Protein AF-A0A661CX59-F1 (afdb_monomer)

pLDDT: mean 71.29, std 23.82, range [22.52, 98.69]

Solvent-accessible surface area (backbone atoms only — not comparable to full-atom values): 24810 Å² total; per-residue (Å²): 81,72,47,82,54,54,70,46,84,50,63,50,59,62,73,88,59,62,92,42,47,60,34,27,34,42,33,49,22,41,28,49,29,26,51,50,64,64,84,50,63,50,23,49,48,27,25,35,40,35,50,25,48,21,43,31,34,48,44,61,63,81,60,81,50,24,82,48,40,33,42,77,41,70,58,74,41,100,56,32,54,58,17,40,40,81,90,54,82,86,45,64,79,73,52,63,57,32,52,96,86,58,63,53,67,62,53,59,70,68,38,52,52,60,63,43,63,70,80,55,49,80,91,75,52,58,88,67,67,54,52,55,39,25,37,49,20,78,76,53,54,56,34,70,56,76,68,69,65,45,38,42,70,36,81,57,78,76,47,65,43,87,35,78,44,74,24,9,36,40,33,79,45,60,30,32,33,43,20,75,57,51,78,85,75,51,53,61,67,22,31,22,42,36,29,36,38,22,37,65,62,92,46,97,86,26,31,14,49,35,26,40,22,50,51,86,45,61,45,19,31,34,43,28,33,44,83,48,29,63,28,57,39,42,39,79,49,73,46,40,79,74,59,96,77,75,84,52,56,61,64,74,40,79,38,33,33,30,41,31,31,31,67,84,41,93,85,62,38,66,47,38,23,54,67,47,38,78,60,83,74,56,87,40,54,81,74,77,55,76,84,65,89,84,60,70,68,60,46,80,44,82,40,30,39,28,35,24,36,19,67,84,68,30,34,19,46,28,36,43,19,56,34,36,35,27,58,33,61,69,50,70,50,40,44,34,48,63,55,67,54,48,80,73,82,69,90,50,73,67,55,42,58,45,59,52,46,65,52,69,65,82,76,77,73,82,74,77,86,86,69,86,88,77,88,80,82,89,83,81,84,95,72,86,84,76,88,72,87,76,83,78,87,82,87,82,88,85,87,87,83,80,86,75,92,74,90,77,83,95,82,86,88,77,88,84,79,70,56,78,48,103,81,72,55,77,96

Secondary structure (DSSP, 8-state):
-EEE-TTS--EEEPPP-TT-TT--EEE--SSEEEEPPPP-TT-TT--EEE--SSEEEEEPPP-TT-TT--EEE----TT-EEEB-TTS---HHHHTTS-TT--HHHHHHTSPBTTS-----TTS--TTTTEEEEE--SSS----SSS----EEESS--EEEE-SSSEEEEEESS-EEEE---GGG---SEEEEEEEEEE-S--TT-EEEEEES-TT-SS-EEEEEETTEEEEEESSS-EEE----S--PPTTSEEEEEEEEETT-SS-SEEEEETTEEEP--EEETT-----TTS-SS----SPEEESEEGGGEE-EEEEEEEEEESSPPPHHHHHHHHH--SSS---HHHHHHHHHHTT-S-----------------S----------PPP--S---PPPPPP--------------B-TT--B-

Mean predicted aligned error: 17.8 Å

Radius of gyration: 27.42 Å; Cα contacts (8 Å, |Δi|>4): 878; chains: 1; bounding box: 77×70×65 Å

Structure (mmCIF, N/CA/C/O backbone):
data_AF-A0A661CX59-F1
#
_entry.id   AF-A0A661CX59-F1
#
loop_
_atom_site.group_PDB
_atom_site.id
_atom_site.type_symbol
_atom_site.label_atom_id
_atom_site.label_alt_id
_atom_site.label_comp_id
_atom_site.label_asym_id
_atom_site.label_entity_id
_atom_site.label_seq_id
_atom_site.pdbx_PDB_ins_code
_atom_site.Cartn_x
_atom_site.Cartn_y
_atom_site.Cartn_z
_atom_site.occupancy
_atom_site.B_iso_or_equiv
_atom_site.auth_seq_id
_atom_site.auth_comp_id
_atom_site.auth_asym_id
_atom_site.auth_atom_id
_atom_site.pdbx_PDB_model_num
ATOM 1 N N . MET A 1 1 ? 12.322 3.944 -41.987 1.00 85.12 1 MET A N 1
ATOM 2 C CA . MET A 1 1 ? 13.192 5.005 -41.438 1.00 85.12 1 MET A CA 1
ATOM 3 C C . MET A 1 1 ? 14.021 4.355 -40.361 1.00 85.12 1 MET A C 1
ATOM 5 O O . MET A 1 1 ? 13.448 3.576 -39.617 1.00 85.12 1 MET A O 1
ATOM 9 N N . ASP A 1 2 ? 15.318 4.624 -40.307 1.00 92.62 2 ASP A N 1
ATOM 10 C CA . ASP A 1 2 ? 16.228 3.933 -39.394 1.00 92.62 2 ASP A CA 1
ATOM 11 C C . ASP A 1 2 ? 16.961 4.961 -38.530 1.00 92.62 2 ASP A C 1
ATOM 13 O O . ASP A 1 2 ? 17.348 6.016 -39.035 1.00 92.62 2 ASP A O 1
ATOM 17 N N . ILE A 1 3 ? 17.111 4.665 -37.239 1.00 91.88 3 ILE A N 1
ATOM 18 C CA . ILE A 1 3 ? 17.871 5.460 -36.273 1.00 91.88 3 ILE A CA 1
ATOM 19 C C . ILE A 1 3 ? 18.999 4.583 -35.736 1.00 91.88 3 ILE A C 1
ATOM 21 O O . ILE A 1 3 ? 18.748 3.513 -35.183 1.00 91.88 3 ILE A O 1
ATOM 25 N N . HIS A 1 4 ? 20.226 5.070 -35.900 1.00 93.25 4 HIS A N 1
ATOM 26 C CA . HIS A 1 4 ? 21.463 4.406 -35.505 1.00 93.25 4 HIS A CA 1
ATOM 27 C C . HIS A 1 4 ? 22.238 5.338 -34.578 1.00 93.25 4 HIS A C 1
ATOM 29 O O . HIS A 1 4 ? 22.763 6.360 -35.022 1.00 93.25 4 HIS A O 1
ATOM 35 N N . LEU A 1 5 ? 22.221 5.030 -33.285 1.00 90.19 5 LEU A N 1
ATOM 36 C CA . LEU A 1 5 ? 22.870 5.789 -32.214 1.00 90.19 5 LEU A CA 1
ATOM 37 C C . LEU A 1 5 ? 23.884 4.929 -31.451 1.00 90.19 5 LEU A C 1
ATOM 39 O O . LEU A 1 5 ? 24.363 5.328 -30.388 1.00 90.19 5 LEU A O 1
ATOM 43 N N . GLU A 1 6 ? 24.213 3.752 -31.971 1.00 92.25 6 GLU A N 1
ATOM 44 C CA . GLU A 1 6 ? 25.095 2.806 -31.314 1.00 92.25 6 GLU A CA 1
ATOM 45 C C . GLU A 1 6 ? 26.531 3.320 -31.128 1.00 92.25 6 GLU A C 1
ATOM 47 O O . GLU A 1 6 ? 27.065 4.038 -31.975 1.00 92.25 6 GLU A O 1
ATOM 52 N N . GLY A 1 7 ? 27.175 2.933 -30.023 1.00 89.06 7 GLY A N 1
ATOM 53 C CA . GLY A 1 7 ? 28.596 3.209 -29.781 1.00 89.06 7 GLY A CA 1
ATOM 54 C C . GLY A 1 7 ? 28.921 4.663 -29.426 1.00 89.06 7 GLY A C 1
ATOM 55 O O . GLY A 1 7 ? 30.007 5.142 -29.760 1.00 89.06 7 GLY A O 1
ATOM 56 N N . ASN A 1 8 ? 27.996 5.368 -28.772 1.00 91.44 8 ASN A N 1
ATOM 57 C CA . ASN A 1 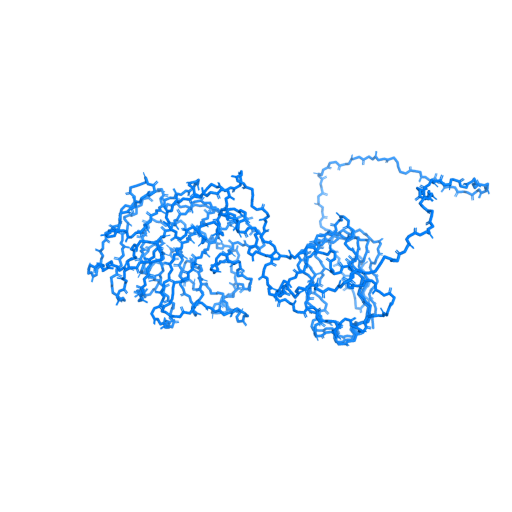8 ? 28.183 6.747 -28.315 1.00 91.44 8 ASN A CA 1
ATOM 58 C C . ASN A 1 8 ? 28.299 6.819 -26.776 1.00 91.44 8 ASN A C 1
ATOM 60 O O . ASN A 1 8 ? 28.452 5.819 -26.079 1.00 91.44 8 ASN A O 1
ATOM 64 N N . GLN A 1 9 ? 28.289 8.037 -26.232 1.00 92.25 9 GLN A N 1
ATOM 65 C CA . GLN A 1 9 ? 28.324 8.309 -24.787 1.00 92.25 9 GLN A CA 1
ATOM 66 C C . GLN A 1 9 ? 26.989 8.891 -24.300 1.00 92.25 9 GLN A C 1
ATOM 68 O O . GLN A 1 9 ? 26.967 9.727 -23.402 1.00 92.25 9 GLN A O 1
ATOM 73 N N . LEU A 1 10 ? 25.879 8.511 -24.940 1.00 83.81 10 LEU A N 1
ATOM 74 C CA . LEU A 1 10 ? 24.559 9.049 -24.611 1.00 83.81 10 LEU A CA 1
ATOM 75 C C . LEU A 1 10 ? 24.128 8.577 -23.220 1.00 83.81 10 LEU A C 1
ATOM 77 O O . LEU A 1 10 ? 24.266 7.396 -22.907 1.00 83.81 10 LEU A O 1
ATOM 81 N N . THR A 1 11 ? 23.597 9.494 -22.413 1.00 83.44 11 THR A N 1
ATOM 82 C CA . THR A 1 11 ? 23.102 9.261 -21.048 1.00 83.44 11 THR A CA 1
ATOM 83 C C . THR A 1 11 ? 21.619 9.622 -20.937 1.00 83.44 11 THR A C 1
ATOM 85 O O . THR A 1 11 ? 21.045 10.221 -21.849 1.00 83.44 11 THR A O 1
ATOM 88 N N . GLY A 1 12 ? 20.995 9.272 -19.809 1.00 75.50 12 GLY A N 1
ATOM 89 C CA . GLY A 1 12 ? 19.572 9.524 -19.567 1.00 75.50 12 GLY A CA 1
ATOM 90 C C . GLY A 1 12 ? 18.655 8.462 -20.189 1.00 75.50 12 GLY A C 1
ATOM 91 O O . GLY A 1 12 ? 19.145 7.456 -20.711 1.00 75.50 12 GLY A O 1
ATOM 92 N N . PRO A 1 13 ? 17.325 8.647 -20.106 1.00 81.56 13 PRO A N 1
ATOM 93 C CA . PRO A 1 13 ? 16.361 7.660 -20.574 1.00 81.56 13 PRO A CA 1
ATOM 94 C C . PRO A 1 13 ? 16.303 7.549 -22.095 1.00 81.56 13 PRO A C 1
ATOM 96 O O . PRO A 1 13 ? 16.538 8.518 -22.820 1.00 81.56 13 PRO A O 1
ATOM 99 N N . ILE A 1 14 ? 15.909 6.370 -22.587 1.00 86.31 14 ILE A N 1
ATOM 100 C CA . ILE A 1 14 ? 15.506 6.218 -23.988 1.00 86.31 14 ILE A CA 1
ATOM 101 C C . ILE A 1 14 ? 14.258 7.097 -24.211 1.00 86.31 14 ILE A C 1
ATOM 103 O O . ILE A 1 14 ? 13.260 6.914 -23.509 1.00 86.31 14 ILE A O 1
ATOM 107 N N . PRO A 1 15 ? 14.279 8.041 -25.170 1.00 82.81 15 PRO A N 1
ATOM 108 C CA . PRO A 1 15 ? 13.162 8.950 -25.394 1.00 82.81 15 PRO A CA 1
ATOM 109 C C . PRO A 1 15 ? 11.945 8.232 -25.995 1.00 82.81 15 PRO A C 1
ATOM 111 O O . PRO A 1 15 ? 12.058 7.162 -26.596 1.00 82.81 15 PRO A O 1
ATOM 114 N N . ASP A 1 16 ? 10.770 8.853 -25.876 1.00 79.81 16 ASP A N 1
ATOM 115 C CA . ASP A 1 16 ? 9.572 8.383 -26.570 1.00 79.81 16 ASP A CA 1
ATOM 116 C C . ASP A 1 16 ? 9.688 8.633 -28.084 1.00 79.81 16 ASP A C 1
ATOM 118 O O . ASP A 1 16 ? 9.964 9.744 -28.543 1.00 79.81 16 ASP A O 1
ATOM 122 N N . PHE A 1 17 ? 9.438 7.588 -28.869 1.00 84.62 17 PHE A N 1
ATOM 123 C CA . PHE A 1 17 ? 9.470 7.619 -30.328 1.00 84.62 17 PHE A CA 1
ATOM 124 C C . PHE A 1 17 ? 8.072 7.591 -30.958 1.00 84.62 17 PHE A C 1
ATOM 126 O O . PHE A 1 17 ? 7.956 7.413 -32.169 1.00 84.62 17 PHE A O 1
ATOM 133 N N . SER A 1 18 ? 7.001 7.786 -30.185 1.00 81.94 18 SER A N 1
ATOM 134 C CA . SER A 1 18 ? 5.610 7.738 -30.659 1.00 81.94 18 SER A CA 1
ATOM 135 C C . SER A 1 18 ? 5.309 8.642 -31.866 1.00 81.94 18 SER A C 1
ATOM 137 O O . SER A 1 18 ? 4.462 8.310 -32.697 1.00 81.94 18 SER A O 1
ATOM 139 N N . ALA A 1 19 ? 6.057 9.737 -32.035 1.00 87.00 19 ALA A N 1
ATOM 140 C CA . ALA A 1 19 ? 5.967 10.639 -33.185 1.00 87.00 19 ALA A CA 1
ATOM 141 C C . ALA A 1 19 ? 6.590 10.089 -34.490 1.00 87.00 19 ALA A C 1
ATOM 143 O O . ALA A 1 19 ? 6.505 10.738 -35.535 1.00 87.00 19 ALA A O 1
ATOM 144 N N . LEU A 1 20 ? 7.212 8.904 -34.463 1.00 88.81 20 LEU A N 1
ATOM 145 C CA . LEU A 1 20 ? 7.967 8.310 -35.571 1.00 88.81 20 LEU A CA 1
ATOM 146 C C . LEU A 1 20 ? 7.354 6.981 -36.074 1.00 88.81 20 LEU A C 1
ATOM 148 O O . LEU A 1 20 ? 8.047 5.966 -36.137 1.00 88.81 20 LEU A O 1
ATOM 152 N N . PRO A 1 21 ? 6.091 6.945 -36.539 1.00 89.00 21 PRO A N 1
ATOM 153 C CA . PRO A 1 21 ? 5.385 5.697 -36.883 1.00 89.00 21 PRO A CA 1
ATOM 154 C C . PRO A 1 21 ? 6.004 4.906 -38.054 1.00 89.00 21 PRO A C 1
ATOM 156 O O . PRO A 1 21 ? 5.682 3.736 -38.274 1.00 89.00 21 PRO A O 1
ATOM 159 N N . ASN A 1 22 ? 6.893 5.536 -38.828 1.00 92.56 22 ASN A N 1
ATOM 160 C CA . ASN A 1 22 ? 7.616 4.925 -39.949 1.00 92.56 22 ASN A CA 1
ATOM 161 C C . ASN A 1 22 ? 9.010 4.397 -39.560 1.00 92.56 22 ASN A C 1
ATOM 163 O O . ASN A 1 22 ? 9.794 4.038 -40.449 1.00 92.56 22 ASN A O 1
ATOM 167 N N . LEU A 1 23 ? 9.353 4.406 -38.267 1.00 93.31 23 LEU A N 1
ATOM 168 C CA . LEU A 1 23 ? 10.594 3.832 -37.758 1.00 93.31 23 LEU A CA 1
ATOM 169 C C . LEU A 1 23 ? 10.590 2.313 -37.985 1.00 93.31 23 LEU A C 1
ATOM 171 O O . LEU A 1 23 ? 9.601 1.636 -37.716 1.00 93.31 23 LEU A O 1
ATOM 175 N N . VAL A 1 24 ? 11.686 1.803 -38.540 1.00 94.00 24 VAL A N 1
ATOM 176 C CA . VAL A 1 24 ? 11.874 0.408 -38.957 1.00 94.00 24 VAL A CA 1
ATOM 177 C C . VAL A 1 24 ? 13.017 -0.215 -38.170 1.00 94.00 24 VAL A C 1
ATOM 179 O O . VAL A 1 24 ? 12.856 -1.325 -37.669 1.00 94.00 24 VAL A O 1
ATOM 182 N N . ASN A 1 25 ? 14.142 0.484 -38.012 1.00 93.31 25 ASN A N 1
ATOM 183 C CA . ASN A 1 25 ? 15.239 0.036 -37.158 1.00 93.31 25 ASN A CA 1
ATOM 184 C C . ASN A 1 25 ? 15.613 1.108 -36.134 1.00 93.31 25 ASN A C 1
ATOM 186 O O . ASN A 1 25 ? 15.709 2.286 -36.477 1.00 93.31 25 ASN A O 1
ATOM 190 N N . LEU A 1 26 ? 15.831 0.675 -34.896 1.00 93.75 26 LEU A N 1
ATOM 191 C CA . LEU A 1 26 ? 16.346 1.489 -33.804 1.00 93.75 26 LEU A CA 1
ATOM 192 C C . LEU A 1 26 ? 17.538 0.767 -33.166 1.00 93.75 26 LEU A C 1
ATOM 194 O O . LEU A 1 26 ? 17.383 -0.329 -32.630 1.00 93.75 26 LEU A O 1
ATOM 198 N N . SER A 1 27 ? 18.708 1.388 -33.218 1.00 93.12 27 SER A N 1
ATOM 199 C CA . SER A 1 27 ? 19.928 0.910 -32.566 1.00 93.12 27 SER A CA 1
ATOM 200 C C . SER A 1 27 ? 20.406 1.960 -31.573 1.00 93.12 27 SER A C 1
ATOM 202 O O . SER A 1 27 ? 20.649 3.105 -31.950 1.00 93.12 27 SER A O 1
ATOM 204 N N . VAL A 1 28 ? 20.488 1.583 -30.299 1.00 92.44 28 VAL A N 1
ATOM 205 C CA . VAL A 1 28 ? 20.975 2.432 -29.196 1.00 92.44 28 VAL A CA 1
ATOM 206 C C . VAL A 1 28 ? 22.004 1.705 -28.325 1.00 92.44 28 VAL A C 1
ATOM 208 O O . VAL A 1 28 ? 22.348 2.171 -27.240 1.00 92.44 28 VAL A O 1
ATOM 211 N N . GLU A 1 29 ? 22.493 0.548 -28.770 1.00 90.19 29 GLU A N 1
ATOM 212 C CA . GLU A 1 29 ? 23.466 -0.260 -28.037 1.00 90.19 29 GLU A CA 1
ATOM 213 C C . GLU A 1 29 ? 24.800 0.459 -27.789 1.00 90.19 29 GLU A C 1
ATOM 215 O O . GLU A 1 29 ? 25.157 1.399 -28.497 1.00 90.19 29 GLU A O 1
ATOM 220 N N . ALA A 1 30 ? 25.565 -0.010 -26.802 1.00 90.50 30 ALA A N 1
ATOM 221 C CA . ALA A 1 30 ? 26.877 0.536 -26.449 1.00 90.50 30 ALA A CA 1
ATOM 222 C C . ALA A 1 30 ? 26.830 2.050 -26.155 1.00 90.50 30 ALA A C 1
ATOM 224 O O . ALA A 1 30 ? 27.525 2.844 -26.789 1.00 90.50 30 ALA A O 1
ATOM 225 N N . ASN A 1 31 ? 25.986 2.431 -25.194 1.00 88.38 31 ASN A N 1
ATOM 226 C CA . ASN A 1 31 ? 25.836 3.787 -24.660 1.00 88.38 31 ASN A CA 1
ATOM 227 C C . ASN A 1 31 ? 25.795 3.749 -23.112 1.00 88.38 31 ASN A C 1
ATOM 229 O O . ASN A 1 31 ? 26.133 2.747 -22.484 1.00 88.38 31 ASN A O 1
ATOM 233 N N . GLN A 1 32 ? 25.425 4.859 -22.471 1.00 87.31 32 GLN A N 1
ATOM 234 C CA . GLN A 1 32 ? 25.268 5.002 -21.017 1.00 87.31 32 GLN A CA 1
ATOM 235 C C . GLN A 1 32 ? 23.811 5.339 -20.645 1.00 87.31 32 GLN A C 1
ATOM 237 O O . GLN A 1 32 ? 23.560 6.052 -19.672 1.00 87.31 32 GLN A O 1
ATOM 242 N N . LEU A 1 33 ? 22.846 4.871 -21.442 1.00 85.12 33 LEU A N 1
ATOM 243 C CA . LEU A 1 33 ? 21.427 5.167 -21.242 1.00 85.12 33 LEU A CA 1
ATOM 244 C C . LEU A 1 33 ? 20.911 4.478 -19.971 1.00 85.12 33 LEU A C 1
ATOM 246 O O . LEU A 1 33 ? 21.259 3.326 -19.710 1.00 85.12 33 LEU A O 1
ATOM 250 N N . THR A 1 34 ? 20.083 5.181 -19.201 1.00 81.31 34 THR A N 1
ATOM 251 C CA . THR A 1 34 ? 19.523 4.757 -17.905 1.00 81.31 34 THR A CA 1
ATOM 252 C C . THR A 1 34 ? 17.993 4.666 -17.967 1.00 81.31 34 THR A C 1
ATOM 254 O O . THR A 1 34 ? 17.389 4.984 -18.986 1.00 81.31 34 THR A O 1
ATOM 257 N N . GLY A 1 35 ? 17.330 4.222 -16.897 1.00 77.62 35 GLY A N 1
ATOM 258 C CA . GLY A 1 35 ? 15.864 4.131 -16.855 1.00 77.62 35 GLY A CA 1
ATOM 259 C C . GLY A 1 35 ? 15.300 2.929 -17.621 1.00 77.62 35 GLY A C 1
ATOM 260 O O . GLY A 1 35 ? 16.014 1.967 -17.900 1.00 77.62 35 GLY A O 1
ATOM 261 N N . THR A 1 36 ? 14.001 2.958 -17.921 1.00 84.00 36 THR A N 1
ATOM 262 C CA . THR A 1 36 ? 13.270 1.810 -18.482 1.00 84.00 36 THR A CA 1
ATOM 263 C C . THR A 1 36 ? 13.204 1.824 -20.008 1.00 84.00 36 THR A C 1
ATOM 265 O O . THR A 1 36 ? 13.437 2.841 -20.665 1.00 84.00 36 THR A O 1
ATOM 268 N N . ILE A 1 37 ? 12.868 0.673 -20.599 1.00 87.38 37 ILE A N 1
ATOM 269 C CA . ILE A 1 37 ? 12.578 0.586 -22.034 1.00 87.38 37 ILE A CA 1
ATOM 270 C C . ILE A 1 37 ? 11.169 1.161 -22.283 1.00 87.38 37 ILE A C 1
ATOM 272 O O . ILE A 1 37 ? 10.202 0.658 -21.703 1.00 87.38 37 ILE A O 1
ATOM 276 N N . PRO A 1 38 ? 11.013 2.173 -23.155 1.00 82.56 38 PRO A N 1
ATOM 277 C CA . PRO A 1 38 ? 9.719 2.786 -23.423 1.00 82.56 38 PRO A CA 1
ATOM 278 C C . PRO A 1 38 ? 8.779 1.846 -24.187 1.00 82.56 38 PRO A C 1
ATOM 280 O O . PRO A 1 38 ? 9.176 0.852 -24.796 1.00 82.56 38 PRO A O 1
ATOM 283 N N . ASN A 1 39 ? 7.491 2.183 -24.173 1.00 78.62 39 ASN A N 1
ATOM 284 C CA . ASN A 1 39 ? 6.467 1.444 -24.902 1.00 78.62 39 ASN A CA 1
ATOM 285 C C . ASN A 1 39 ? 6.518 1.782 -26.405 1.00 78.62 39 ASN A C 1
ATOM 287 O O . ASN A 1 39 ? 6.485 2.948 -26.787 1.00 78.62 39 ASN A O 1
ATOM 291 N N . PHE A 1 40 ? 6.519 0.762 -27.265 1.00 83.00 40 PHE A N 1
ATOM 292 C CA . PHE A 1 40 ? 6.603 0.922 -28.723 1.00 83.00 40 PHE A CA 1
ATOM 293 C C . PHE A 1 40 ? 5.286 0.676 -29.471 1.00 83.00 40 PHE A C 1
ATOM 295 O O . PHE A 1 40 ? 5.286 0.454 -30.679 1.00 83.00 40 PHE A O 1
ATOM 302 N N . SER A 1 41 ? 4.144 0.731 -28.788 1.00 80.75 41 SER A N 1
ATOM 303 C CA . SER A 1 41 ? 2.818 0.508 -29.386 1.00 80.75 41 SER A CA 1
ATOM 304 C C . SER A 1 41 ? 2.470 1.458 -30.539 1.00 80.75 41 SER A C 1
ATOM 306 O O . SER A 1 41 ? 1.675 1.103 -31.407 1.00 80.75 41 SER A O 1
ATOM 308 N N . ALA A 1 42 ? 3.102 2.631 -30.594 1.00 84.81 42 ALA A N 1
ATOM 309 C CA . ALA A 1 42 ? 2.968 3.597 -31.683 1.00 84.81 42 ALA A CA 1
ATOM 310 C C . ALA A 1 42 ? 3.915 3.338 -32.879 1.00 84.81 42 ALA A C 1
ATOM 312 O O . ALA A 1 42 ? 3.902 4.099 -33.847 1.00 84.81 42 ALA A O 1
ATOM 313 N N . LEU A 1 43 ? 4.721 2.268 -32.847 1.00 89.25 43 LEU A N 1
ATOM 314 C CA . LEU A 1 43 ? 5.712 1.926 -33.874 1.00 89.25 43 LEU A CA 1
ATOM 315 C C . LEU A 1 43 ? 5.356 0.625 -34.621 1.00 89.25 43 LEU A C 1
ATOM 317 O O . LEU A 1 43 ? 6.079 -0.371 -34.538 1.00 89.25 43 LEU A O 1
ATOM 321 N N . PRO A 1 44 ? 4.269 0.599 -35.411 1.00 88.81 44 PRO A N 1
ATOM 322 C CA . PRO A 1 44 ? 3.790 -0.627 -36.052 1.00 88.81 44 PRO A CA 1
ATOM 323 C C . PRO A 1 44 ? 4.770 -1.200 -37.089 1.00 88.81 44 PRO A C 1
ATOM 325 O O . PRO A 1 44 ? 4.691 -2.382 -37.426 1.00 88.81 44 PRO A O 1
ATOM 328 N N . ASN A 1 45 ? 5.683 -0.376 -37.614 1.00 91.38 45 ASN A N 1
ATOM 329 C CA . ASN A 1 45 ? 6.667 -0.757 -38.628 1.00 91.38 45 ASN A CA 1
ATOM 330 C C . ASN A 1 45 ? 8.024 -1.180 -38.048 1.00 91.38 45 ASN A C 1
ATOM 332 O O . ASN A 1 45 ? 8.894 -1.595 -38.818 1.00 91.38 45 ASN A O 1
ATOM 336 N N . LEU A 1 46 ? 8.207 -1.089 -36.725 1.00 91.19 46 LEU A N 1
ATOM 337 C CA . LEU A 1 46 ? 9.469 -1.442 -36.088 1.00 91.19 46 LEU A CA 1
ATOM 338 C C . LEU A 1 46 ? 9.774 -2.919 -36.342 1.00 91.19 46 LEU A C 1
ATOM 340 O O . LEU A 1 46 ? 8.971 -3.800 -36.040 1.00 91.19 46 LEU A O 1
ATOM 344 N N . SER A 1 47 ? 10.940 -3.166 -36.925 1.00 89.31 47 SER A N 1
ATOM 345 C CA . SER A 1 47 ? 11.406 -4.474 -37.369 1.00 89.31 47 SER A CA 1
ATOM 346 C C . SER A 1 47 ? 12.704 -4.890 -36.682 1.00 89.31 47 SER A C 1
ATOM 348 O O . SER A 1 47 ? 12.885 -6.077 -36.404 1.00 89.31 47 SER A O 1
ATOM 350 N N . GLY A 1 48 ? 13.581 -3.936 -36.362 1.00 88.19 48 GLY A N 1
ATOM 351 C CA . GLY A 1 48 ? 14.808 -4.166 -35.604 1.00 88.19 48 GLY A CA 1
ATOM 352 C C . GLY A 1 48 ? 14.930 -3.242 -34.397 1.00 88.19 48 GLY A C 1
ATOM 353 O O . GLY A 1 48 ? 14.777 -2.032 -34.546 1.00 88.19 48 GLY A O 1
ATOM 354 N N . PHE A 1 49 ? 15.243 -3.803 -33.229 1.00 89.19 49 PHE A N 1
ATOM 355 C CA . PHE A 1 49 ? 15.584 -3.037 -32.033 1.00 89.19 49 PHE A CA 1
ATOM 356 C C . PHE A 1 49 ? 16.790 -3.639 -31.300 1.00 89.19 49 PHE A C 1
ATOM 358 O O . PHE A 1 49 ? 16.823 -4.843 -31.036 1.00 89.19 49 PHE A O 1
ATOM 365 N N . SER A 1 50 ? 17.781 -2.809 -30.984 1.00 88.19 50 SER A N 1
ATOM 366 C CA . SER A 1 50 ? 19.006 -3.197 -30.283 1.00 88.19 50 SER A CA 1
ATOM 367 C C . SER A 1 50 ? 19.353 -2.173 -29.202 1.00 88.19 50 SER A C 1
ATOM 369 O O . SER A 1 50 ? 19.331 -0.971 -29.460 1.00 88.19 50 SER A O 1
ATOM 371 N N . LEU A 1 51 ? 19.628 -2.651 -27.983 1.00 88.12 51 LEU A N 1
ATOM 372 C CA . LEU A 1 51 ? 19.854 -1.798 -26.802 1.00 88.12 51 LEU A CA 1
ATOM 373 C C . LEU A 1 51 ? 20.856 -2.369 -25.780 1.00 88.12 51 LEU A C 1
ATOM 375 O O . LEU A 1 51 ? 20.934 -1.884 -24.648 1.00 88.12 51 LEU A O 1
ATOM 379 N N . TYR A 1 52 ? 21.587 -3.427 -26.132 1.00 84.81 52 TYR A N 1
ATOM 380 C CA . TYR A 1 52 ? 22.562 -4.043 -25.227 1.00 84.81 52 TYR A CA 1
ATOM 381 C C . TYR A 1 52 ? 23.719 -3.081 -24.892 1.00 84.81 52 TYR A C 1
ATOM 383 O O . TYR A 1 52 ? 23.898 -2.070 -25.563 1.00 84.81 52 TYR A O 1
ATOM 391 N N . ASP A 1 53 ? 24.501 -3.380 -23.852 1.00 86.44 53 ASP A N 1
ATOM 392 C CA . ASP A 1 53 ? 25.585 -2.503 -23.369 1.00 86.44 53 ASP A CA 1
ATOM 393 C C . ASP A 1 53 ? 25.108 -1.069 -23.046 1.00 86.44 53 ASP A C 1
ATOM 395 O O . ASP A 1 53 ? 25.607 -0.089 -23.592 1.00 86.44 53 ASP A O 1
ATOM 399 N N . ASN A 1 54 ? 24.119 -0.966 -22.156 1.00 86.50 54 ASN A N 1
ATOM 400 C CA . ASN A 1 54 ? 23.638 0.273 -21.530 1.00 86.50 54 ASN A CA 1
ATOM 401 C C . ASN A 1 54 ? 23.489 0.065 -20.005 1.00 86.50 54 ASN A C 1
ATOM 403 O O . ASN A 1 54 ? 23.942 -0.958 -19.494 1.00 86.50 54 ASN A O 1
ATOM 407 N N . GLN A 1 55 ? 22.864 1.010 -19.290 1.00 84.88 55 GLN A N 1
ATOM 408 C CA . GLN A 1 55 ? 22.544 0.967 -17.850 1.00 84.88 55 GLN A 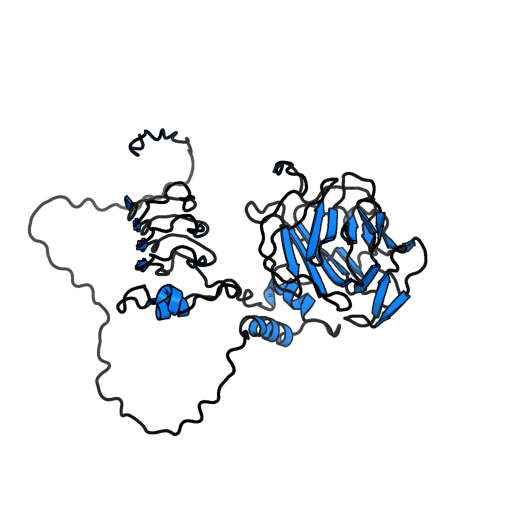CA 1
ATOM 409 C C . GLN A 1 55 ? 21.018 0.951 -17.601 1.00 84.88 55 GLN A C 1
ATOM 411 O O . GLN A 1 55 ? 20.512 1.554 -16.652 1.00 84.88 55 GLN A O 1
ATOM 416 N N . LEU A 1 56 ? 20.262 0.306 -18.490 1.00 83.50 56 LEU A N 1
ATOM 417 C CA . LEU A 1 56 ? 18.799 0.270 -18.453 1.00 83.50 56 LEU A CA 1
ATOM 418 C C . LEU A 1 56 ? 18.306 -0.688 -17.367 1.00 83.50 56 LEU A C 1
ATOM 420 O O . LEU A 1 56 ? 18.891 -1.752 -17.159 1.00 83.50 56 LEU A O 1
ATOM 424 N N . THR A 1 57 ? 17.206 -0.339 -16.709 1.00 79.62 57 THR A N 1
ATOM 425 C CA . THR A 1 57 ? 16.611 -1.098 -15.603 1.00 79.62 57 THR A CA 1
ATOM 426 C C . THR A 1 57 ? 15.140 -1.420 -15.875 1.00 79.62 57 THR A C 1
ATOM 428 O O . THR A 1 57 ? 14.496 -0.820 -16.736 1.00 79.62 57 THR A O 1
ATOM 431 N N . GLY A 1 58 ? 14.585 -2.382 -15.134 1.00 76.44 58 GLY A N 1
ATOM 432 C CA . GLY A 1 58 ? 13.145 -2.652 -15.130 1.00 76.44 58 GLY A CA 1
ATOM 433 C C . GLY A 1 58 ? 12.657 -3.632 -16.210 1.00 76.44 58 GLY A C 1
ATOM 434 O O . GLY A 1 58 ? 13.453 -4.357 -16.820 1.00 76.44 58 GLY A O 1
ATOM 435 N N . PRO A 1 59 ? 11.327 -3.726 -16.401 1.00 81.50 59 PRO A N 1
ATOM 436 C CA . PRO A 1 59 ? 10.718 -4.780 -17.200 1.00 81.50 59 PRO A CA 1
ATOM 437 C C . PRO A 1 59 ? 10.940 -4.638 -18.697 1.00 81.50 59 PRO A C 1
ATOM 439 O O . PRO A 1 59 ? 10.900 -3.545 -19.261 1.00 81.50 59 PRO A O 1
ATOM 442 N N . ILE A 1 60 ? 11.076 -5.787 -19.363 1.00 83.75 60 ILE A N 1
ATOM 443 C CA . ILE A 1 60 ? 10.923 -5.863 -20.814 1.00 83.75 60 ILE A CA 1
ATOM 444 C C . ILE A 1 60 ? 9.462 -5.537 -21.164 1.00 83.75 60 ILE A C 1
ATOM 446 O O . ILE A 1 60 ? 8.562 -6.240 -20.698 1.00 83.75 60 ILE A O 1
ATOM 450 N N . PRO A 1 61 ? 9.195 -4.531 -22.011 1.00 81.69 61 PRO A N 1
ATOM 451 C CA . PRO A 1 61 ? 7.836 -4.141 -22.355 1.00 81.69 61 PRO A CA 1
ATOM 452 C C . PRO A 1 61 ? 7.143 -5.191 -23.230 1.00 81.69 61 PRO A C 1
ATOM 454 O O . PRO A 1 61 ? 7.777 -6.017 -23.891 1.00 81.69 61 PRO A O 1
ATOM 457 N N . ASP A 1 62 ? 5.814 -5.121 -23.276 1.00 79.12 62 ASP A N 1
ATOM 458 C CA . ASP A 1 62 ? 5.026 -5.921 -24.207 1.00 79.12 62 ASP A CA 1
ATOM 459 C C . ASP A 1 62 ? 5.177 -5.384 -25.641 1.00 79.12 62 ASP A C 1
ATOM 461 O O . ASP A 1 62 ? 4.822 -4.247 -25.956 1.00 79.12 62 ASP A O 1
ATOM 465 N N . PHE A 1 63 ? 5.671 -6.239 -26.534 1.00 79.06 63 PHE A N 1
ATOM 466 C CA . PHE A 1 63 ? 5.817 -5.964 -27.964 1.00 79.06 63 PHE A CA 1
ATOM 467 C C . PHE A 1 63 ? 4.592 -6.402 -28.795 1.00 79.06 63 PHE A C 1
ATOM 469 O O . PHE A 1 63 ? 4.672 -6.534 -30.014 1.00 79.06 63 PHE A O 1
ATOM 476 N N . GLY A 1 64 ? 3.440 -6.671 -28.173 1.00 76.19 64 GLY A N 1
ATOM 477 C CA . GLY A 1 64 ? 2.251 -7.189 -28.861 1.00 76.19 64 GLY A CA 1
ATOM 478 C C . GLY A 1 64 ? 1.712 -6.229 -29.924 1.00 76.19 64 GLY A C 1
ATOM 479 O O . GLY A 1 64 ? 1.139 -6.650 -30.930 1.00 76.19 64 GLY A O 1
ATOM 480 N N . ALA A 1 65 ? 1.964 -4.932 -29.739 1.00 78.81 65 ALA A N 1
ATOM 481 C CA . ALA A 1 65 ? 1.591 -3.863 -30.658 1.00 78.81 65 ALA A CA 1
ATOM 482 C C . ALA A 1 65 ? 2.661 -3.539 -31.729 1.00 78.81 65 ALA A C 1
ATOM 484 O O . ALA A 1 65 ? 2.437 -2.650 -32.550 1.00 78.81 65 ALA A O 1
ATOM 485 N N . THR A 1 66 ? 3.784 -4.270 -31.786 1.00 83.00 66 THR A N 1
ATOM 486 C CA . THR A 1 66 ? 4.817 -4.146 -32.837 1.00 83.00 66 THR A CA 1
ATOM 487 C C . THR A 1 66 ? 4.844 -5.397 -33.735 1.00 83.00 66 THR A C 1
ATOM 489 O O . THR A 1 66 ? 5.772 -6.206 -33.706 1.00 83.00 66 THR A O 1
ATOM 492 N N . PRO A 1 67 ? 3.827 -5.598 -34.598 1.00 81.75 67 PRO A N 1
ATOM 493 C CA . PRO A 1 67 ? 3.603 -6.867 -35.300 1.00 81.75 67 PRO A CA 1
ATOM 494 C C . PRO A 1 67 ? 4.686 -7.240 -36.326 1.00 81.75 67 PRO A C 1
ATOM 496 O O . PRO A 1 67 ? 4.709 -8.390 -36.784 1.00 81.75 67 PRO A O 1
ATOM 499 N N . ASN A 1 68 ? 5.535 -6.284 -36.711 1.00 85.50 68 ASN A N 1
ATOM 500 C CA . ASN A 1 68 ? 6.608 -6.442 -37.693 1.00 85.50 68 ASN A CA 1
ATOM 501 C C . ASN A 1 68 ? 7.993 -6.643 -37.062 1.00 85.50 68 ASN A C 1
ATOM 503 O O . ASN A 1 68 ? 8.971 -6.765 -37.805 1.00 85.50 68 ASN A O 1
ATOM 507 N N . LEU A 1 69 ? 8.080 -6.705 -35.729 1.00 83.75 69 LEU A N 1
ATOM 508 C CA . LEU A 1 69 ? 9.341 -6.903 -35.029 1.00 83.75 69 LEU A CA 1
ATOM 509 C C . LEU A 1 69 ? 9.915 -8.286 -35.372 1.00 83.75 69 LEU A C 1
ATOM 511 O O . LEU A 1 69 ? 9.270 -9.316 -35.183 1.00 83.75 69 LEU A O 1
ATOM 515 N N . GLN A 1 70 ? 11.123 -8.290 -35.934 1.00 81.81 70 GLN A N 1
ATOM 516 C CA . GLN A 1 70 ? 11.825 -9.480 -36.435 1.00 81.81 70 GLN A CA 1
ATOM 517 C C . GLN A 1 70 ? 13.230 -9.627 -35.849 1.00 81.81 70 GLN A C 1
ATOM 519 O O . GLN A 1 70 ? 13.837 -10.693 -35.948 1.00 81.81 70 GLN A O 1
ATOM 524 N N . ARG A 1 71 ? 13.786 -8.569 -35.256 1.00 80.31 71 ARG A N 1
ATOM 525 C CA . ARG A 1 71 ? 15.100 -8.595 -34.615 1.00 80.31 71 ARG A CA 1
ATOM 526 C C . ARG A 1 71 ? 15.039 -7.801 -33.319 1.00 80.31 71 ARG A C 1
ATOM 528 O O . ARG A 1 71 ? 14.682 -6.627 -33.339 1.00 80.31 71 ARG A O 1
ATOM 535 N N . LEU A 1 72 ? 15.376 -8.453 -32.213 1.00 80.62 72 LEU A N 1
ATOM 536 C CA . LEU A 1 72 ? 15.406 -7.854 -30.886 1.00 80.62 72 LEU A CA 1
ATOM 537 C C . LEU A 1 72 ? 16.680 -8.311 -30.174 1.00 80.62 72 LEU A C 1
ATOM 539 O O . LEU A 1 72 ? 16.857 -9.505 -29.934 1.00 80.62 72 LEU A O 1
ATOM 543 N N . TRP A 1 73 ? 17.566 -7.369 -29.862 1.00 78.81 73 TRP A N 1
ATOM 544 C CA . TRP A 1 73 ? 18.826 -7.628 -29.166 1.00 78.81 73 TRP A CA 1
ATOM 545 C C . TRP A 1 73 ? 18.833 -6.930 -27.809 1.00 78.81 73 TRP A C 1
ATOM 547 O O . TRP A 1 73 ? 19.174 -5.754 -27.688 1.00 78.81 73 TRP A O 1
ATOM 557 N N . LEU A 1 74 ? 18.446 -7.696 -26.788 1.00 73.38 74 LEU A N 1
ATOM 558 C CA . LEU A 1 74 ? 18.328 -7.259 -25.393 1.00 73.38 74 LEU A CA 1
ATOM 559 C C . LEU A 1 74 ? 19.541 -7.615 -24.529 1.00 73.38 74 LEU A C 1
ATOM 561 O O . LEU A 1 74 ? 19.485 -7.355 -23.334 1.00 73.38 74 LEU A O 1
ATOM 565 N N . TYR A 1 75 ? 20.568 -8.273 -25.096 1.00 67.38 75 TYR A N 1
ATOM 566 C CA . TYR A 1 75 ? 21.624 -8.974 -24.351 1.00 67.38 75 TYR A CA 1
ATOM 567 C C . TYR A 1 75 ? 21.986 -8.262 -23.042 1.00 67.38 75 TYR A C 1
ATOM 569 O O . TYR A 1 75 ? 22.494 -7.137 -23.039 1.00 67.38 75 TYR A O 1
ATOM 577 N N . ASN A 1 76 ? 21.671 -8.931 -21.932 1.00 57.84 76 ASN A N 1
ATOM 578 C CA . ASN A 1 76 ? 21.925 -8.422 -20.598 1.00 57.84 76 ASN A CA 1
ATOM 579 C C . ASN A 1 76 ? 23.407 -8.630 -20.284 1.00 57.84 76 ASN A C 1
ATOM 581 O O . ASN A 1 76 ? 23.799 -9.591 -19.620 1.00 57.84 76 ASN A O 1
ATOM 585 N N . SER A 1 77 ? 24.255 -7.757 -20.823 1.00 54.81 77 SER A N 1
ATOM 586 C CA . SER A 1 77 ? 25.590 -7.552 -20.262 1.00 54.81 77 SER A CA 1
ATOM 587 C C . SER A 1 77 ? 25.453 -7.200 -18.779 1.00 54.81 77 SER A C 1
ATOM 589 O O . SER A 1 77 ? 24.404 -6.719 -18.362 1.00 54.81 77 SER A O 1
ATOM 591 N N . GLN A 1 78 ? 26.514 -7.358 -17.980 1.00 55.69 78 GLN A N 1
ATOM 592 C CA . GLN A 1 78 ? 26.506 -7.031 -16.538 1.00 55.69 78 GLN A CA 1
ATOM 593 C C . GLN A 1 78 ? 26.174 -5.556 -16.195 1.00 55.69 78 GLN A C 1
ATOM 595 O O . GLN A 1 78 ? 26.258 -5.173 -15.034 1.00 55.69 78 GLN A O 1
ATOM 600 N N . ILE A 1 79 ? 25.847 -4.729 -17.190 1.00 60.81 79 ILE A N 1
ATOM 601 C CA . ILE A 1 79 ? 25.600 -3.291 -17.078 1.00 60.81 79 ILE A CA 1
ATOM 602 C C . ILE A 1 79 ? 24.092 -2.973 -17.156 1.00 60.81 79 ILE A C 1
ATOM 604 O O . ILE A 1 79 ? 23.616 -2.139 -16.392 1.00 60.81 79 ILE A O 1
ATOM 608 N N . ASN A 1 80 ? 23.322 -3.679 -17.997 1.00 75.06 80 ASN A N 1
ATOM 609 C CA . ASN A 1 80 ? 21.859 -3.594 -17.972 1.00 75.06 80 ASN A CA 1
ATOM 610 C C . ASN A 1 80 ? 21.315 -4.442 -16.800 1.00 75.06 80 ASN A C 1
ATOM 612 O O . ASN A 1 80 ? 21.909 -5.444 -16.399 1.00 75.06 80 ASN A O 1
ATOM 616 N N . GLN A 1 81 ? 20.165 -4.047 -16.254 1.00 78.25 81 GLN A N 1
ATOM 617 C CA . GLN A 1 81 ? 19.437 -4.745 -15.186 1.00 78.25 81 GLN A CA 1
ATOM 618 C C . GLN A 1 81 ? 17.979 -4.973 -15.603 1.00 78.25 81 GLN A C 1
ATOM 620 O O . GLN A 1 81 ? 17.034 -4.607 -14.902 1.00 78.25 81 GLN A O 1
ATOM 625 N N . LEU A 1 82 ? 17.800 -5.543 -16.795 1.00 80.88 82 LEU A N 1
ATOM 626 C CA . LEU A 1 82 ? 16.479 -5.856 -17.333 1.00 80.88 82 LEU A CA 1
ATOM 627 C C . LEU A 1 82 ? 15.914 -7.126 -16.699 1.00 80.88 82 LEU A C 1
ATOM 629 O O . LEU A 1 82 ? 16.651 -8.035 -16.308 1.00 80.88 82 LEU A O 1
ATOM 633 N N . CYS A 1 83 ? 14.592 -7.210 -16.643 1.00 77.56 83 CYS A N 1
ATOM 634 C CA . CYS A 1 83 ? 13.898 -8.340 -16.046 1.00 77.56 83 CYS A CA 1
ATOM 635 C C . CYS A 1 83 ? 12.588 -8.669 -16.791 1.00 77.56 83 CYS A C 1
ATOM 637 O O . CYS A 1 83 ? 12.085 -7.879 -17.593 1.00 77.56 83 CYS A O 1
ATOM 639 N N . LYS A 1 84 ? 12.039 -9.867 -16.568 1.00 78.00 84 LYS A N 1
ATOM 640 C CA . LYS A 1 84 ? 10.744 -10.310 -17.112 1.00 78.00 84 LYS A CA 1
ATOM 641 C C . LYS A 1 84 ? 9.595 -9.855 -16.219 1.00 78.00 84 LYS A C 1
ATOM 643 O O . LYS A 1 84 ? 9.568 -10.212 -15.044 1.00 78.00 84 LYS A O 1
ATOM 648 N N . ASP A 1 85 ? 8.615 -9.153 -16.768 1.00 72.62 85 ASP A N 1
ATOM 649 C CA . ASP A 1 85 ? 7.358 -8.909 -16.059 1.00 72.62 85 ASP A CA 1
ATOM 650 C C . ASP A 1 85 ? 6.502 -10.184 -16.080 1.00 72.62 85 ASP A C 1
ATOM 652 O O . ASP A 1 85 ? 6.145 -10.675 -17.151 1.00 72.62 85 ASP A O 1
ATOM 656 N N . THR A 1 86 ? 6.171 -10.739 -14.911 1.00 68.00 86 THR A N 1
ATOM 657 C CA . THR A 1 86 ? 5.349 -11.963 -14.830 1.00 68.00 86 THR A CA 1
ATOM 658 C C . THR A 1 86 ? 3.897 -11.727 -15.245 1.00 68.00 86 THR A C 1
ATOM 660 O O . THR A 1 86 ? 3.207 -12.678 -15.601 1.00 68.00 86 THR A O 1
ATOM 663 N N . ASN A 1 87 ? 3.445 -10.468 -15.291 1.00 61.06 87 ASN A N 1
ATOM 664 C CA . ASN A 1 87 ? 2.119 -10.107 -15.789 1.00 61.06 87 ASN A CA 1
ATOM 665 C C . ASN A 1 87 ? 2.046 -10.082 -17.326 1.00 61.06 87 ASN A C 1
ATOM 667 O O . ASN A 1 87 ? 0.952 -10.012 -17.893 1.00 61.06 87 ASN A O 1
ATOM 671 N N . ILE A 1 88 ? 3.189 -10.133 -18.022 1.00 67.31 88 ILE A N 1
ATOM 672 C CA . ILE A 1 88 ? 3.258 -10.157 -19.485 1.00 67.31 88 ILE A CA 1
ATOM 673 C C . ILE A 1 88 ? 3.494 -11.592 -19.950 1.00 67.31 88 ILE A C 1
ATOM 675 O O . ILE A 1 88 ? 4.492 -12.237 -19.632 1.00 67.31 88 ILE A O 1
ATOM 679 N N . THR A 1 89 ? 2.590 -12.099 -20.788 1.00 69.25 89 THR A N 1
ATOM 680 C CA . THR A 1 89 ? 2.813 -13.380 -21.462 1.00 69.25 89 THR A CA 1
ATOM 681 C C . THR A 1 89 ? 3.701 -13.161 -22.681 1.00 69.25 89 THR A C 1
ATOM 683 O O . THR A 1 89 ? 3.205 -12.883 -23.773 1.00 69.25 89 THR A O 1
ATOM 686 N N . TYR A 1 90 ? 5.014 -13.332 -22.521 1.00 70.19 90 TYR A N 1
ATOM 687 C CA . TYR A 1 90 ? 5.967 -13.341 -23.636 1.00 70.19 90 TYR A CA 1
ATOM 688 C C . TYR A 1 90 ? 5.801 -14.622 -24.469 1.00 70.19 90 TYR A C 1
ATOM 690 O O . TYR A 1 90 ? 6.605 -15.551 -24.408 1.00 70.19 90 TYR A O 1
ATOM 698 N N . SER A 1 91 ? 4.689 -14.725 -25.200 1.00 60.31 91 SER A N 1
ATOM 699 C CA . SER A 1 91 ? 4.348 -15.947 -25.923 1.00 60.31 91 SER A CA 1
ATOM 700 C C . SER A 1 91 ? 5.353 -16.219 -27.039 1.00 60.31 91 SER A C 1
ATOM 702 O O . SER A 1 91 ? 5.766 -15.319 -27.775 1.00 60.31 91 SER A O 1
ATOM 704 N N . THR A 1 92 ? 5.689 -17.493 -27.233 1.00 56.25 92 THR A N 1
ATOM 705 C CA . THR A 1 92 ? 6.552 -17.926 -28.336 1.00 56.25 92 THR A CA 1
ATOM 706 C C . THR A 1 92 ? 6.027 -17.454 -29.689 1.00 56.25 92 THR A C 1
ATOM 708 O O . THR A 1 92 ? 6.825 -17.128 -30.548 1.00 56.25 92 THR A O 1
ATOM 711 N N . GLY A 1 93 ? 4.710 -17.319 -29.891 1.00 55.53 93 GLY A N 1
ATOM 712 C CA . GLY A 1 93 ? 4.125 -16.828 -31.147 1.00 55.53 93 GLY A CA 1
ATOM 713 C C . GLY A 1 93 ? 4.393 -15.347 -31.459 1.00 55.53 93 GLY A C 1
ATOM 714 O O . GLY A 1 93 ? 4.513 -14.984 -32.630 1.00 55.53 93 GLY A O 1
ATOM 715 N N . GLN A 1 94 ? 4.521 -14.501 -30.435 1.00 62.25 94 GLN A N 1
ATOM 716 C CA . GLN A 1 94 ? 4.858 -13.079 -30.574 1.00 62.25 94 GLN A CA 1
ATOM 717 C C . GLN A 1 94 ? 6.312 -12.894 -31.024 1.00 62.25 94 GLN A C 1
ATOM 719 O O . GLN A 1 94 ? 6.597 -12.058 -31.880 1.00 62.25 94 GLN A O 1
ATOM 724 N N . PHE A 1 95 ? 7.205 -13.743 -30.514 1.00 60.31 95 PHE A N 1
ATOM 725 C CA . PHE A 1 95 ? 8.645 -13.684 -30.761 1.00 60.31 95 PHE A CA 1
ATOM 726 C C . PHE A 1 95 ? 9.160 -14.739 -31.756 1.00 60.31 95 PHE A C 1
ATOM 728 O O . PHE A 1 95 ? 10.300 -14.656 -32.187 1.00 60.31 95 PHE A O 1
ATOM 735 N N . ALA A 1 96 ? 8.328 -15.671 -32.232 1.00 54.69 96 ALA A N 1
ATOM 736 C CA . ALA A 1 96 ? 8.674 -16.652 -33.275 1.00 54.69 96 ALA A CA 1
ATOM 737 C C . ALA A 1 96 ? 8.952 -16.006 -34.641 1.00 54.69 96 ALA A C 1
ATOM 739 O O . ALA A 1 96 ? 9.478 -16.652 -35.547 1.00 54.69 96 ALA A O 1
ATOM 740 N N . LYS A 1 97 ? 8.577 -14.732 -34.805 1.00 58.19 97 LYS A N 1
ATOM 741 C CA . LYS A 1 97 ? 8.957 -13.899 -35.952 1.00 58.19 97 LYS A CA 1
ATOM 742 C C . LYS A 1 97 ? 10.413 -13.431 -35.875 1.00 58.19 97 LYS A C 1
ATOM 744 O O . LYS A 1 97 ? 10.960 -13.024 -36.900 1.00 58.19 97 LYS A O 1
ATOM 749 N N . LEU A 1 98 ? 11.029 -13.497 -34.692 1.00 59.09 98 LEU A N 1
ATOM 750 C CA . LEU A 1 98 ? 12.458 -13.307 -34.511 1.00 59.09 98 LEU A CA 1
ATOM 751 C C . LEU A 1 98 ? 13.182 -14.568 -35.018 1.00 59.09 98 LEU A C 1
ATOM 753 O O . LEU A 1 98 ? 12.836 -15.682 -34.641 1.00 59.09 98 LEU A O 1
ATOM 757 N N . SER A 1 99 ? 14.121 -14.399 -35.950 1.00 48.41 99 SER A N 1
ATOM 758 C CA . SER A 1 99 ? 14.844 -15.465 -36.679 1.00 48.41 99 SER A CA 1
ATOM 759 C C . SER A 1 99 ? 15.198 -16.735 -35.858 1.00 48.41 99 SER A C 1
ATOM 761 O O . SER A 1 99 ? 15.618 -16.616 -34.708 1.00 48.41 99 SER A O 1
ATOM 763 N N . PRO A 1 100 ? 15.234 -17.947 -36.464 1.00 45.34 100 PRO A N 1
ATOM 764 C CA . PRO A 1 100 ? 15.698 -19.188 -35.812 1.00 45.34 100 PRO A CA 1
ATOM 765 C C . PRO A 1 100 ? 17.144 -19.159 -35.285 1.00 45.34 100 PRO A C 1
ATOM 767 O O . PRO A 1 100 ? 17.574 -20.088 -34.609 1.00 45.34 100 PRO A O 1
ATOM 770 N N . THR A 1 101 ? 17.926 -18.135 -35.633 1.00 47.44 101 THR A N 1
ATOM 771 C CA . THR A 1 101 ? 19.304 -17.945 -35.157 1.00 47.44 101 THR A CA 1
ATOM 772 C C . THR A 1 101 ? 19.390 -17.155 -33.850 1.00 47.44 101 THR A C 1
ATOM 774 O O . THR A 1 101 ? 20.483 -17.026 -33.304 1.00 47.44 101 THR A O 1
ATOM 777 N N . SER A 1 102 ? 18.284 -16.583 -33.361 1.00 51.22 102 SER A N 1
ATOM 778 C CA . SER A 1 102 ? 18.262 -15.895 -32.071 1.00 51.22 102 SER A CA 1
ATOM 779 C C . SER A 1 102 ? 17.937 -16.870 -30.946 1.00 51.22 102 SER A C 1
ATOM 781 O O . SER A 1 102 ? 16.823 -17.373 -30.848 1.00 51.22 102 SER A O 1
ATOM 783 N N . ILE A 1 103 ? 18.916 -17.054 -30.064 1.00 55.16 103 ILE A N 1
ATOM 784 C CA . ILE A 1 103 ? 18.844 -17.612 -28.703 1.00 55.16 103 ILE A CA 1
ATOM 785 C C . ILE A 1 103 ? 17.907 -16.800 -27.778 1.00 55.16 103 ILE A C 1
ATOM 787 O O . ILE A 1 103 ? 18.163 -16.678 -26.588 1.00 55.16 103 ILE A O 1
ATOM 791 N N . TRP A 1 104 ? 16.835 -16.193 -28.303 1.00 59.19 104 TRP A N 1
ATOM 792 C CA . TRP A 1 104 ? 15.987 -15.264 -27.553 1.00 59.19 104 TRP A CA 1
ATOM 793 C C . TRP A 1 104 ? 15.284 -15.967 -26.389 1.00 59.19 104 TRP A C 1
ATOM 795 O O . TRP A 1 104 ? 15.190 -15.383 -25.318 1.00 59.19 104 TRP A O 1
ATOM 805 N N . GLU A 1 105 ? 14.857 -17.225 -26.565 1.00 57.88 105 GLU A N 1
ATOM 806 C CA . GLU A 1 105 ? 14.297 -18.024 -25.470 1.00 57.88 105 GLU A CA 1
ATOM 807 C C . GLU A 1 105 ? 15.341 -18.223 -24.372 1.00 57.88 105 GLU A C 1
ATOM 809 O O . GLU A 1 105 ? 15.037 -18.025 -23.206 1.00 57.88 105 GLU A O 1
ATOM 814 N N . GLU A 1 106 ? 16.591 -18.537 -24.718 1.00 60.09 106 GLU A N 1
ATOM 815 C CA . GLU A 1 106 ? 17.676 -18.676 -23.737 1.00 60.09 106 GLU A CA 1
ATOM 816 C C . GLU A 1 106 ? 18.016 -17.340 -23.058 1.00 60.09 106 GLU A C 1
ATOM 818 O O . GLU A 1 106 ? 18.266 -17.310 -21.856 1.00 60.09 106 GLU A O 1
ATOM 823 N N . GLN A 1 107 ? 17.977 -16.229 -23.796 1.00 65.12 107 GLN A N 1
ATOM 824 C CA . GLN A 1 107 ? 18.220 -14.887 -23.265 1.00 65.12 107 GLN A CA 1
ATOM 825 C C . GLN A 1 107 ? 17.098 -14.438 -22.329 1.00 65.12 107 GLN A C 1
ATOM 827 O O . GLN A 1 107 ? 17.380 -13.997 -21.223 1.00 65.12 107 GLN A O 1
ATOM 832 N N . LEU A 1 108 ? 15.836 -14.595 -22.733 1.00 67.62 108 LEU A N 1
ATOM 833 C CA . LEU A 1 108 ? 14.672 -14.248 -21.923 1.00 67.62 108 LEU A CA 1
ATOM 834 C C . LEU A 1 108 ? 14.561 -15.172 -20.703 1.00 67.62 108 LEU A C 1
ATOM 836 O O . LEU A 1 108 ? 14.305 -14.702 -19.599 1.00 67.62 108 LEU A O 1
ATOM 840 N N . ASN A 1 109 ? 14.821 -16.473 -20.865 1.00 65.81 109 ASN A N 1
ATOM 841 C CA . ASN A 1 109 ? 14.874 -17.424 -19.752 1.00 65.81 109 ASN A CA 1
ATOM 842 C C . ASN A 1 109 ? 16.031 -17.134 -18.788 1.00 65.81 109 ASN A C 1
ATOM 844 O O . ASN A 1 109 ? 15.908 -17.436 -17.604 1.00 65.81 109 ASN A O 1
ATOM 848 N N . GLY A 1 110 ? 17.119 -16.534 -19.278 1.00 67.50 110 GLY A N 1
ATOM 849 C CA . GLY A 1 110 ? 18.261 -16.099 -18.477 1.00 67.50 110 GLY A CA 1
ATOM 850 C C . GLY A 1 110 ? 18.048 -14.791 -17.708 1.00 67.50 110 GLY A C 1
ATOM 851 O O . GLY A 1 110 ? 18.884 -14.455 -16.870 1.00 67.50 110 GLY A O 1
ATOM 852 N N . LEU A 1 111 ? 16.962 -14.053 -17.962 1.00 72.56 111 LEU A N 1
ATOM 853 C CA . LEU A 1 111 ? 16.644 -12.831 -17.223 1.00 72.56 111 LEU A CA 1
ATOM 854 C C . LEU A 1 111 ? 15.933 -13.138 -15.897 1.00 72.56 111 LEU A C 1
ATOM 856 O O . LEU A 1 111 ? 15.084 -14.037 -15.852 1.00 72.56 111 LEU A O 1
ATOM 860 N N . PRO A 1 112 ? 16.217 -12.369 -14.828 1.00 71.06 112 PRO A N 1
ATOM 861 C CA . PRO A 1 112 ? 15.420 -12.423 -13.606 1.00 71.06 112 PRO A CA 1
ATOM 862 C C . PRO A 1 112 ? 13.983 -11.968 -13.895 1.00 71.06 112 PRO A C 1
ATOM 864 O O . PRO A 1 112 ? 13.751 -11.224 -14.847 1.00 71.06 112 PRO A O 1
ATOM 867 N N . ASN A 1 113 ? 13.000 -12.385 -13.094 1.00 72.81 113 ASN A N 1
ATOM 868 C CA . ASN A 1 113 ? 11.667 -11.778 -13.175 1.00 72.81 113 ASN A CA 1
ATOM 869 C C . ASN A 1 113 ? 11.661 -10.473 -12.361 1.00 72.81 113 ASN A C 1
ATOM 871 O O . ASN A 1 113 ? 12.182 -10.455 -11.249 1.00 72.81 113 ASN A O 1
ATOM 875 N N . CYS A 1 114 ? 11.058 -9.407 -12.887 1.00 62.88 114 CYS A N 1
ATOM 876 C CA . CYS A 1 114 ? 10.917 -8.116 -12.201 1.00 62.88 114 CYS A CA 1
ATOM 877 C C . CYS A 1 114 ? 10.064 -8.214 -10.947 1.00 62.88 114 CYS A C 1
ATOM 879 O O . CYS A 1 114 ? 10.216 -7.412 -10.038 1.00 62.88 114 CYS A O 1
ATOM 881 N N . ASN A 1 115 ? 9.186 -9.216 -10.923 1.00 54.62 115 ASN A N 1
ATOM 882 C CA . ASN A 1 115 ? 8.268 -9.480 -9.828 1.00 54.62 115 ASN A CA 1
ATOM 883 C C . ASN A 1 115 ? 8.767 -10.631 -8.940 1.00 54.62 115 ASN A C 1
ATOM 885 O O . ASN A 1 115 ? 7.976 -11.204 -8.194 1.00 54.62 115 ASN A O 1
ATOM 889 N N . GLN A 1 116 ? 10.054 -11.013 -9.005 1.00 49.84 116 GLN A N 1
ATOM 890 C CA . GLN A 1 116 ? 10.616 -11.729 -7.860 1.00 49.84 116 GLN A CA 1
ATOM 891 C C . GLN A 1 116 ? 10.581 -10.748 -6.682 1.00 49.84 116 GLN A C 1
ATOM 893 O O . GLN A 1 116 ? 11.166 -9.671 -6.820 1.00 49.84 116 GLN A O 1
ATOM 898 N N . PRO A 1 117 ? 9.940 -11.085 -5.543 1.00 47.44 117 PRO A N 1
ATOM 899 C CA . PRO A 1 117 ? 10.270 -10.406 -4.301 1.00 47.44 117 PRO A CA 1
ATOM 900 C C . PRO A 1 117 ? 11.800 -10.311 -4.195 1.00 47.44 117 PRO A C 1
ATOM 902 O O . PRO A 1 117 ? 12.479 -11.279 -4.571 1.00 47.44 117 PRO A O 1
ATOM 905 N N . PRO A 1 118 ? 12.365 -9.202 -3.688 1.00 49.59 118 PRO A N 1
ATOM 906 C CA . PRO A 1 118 ? 13.729 -9.256 -3.186 1.00 49.59 118 PRO A CA 1
ATOM 907 C C . PRO A 1 118 ? 13.835 -10.501 -2.298 1.00 49.59 118 PRO A C 1
ATOM 909 O O . PRO A 1 118 ? 12.921 -10.748 -1.517 1.00 49.59 118 PRO A O 1
ATOM 912 N N . LYS A 1 119 ? 14.886 -11.317 -2.456 1.00 53.16 119 LYS A N 1
ATOM 913 C CA . LYS A 1 119 ? 15.113 -12.436 -1.531 1.00 53.16 119 LYS A CA 1
ATOM 914 C C . LYS A 1 119 ? 15.204 -11.846 -0.138 1.00 53.16 119 LYS A C 1
ATOM 916 O O . LYS A 1 119 ? 16.167 -11.134 0.141 1.00 53.16 119 LYS A O 1
ATOM 921 N N . CYS A 1 120 ? 14.206 -12.103 0.686 1.00 62.19 120 CYS A N 1
ATOM 922 C CA . CYS A 1 120 ? 14.099 -11.462 1.973 1.00 62.19 120 CYS A CA 1
ATOM 923 C C . CYS A 1 120 ? 15.138 -12.081 2.895 1.00 62.19 120 CYS A C 1
ATOM 925 O O . CYS A 1 120 ? 15.109 -13.279 3.172 1.00 62.19 120 CYS A O 1
ATOM 927 N N . THR A 1 121 ? 16.093 -11.291 3.377 1.00 63.84 121 THR A N 1
ATOM 928 C CA . THR A 1 121 ? 16.990 -11.772 4.426 1.00 63.84 121 THR A CA 1
ATOM 929 C C . THR A 1 121 ? 16.439 -11.380 5.791 1.00 63.84 121 THR A C 1
ATOM 931 O O . THR A 1 121 ? 15.874 -10.306 5.973 1.00 63.84 121 THR A O 1
ATOM 934 N N . GLN A 1 122 ? 16.639 -12.232 6.800 1.00 65.50 122 GLN A N 1
ATOM 935 C CA . GLN A 1 122 ? 16.226 -11.944 8.181 1.00 65.50 122 GLN A CA 1
ATOM 936 C C . GLN A 1 122 ? 16.828 -10.641 8.734 1.00 65.50 122 GLN A C 1
ATOM 938 O O . GLN A 1 122 ? 16.288 -10.071 9.676 1.00 65.50 122 GLN A O 1
ATOM 943 N N . ALA A 1 123 ? 17.943 -10.178 8.162 1.00 64.88 123 ALA A N 1
ATOM 944 C CA . ALA A 1 123 ? 18.592 -8.927 8.536 1.00 64.88 123 ALA A CA 1
ATOM 945 C C . ALA A 1 123 ? 17.868 -7.673 8.005 1.00 64.88 123 ALA A C 1
ATOM 947 O O . ALA A 1 123 ? 18.147 -6.584 8.491 1.00 64.88 123 ALA A O 1
ATOM 948 N N . GLU A 1 124 ? 16.974 -7.819 7.023 1.00 64.44 124 GLU A N 1
ATOM 949 C CA . GLU A 1 124 ? 16.248 -6.719 6.367 1.00 64.44 124 GLU A CA 1
ATOM 950 C C . GLU A 1 124 ? 14.808 -6.558 6.882 1.00 64.44 124 GLU A C 1
ATOM 952 O O . GLU A 1 124 ? 14.112 -5.640 6.460 1.00 64.44 124 GLU A O 1
ATOM 957 N N . ILE A 1 125 ? 14.348 -7.442 7.775 1.00 74.62 125 ILE A N 1
ATOM 958 C CA . ILE A 1 125 ? 12.975 -7.443 8.288 1.00 74.62 125 ILE A CA 1
ATOM 959 C C . ILE A 1 125 ? 12.981 -7.001 9.750 1.00 74.62 125 ILE A C 1
ATOM 961 O O . ILE A 1 125 ? 13.369 -7.772 10.631 1.00 74.62 125 ILE A O 1
ATOM 965 N N . ASP A 1 126 ? 12.492 -5.790 10.007 1.00 82.50 126 ASP A N 1
ATOM 966 C CA . ASP A 1 126 ? 12.192 -5.309 11.354 1.00 82.50 126 ASP A CA 1
ATOM 967 C C . ASP A 1 126 ? 10.875 -4.531 11.352 1.00 82.50 126 ASP A C 1
ATOM 969 O O . ASP A 1 126 ? 10.835 -3.306 11.338 1.00 82.50 126 ASP A O 1
ATOM 973 N N . THR A 1 127 ? 9.754 -5.246 11.405 1.00 83.88 127 THR A N 1
ATOM 974 C CA . THR A 1 127 ? 8.423 -4.622 11.388 1.00 83.88 127 THR A CA 1
ATOM 975 C C . THR A 1 127 ? 8.062 -3.902 12.693 1.00 83.88 127 THR A C 1
ATOM 977 O O . THR A 1 127 ? 6.922 -3.450 12.822 1.00 83.88 127 THR A O 1
ATOM 980 N N . ALA A 1 128 ? 8.958 -3.861 13.685 1.00 87.44 128 ALA A N 1
ATOM 981 C CA . ALA A 1 128 ? 8.799 -3.055 14.892 1.00 87.44 128 ALA A CA 1
ATOM 982 C C . ALA A 1 128 ? 9.511 -1.702 14.754 1.00 87.44 128 ALA A C 1
ATOM 984 O O . ALA A 1 128 ? 9.058 -0.716 15.338 1.00 87.44 128 ALA A O 1
ATOM 985 N N . ASP A 1 129 ? 10.589 -1.635 13.967 1.00 90.75 129 ASP A N 1
ATOM 986 C CA . ASP A 1 129 ? 11.278 -0.381 13.686 1.00 90.75 129 ASP A CA 1
ATOM 987 C C . ASP A 1 129 ? 10.347 0.625 13.001 1.00 90.75 129 ASP A C 1
ATOM 989 O O . ASP A 1 129 ? 9.636 0.304 12.045 1.00 90.75 129 ASP A O 1
ATOM 993 N N . GLY A 1 130 ? 10.358 1.858 13.499 1.00 92.88 130 GLY A N 1
ATOM 994 C CA . GLY A 1 130 ? 9.513 2.945 13.013 1.00 92.88 130 GLY A CA 1
ATOM 995 C C . GLY A 1 130 ? 8.005 2.757 13.220 1.00 92.88 130 GLY A C 1
ATOM 996 O O . GLY A 1 130 ? 7.231 3.518 12.643 1.00 92.88 130 GLY A O 1
ATOM 997 N N . LEU A 1 131 ? 7.554 1.766 14.002 1.00 95.62 131 LEU A N 1
ATOM 998 C CA . LEU A 1 131 ? 6.132 1.574 14.301 1.00 95.62 131 LEU A CA 1
ATOM 999 C C . LEU A 1 131 ? 5.621 2.702 15.212 1.00 95.62 131 LEU A C 1
ATOM 1001 O O . LEU A 1 131 ? 6.081 2.871 16.341 1.00 95.62 131 LEU A O 1
ATOM 1005 N N . VAL A 1 132 ? 4.644 3.458 14.717 1.00 96.75 132 VAL A N 1
ATOM 1006 C CA . VAL A 1 132 ? 4.050 4.613 15.404 1.00 96.75 132 VAL A CA 1
ATOM 1007 C C . VAL A 1 132 ? 2.749 4.232 16.097 1.00 96.75 132 VAL A C 1
ATOM 1009 O O . VAL A 1 132 ? 2.541 4.609 17.242 1.00 96.75 132 VAL A O 1
ATOM 1012 N N . ALA A 1 133 ? 1.875 3.477 15.434 1.00 97.38 133 ALA A N 1
ATOM 1013 C CA . ALA A 1 133 ? 0.624 3.014 16.031 1.00 97.38 133 ALA A CA 1
ATOM 1014 C C . ALA A 1 133 ? 0.236 1.638 15.488 1.00 97.38 133 ALA A C 1
ATOM 1016 O O . ALA A 1 133 ? 0.474 1.340 14.315 1.00 97.38 133 ALA A O 1
ATOM 1017 N N . TYR A 1 134 ? -0.376 0.811 16.334 1.00 97.50 134 TYR A N 1
ATOM 1018 C CA . TYR A 1 134 ? -0.805 -0.540 15.991 1.00 97.50 134 TYR A CA 1
ATOM 1019 C C . TYR A 1 134 ? -2.129 -0.887 16.674 1.00 97.50 134 TYR A C 1
ATOM 1021 O O . TYR A 1 134 ? -2.195 -0.962 17.895 1.00 97.50 134 TYR A O 1
ATOM 1029 N N . TYR A 1 135 ? -3.170 -1.145 15.886 1.00 98.25 135 TYR A N 1
ATOM 1030 C CA . TYR A 1 135 ? -4.504 -1.498 16.366 1.00 98.25 135 TYR A CA 1
ATOM 1031 C C . TYR A 1 135 ? -4.853 -2.911 15.886 1.00 98.25 135 TYR A C 1
ATOM 1033 O O . TYR A 1 135 ? -5.273 -3.074 14.738 1.00 98.25 135 TYR A O 1
ATOM 1041 N N . PRO A 1 136 ? -4.678 -3.934 16.742 1.00 96.19 136 PRO A N 1
ATOM 1042 C CA . PRO A 1 136 ? -5.035 -5.307 16.400 1.00 96.19 136 PRO A CA 1
ATOM 1043 C C . PRO A 1 136 ? -6.550 -5.553 16.443 1.00 96.19 136 PRO A C 1
ATOM 1045 O O . PRO A 1 136 ? -7.009 -6.537 15.900 1.00 96.19 136 PRO A O 1
ATOM 1048 N N . PHE A 1 137 ? -7.330 -4.674 17.086 1.00 97.88 137 PHE A N 1
ATOM 1049 C CA . PHE A 1 137 ? -8.785 -4.807 17.252 1.00 97.88 137 PHE A CA 1
ATOM 1050 C C . PHE A 1 137 ? -9.251 -6.073 17.992 1.00 97.88 137 PHE A C 1
ATOM 1052 O O . PHE A 1 137 ? -10.338 -6.603 17.751 1.00 97.88 137 PHE A O 1
ATOM 1059 N N . GLU A 1 138 ? -8.492 -6.479 19.013 1.00 96.94 138 GLU A N 1
ATOM 1060 C CA . GLU A 1 138 ? -8.794 -7.621 19.889 1.00 96.94 138 GLU A CA 1
ATOM 1061 C C . GLU A 1 138 ? -9.864 -7.326 20.957 1.00 96.94 138 GLU A C 1
ATOM 1063 O O . GLU A 1 138 ? -9.721 -7.652 22.138 1.00 96.94 138 GLU A O 1
ATOM 1068 N N . GLY A 1 139 ? -10.979 -6.728 20.534 1.00 97.38 139 GLY A N 1
ATOM 1069 C CA . GLY A 1 139 ? -12.096 -6.353 21.403 1.00 97.38 139 GLY A CA 1
ATOM 1070 C C . GLY A 1 139 ? -12.051 -4.915 21.925 1.00 97.38 139 GLY A C 1
ATOM 1071 O O . GLY A 1 139 ? -12.913 -4.546 22.725 1.00 97.38 139 GLY A O 1
ATOM 1072 N N . ASP A 1 140 ? -11.069 -4.118 21.500 1.00 97.62 140 ASP A N 1
ATOM 1073 C CA . ASP A 1 140 ? -10.929 -2.709 21.857 1.00 97.62 140 ASP A CA 1
ATOM 1074 C C . ASP A 1 140 ? -10.226 -1.883 20.757 1.00 97.62 140 ASP A C 1
ATOM 1076 O O . ASP A 1 140 ? -9.815 -2.398 19.714 1.00 97.62 140 ASP A O 1
ATOM 1080 N N . THR A 1 141 ? -10.114 -0.574 20.995 1.00 98.00 141 THR A N 1
ATOM 1081 C CA . THR A 1 141 ? -9.435 0.410 20.139 1.00 98.00 141 THR A CA 1
ATOM 1082 C C . THR A 1 141 ? -8.085 0.851 20.717 1.00 98.00 141 THR A C 1
ATOM 1084 O O . THR A 1 141 ? -7.644 1.985 20.495 1.00 98.00 141 THR A O 1
ATOM 1087 N N . GLN A 1 142 ? -7.428 -0.004 21.505 1.00 97.69 142 GLN A N 1
ATOM 1088 C CA . GLN A 1 142 ? -6.182 0.343 22.179 1.00 97.69 142 GLN A CA 1
ATOM 1089 C C . GLN A 1 142 ? -4.980 0.155 21.250 1.00 97.69 142 GLN A C 1
ATOM 1091 O O . GLN A 1 142 ? -4.758 -0.917 20.696 1.00 97.69 142 GLN A O 1
ATOM 1096 N N . ASP A 1 143 ? -4.156 1.197 21.138 1.00 97.75 143 ASP A N 1
ATOM 1097 C CA . ASP A 1 143 ? -2.839 1.092 20.511 1.00 97.75 143 ASP A CA 1
ATOM 1098 C C . ASP A 1 143 ? -1.907 0.124 21.269 1.00 97.75 143 ASP A C 1
ATOM 1100 O O . ASP A 1 143 ? -1.606 0.313 22.451 1.00 97.75 143 ASP A O 1
ATOM 1104 N N . ALA A 1 144 ? -1.441 -0.900 20.557 1.00 96.12 144 ALA A N 1
ATOM 1105 C CA . ALA A 1 144 ? -0.544 -1.956 21.007 1.00 96.12 144 ALA A CA 1
ATOM 1106 C C . ALA A 1 144 ? 0.916 -1.750 20.551 1.00 96.12 144 ALA A C 1
ATOM 1108 O O . ALA A 1 144 ? 1.757 -2.613 20.802 1.00 96.12 144 ALA A O 1
ATOM 1109 N N . SER A 1 145 ? 1.243 -0.623 19.905 1.00 94.44 145 SER A N 1
ATOM 1110 C CA . SER A 1 145 ? 2.622 -0.293 19.501 1.00 94.44 145 SER A CA 1
ATOM 1111 C C . SER A 1 145 ? 3.542 0.016 20.688 1.00 94.44 145 SER A C 1
ATOM 1113 O O . SER A 1 145 ? 4.759 -0.125 20.590 1.00 94.44 145 SER A O 1
ATOM 1115 N N . GLY A 1 146 ? 2.956 0.423 21.819 1.00 93.50 146 GLY A N 1
ATOM 1116 C CA . GLY A 1 146 ? 3.669 0.941 22.987 1.00 93.50 146 GLY A CA 1
ATOM 1117 C C . GLY A 1 146 ? 3.746 2.471 23.053 1.00 93.50 146 GLY A C 1
ATOM 1118 O O . GLY A 1 146 ? 4.298 2.980 24.025 1.00 93.50 146 GLY A O 1
ATOM 1119 N N . ASN A 1 147 ? 3.169 3.192 22.082 1.00 95.00 147 ASN A N 1
ATOM 1120 C CA . ASN A 1 147 ? 3.166 4.662 22.033 1.00 95.00 147 ASN A CA 1
ATOM 1121 C C . ASN A 1 147 ? 1.906 5.314 22.642 1.00 95.00 147 ASN A C 1
ATOM 1123 O O . ASN A 1 147 ? 1.775 6.536 22.636 1.00 95.00 147 ASN A O 1
ATOM 1127 N N . GLU A 1 148 ? 1.000 4.516 23.219 1.00 95.75 148 GLU A N 1
ATOM 1128 C CA . GLU A 1 148 ? -0.195 4.969 23.954 1.00 95.75 148 GLU A CA 1
ATOM 1129 C C . GLU A 1 148 ? -1.180 5.813 23.116 1.00 95.75 148 GLU A C 1
ATOM 1131 O O . GLU A 1 148 ? -1.976 6.584 23.658 1.00 95.75 148 GLU A O 1
ATOM 1136 N N . HIS A 1 149 ? -1.193 5.644 21.791 1.00 97.06 149 HIS A N 1
ATOM 1137 C CA . HIS A 1 149 ? -2.122 6.328 20.885 1.00 97.06 149 HIS A CA 1
ATOM 1138 C C . HIS A 1 149 ? -3.516 5.685 20.901 1.00 97.06 149 HIS A C 1
ATOM 1140 O O . HIS A 1 149 ? -4.062 5.287 19.882 1.00 97.06 149 HIS A O 1
ATOM 1146 N N . HIS A 1 150 ? -4.108 5.530 22.082 1.00 97.94 150 HIS A N 1
ATOM 1147 C CA . HIS A 1 150 ? -5.385 4.841 22.237 1.00 97.94 150 HIS A CA 1
ATOM 1148 C C . HIS A 1 150 ? -6.537 5.604 21.577 1.00 97.94 150 HIS A C 1
ATOM 1150 O O . HIS A 1 150 ? -6.673 6.822 21.726 1.00 97.94 150 HIS A O 1
ATOM 1156 N N . GLY A 1 151 ? -7.389 4.865 20.869 1.00 97.62 151 GLY A N 1
ATOM 1157 C CA . GLY A 1 151 ? -8.546 5.421 20.193 1.00 97.62 151 GLY A CA 1
ATOM 1158 C C . GLY A 1 151 ? -9.809 5.418 21.036 1.00 97.62 151 GLY A C 1
ATOM 1159 O O . GLY A 1 151 ? -9.982 4.604 21.940 1.00 97.62 151 GLY A O 1
ATOM 1160 N N . VAL A 1 152 ? -10.709 6.338 20.705 1.00 98.06 152 VAL A N 1
ATOM 1161 C CA . VAL A 1 152 ? -12.036 6.481 21.300 1.00 98.06 152 VAL A CA 1
ATOM 1162 C C . VAL A 1 152 ? -13.082 6.283 20.212 1.00 98.06 152 VAL A C 1
ATOM 1164 O O . VAL A 1 152 ? -13.053 6.959 19.185 1.00 98.06 152 VAL A O 1
ATOM 1167 N N . GLU A 1 153 ? -14.018 5.368 20.442 1.00 97.75 153 GLU A N 1
ATOM 1168 C CA . GLU A 1 153 ? -15.143 5.122 19.539 1.00 97.75 153 GLU A CA 1
ATOM 1169 C C . GLU A 1 153 ? -16.075 6.345 19.475 1.00 97.75 153 GLU A C 1
ATOM 1171 O O . GLU A 1 153 ? -16.443 6.937 20.493 1.00 97.75 153 GLU A O 1
ATOM 1176 N N . GLN A 1 154 ? -16.465 6.719 18.261 1.00 97.00 154 GLN A N 1
ATOM 1177 C CA . GLN A 1 154 ? -17.333 7.849 17.950 1.00 97.00 154 GLN A CA 1
ATOM 1178 C C . GLN A 1 154 ? -18.502 7.387 17.081 1.00 97.00 154 GLN A C 1
ATOM 1180 O O . GLN A 1 154 ? -18.375 6.460 16.286 1.00 97.00 154 GLN A O 1
ATOM 1185 N N . GLY A 1 155 ? -19.658 8.044 17.209 1.00 92.94 155 GLY A N 1
ATOM 1186 C CA . GLY A 1 155 ? -20.854 7.713 16.417 1.00 92.94 155 GLY A CA 1
ATOM 1187 C C . GLY A 1 155 ? -21.608 6.454 16.872 1.00 92.94 155 GLY A C 1
ATOM 1188 O O . GLY A 1 155 ? -22.685 6.174 16.352 1.00 92.94 155 GLY A O 1
ATOM 1189 N N . GLY A 1 156 ? -21.104 5.740 17.879 1.00 94.44 156 GLY A N 1
ATOM 1190 C CA . GLY A 1 156 ? -21.675 4.493 18.375 1.00 94.44 156 GLY A CA 1
ATOM 1191 C C . GLY A 1 156 ? -20.633 3.674 19.128 1.00 94.44 156 GLY A C 1
ATOM 1192 O O . GLY A 1 156 ? -19.668 4.236 19.640 1.00 94.44 156 GLY A O 1
ATOM 1193 N N . SER A 1 157 ? -20.843 2.360 19.178 1.00 95.94 157 SER A N 1
ATOM 1194 C CA . SER A 1 157 ? -19.835 1.407 19.643 1.00 95.94 157 SER A CA 1
ATOM 1195 C C . SER A 1 157 ? -19.521 0.407 18.547 1.00 95.94 157 SER A C 1
ATOM 1197 O O . SER A 1 157 ? -20.434 -0.038 17.843 1.00 95.94 157 SER A O 1
ATOM 1199 N N . LEU A 1 158 ? -18.248 0.039 18.423 1.00 97.25 158 LEU A N 1
ATOM 1200 C CA . LEU A 1 158 ? -17.829 -0.968 17.457 1.00 97.25 158 LEU A CA 1
ATOM 1201 C C . LEU A 1 158 ? -18.274 -2.359 17.907 1.00 97.25 158 LEU A C 1
ATOM 1203 O O . LEU A 1 158 ? -18.338 -2.677 19.096 1.00 97.25 158 LEU A O 1
ATOM 1207 N N . ASN A 1 159 ? -18.581 -3.206 16.927 1.00 97.06 159 ASN A N 1
ATOM 1208 C CA . ASN A 1 159 ? -18.722 -4.636 17.163 1.00 97.06 159 ASN A CA 1
ATOM 1209 C C . ASN A 1 159 ? -17.407 -5.315 16.797 1.00 97.06 159 ASN A C 1
ATOM 1211 O O . ASN A 1 159 ? -16.817 -4.988 15.773 1.00 97.06 159 ASN A O 1
ATOM 1215 N N . TYR A 1 160 ? -16.999 -6.301 17.585 1.00 98.12 160 TYR A N 1
ATOM 1216 C CA . TYR A 1 160 ? -15.813 -7.099 17.299 1.00 98.12 160 TYR A CA 1
ATOM 1217 C C . TYR A 1 160 ? -16.251 -8.483 16.823 1.00 98.12 160 TYR A C 1
ATOM 1219 O O . TYR A 1 160 ? -17.096 -9.135 17.446 1.00 98.12 160 TYR A O 1
ATOM 1227 N N . VAL A 1 161 ? -15.748 -8.888 15.660 1.00 98.25 161 VAL A N 1
ATOM 1228 C CA . VAL A 1 161 ? -16.119 -10.127 14.959 1.00 98.25 161 VAL A CA 1
ATOM 1229 C C . VAL A 1 161 ? -14.873 -10.957 14.675 1.00 98.25 161 VAL A C 1
ATOM 1231 O O . VAL A 1 161 ? -13.765 -10.495 14.907 1.00 98.25 161 VAL A O 1
ATOM 1234 N N . ALA A 1 162 ? -15.032 -12.193 14.194 1.00 97.31 162 ALA A N 1
ATOM 1235 C CA . ALA A 1 162 ? -13.881 -12.996 13.779 1.00 97.31 162 ALA A CA 1
ATOM 1236 C C . ALA A 1 162 ? -13.121 -12.278 12.652 1.00 97.31 162 ALA A C 1
ATOM 1238 O O . ALA A 1 162 ? -13.708 -12.001 11.604 1.00 97.31 162 ALA A O 1
ATOM 1239 N N . GLY A 1 163 ? -11.850 -11.971 12.902 1.00 95.88 163 GLY A N 1
ATOM 1240 C CA . GLY A 1 163 ? -10.977 -11.249 11.989 1.00 95.88 163 GLY A CA 1
ATOM 1241 C C . GLY A 1 163 ? -10.167 -12.164 11.082 1.00 95.88 163 GLY A C 1
ATOM 1242 O O . GLY A 1 163 ? -10.375 -13.381 11.026 1.00 95.88 163 GLY A O 1
ATOM 1243 N N . LYS A 1 164 ? -9.223 -11.554 10.368 1.00 94.06 164 LYS A N 1
ATOM 1244 C CA . LYS A 1 164 ? -8.152 -12.266 9.677 1.00 94.06 164 LYS A CA 1
ATOM 1245 C C . LYS A 1 164 ? -7.154 -12.837 10.684 1.00 94.06 164 LYS A C 1
ATOM 1247 O O . LYS A 1 164 ? -6.739 -13.982 10.517 1.00 94.06 164 LYS A O 1
ATOM 1252 N N . ILE A 1 165 ? -6.815 -12.056 11.706 1.00 92.25 165 ILE A N 1
ATOM 1253 C CA . ILE A 1 165 ? -5.998 -12.418 12.859 1.00 92.25 165 ILE A CA 1
ATOM 1254 C C . ILE A 1 165 ? -6.883 -12.186 14.083 1.00 92.25 165 ILE A C 1
ATOM 1256 O O . ILE A 1 165 ? -7.302 -11.071 14.337 1.00 92.25 165 ILE A O 1
ATOM 1260 N N . GLY A 1 166 ? -7.230 -13.247 14.814 1.00 94.38 166 GLY A N 1
ATOM 1261 C CA . GLY A 1 166 ? -8.069 -13.120 16.011 1.00 94.38 166 GLY A CA 1
ATOM 1262 C C . GLY A 1 166 ? -9.411 -12.417 15.754 1.00 94.38 166 GLY A C 1
ATOM 1263 O O . GLY A 1 166 ? -10.305 -13.012 15.135 1.00 94.38 166 GLY A O 1
ATOM 1264 N N . GLN A 1 167 ? -9.588 -11.204 16.281 1.00 97.31 167 GLN A N 1
ATOM 1265 C CA . GLN A 1 167 ? -10.798 -10.393 16.102 1.00 97.31 167 GLN A CA 1
ATOM 1266 C C . GLN A 1 167 ? -10.550 -9.137 15.263 1.00 97.31 167 GLN A C 1
ATOM 1268 O O . GLN A 1 167 ? -9.513 -8.509 15.352 1.00 97.31 167 GLN A O 1
ATOM 1273 N N . ALA A 1 168 ? -11.573 -8.723 14.517 1.00 98.38 168 ALA A N 1
ATOM 1274 C CA . ALA A 1 168 ? -11.585 -7.489 13.742 1.00 98.38 168 ALA A CA 1
ATOM 1275 C C . ALA A 1 168 ? -12.660 -6.525 14.250 1.00 98.38 168 ALA A C 1
ATOM 1277 O O . ALA A 1 168 ? -13.730 -6.946 14.708 1.00 98.38 168 ALA A O 1
ATOM 1278 N N . ALA A 1 169 ? -12.426 -5.226 14.074 1.00 98.69 169 ALA A N 1
ATOM 1279 C CA . ALA A 1 169 ? -13.438 -4.202 14.290 1.00 98.69 169 ALA A CA 1
ATOM 1280 C C . ALA A 1 169 ? -14.388 -4.128 13.087 1.00 98.69 169 ALA A C 1
ATOM 1282 O O . ALA A 1 169 ? -13.969 -3.907 11.950 1.00 98.69 169 ALA A O 1
ATOM 1283 N N . ARG A 1 170 ? -15.691 -4.276 13.339 1.00 98.31 170 ARG A N 1
ATOM 1284 C CA . ARG A 1 170 ? -16.769 -4.131 12.355 1.00 98.31 170 ARG A CA 1
ATOM 1285 C C . ARG A 1 170 ? -17.310 -2.704 12.376 1.00 98.31 170 ARG A C 1
ATOM 1287 O O . ARG A 1 170 ? -17.948 -2.288 13.344 1.00 98.31 170 ARG A O 1
ATOM 1294 N N . PHE A 1 171 ? -17.131 -2.009 11.261 1.00 97.94 171 PHE A N 1
ATOM 1295 C CA . PHE A 1 171 ? -17.642 -0.670 10.999 1.00 97.94 171 PHE A CA 1
ATOM 1296 C C . PHE A 1 171 ? -18.985 -0.752 10.261 1.00 97.94 171 PHE A C 1
ATOM 1298 O O . PHE A 1 171 ? -19.157 -1.517 9.308 1.00 97.94 171 PHE A O 1
ATOM 1305 N N . ASP A 1 172 ? -19.959 0.029 10.722 1.00 95.31 172 ASP A N 1
ATOM 1306 C CA . ASP A 1 172 ? -21.360 -0.020 10.287 1.00 95.31 172 ASP A CA 1
ATOM 1307 C C . ASP A 1 172 ? -21.747 1.101 9.307 1.00 95.31 172 ASP A C 1
ATOM 1309 O O . ASP A 1 172 ? -22.925 1.263 8.981 1.00 95.31 172 ASP A O 1
ATOM 1313 N N . GLY A 1 173 ? -20.772 1.885 8.841 1.00 93.31 173 GLY A N 1
ATOM 1314 C CA . GLY A 1 173 ? -21.000 3.069 8.018 1.00 93.31 173 GLY A CA 1
ATOM 1315 C C . GLY A 1 173 ? -21.401 4.325 8.799 1.00 93.31 173 GLY A C 1
ATOM 1316 O O . GLY A 1 173 ? -21.804 5.296 8.167 1.00 93.31 173 GLY A O 1
ATOM 1317 N N . ASN A 1 174 ? -21.305 4.329 10.136 1.00 92.81 174 ASN A N 1
ATOM 1318 C CA . ASN A 1 174 ? -21.503 5.526 10.973 1.00 92.81 174 ASN A CA 1
ATOM 1319 C C . ASN A 1 174 ? -20.478 5.655 12.110 1.00 92.81 174 ASN A C 1
ATOM 1321 O O . ASN A 1 174 ? -20.184 6.763 12.558 1.00 92.81 174 ASN A O 1
ATOM 1325 N N . THR A 1 175 ? -19.981 4.528 12.613 1.00 95.75 175 THR A N 1
ATOM 1326 C CA . THR A 1 175 ? -19.020 4.475 13.717 1.00 95.75 175 THR A CA 1
ATOM 1327 C C . THR A 1 175 ? -17.604 4.666 13.185 1.00 95.75 175 THR A C 1
ATOM 1329 O O . THR A 1 175 ? -17.274 4.164 12.113 1.00 95.75 175 THR A O 1
ATOM 1332 N N . TYR A 1 176 ? -16.761 5.372 13.931 1.00 96.69 176 TYR A N 1
ATOM 1333 C CA . TYR A 1 176 ? -15.336 5.519 13.633 1.00 96.69 176 TYR A CA 1
ATOM 1334 C C . TYR A 1 176 ? -14.531 5.598 14.931 1.00 96.69 176 TYR A C 1
ATOM 1336 O O . TYR A 1 176 ? -15.100 5.772 16.008 1.00 96.69 176 TYR A O 1
ATOM 1344 N N . VAL A 1 177 ? -13.211 5.460 14.843 1.00 97.94 177 VAL A N 1
ATOM 1345 C CA . VAL A 1 177 ? -12.313 5.620 15.994 1.00 97.94 177 VAL A CA 1
ATOM 1346 C C . VAL A 1 177 ? -11.565 6.931 15.848 1.00 97.94 177 VAL A C 1
ATOM 1348 O O . VAL A 1 177 ? -10.995 7.196 14.793 1.00 97.94 177 VAL A O 1
ATOM 1351 N N . GLU A 1 178 ? -11.548 7.741 16.899 1.00 96.69 178 GLU A N 1
ATOM 1352 C CA . GLU A 1 178 ? -10.778 8.977 16.957 1.00 96.69 178 GLU A CA 1
ATOM 1353 C C . GLU A 1 178 ? -9.641 8.858 17.965 1.00 96.69 178 GLU A C 1
ATOM 1355 O O . GLU A 1 178 ? -9.842 8.495 19.122 1.00 96.69 178 GLU A O 1
ATOM 1360 N N . ILE A 1 179 ? -8.444 9.208 17.519 1.00 97.00 179 ILE A N 1
ATOM 1361 C CA . ILE A 1 179 ? -7.231 9.282 18.315 1.00 97.00 179 ILE A CA 1
ATOM 1362 C C . ILE A 1 179 ? -6.843 10.753 18.394 1.00 97.00 179 ILE A C 1
ATOM 1364 O O . ILE A 1 179 ? -6.750 11.451 17.378 1.00 97.00 179 ILE A O 1
ATOM 1368 N N . SER A 1 180 ? -6.659 11.237 19.622 1.00 94.81 180 SER A N 1
ATOM 1369 C CA . SER A 1 180 ? -6.324 12.641 19.857 1.00 94.81 180 SER A CA 1
ATOM 1370 C C . SER A 1 180 ? -5.028 13.012 19.144 1.00 94.81 180 SER A C 1
ATOM 1372 O O . SER A 1 180 ? -4.113 12.200 19.032 1.00 94.81 180 SER A O 1
ATOM 1374 N N . SER A 1 181 ? -4.955 14.252 18.663 1.00 91.69 181 SER A N 1
ATOM 1375 C CA . SER A 1 181 ? -3.734 14.754 18.040 1.00 91.69 181 SER A CA 1
ATOM 1376 C C . SER A 1 181 ? -2.558 14.683 19.014 1.00 91.69 181 SER A C 1
ATOM 1378 O O . SER A 1 181 ? -2.680 15.094 20.170 1.00 91.69 181 SER A O 1
ATOM 1380 N N . ASP A 1 182 ? -1.427 14.188 18.521 1.00 91.94 182 ASP A N 1
ATOM 1381 C CA . ASP A 1 182 ? -0.173 14.064 19.253 1.00 91.94 182 ASP A CA 1
ATOM 1382 C C . ASP A 1 182 ? 0.992 14.479 18.333 1.00 91.94 182 ASP A C 1
ATOM 1384 O O . ASP A 1 182 ? 0.969 14.134 17.146 1.00 91.94 182 ASP A O 1
ATOM 1388 N N . PRO 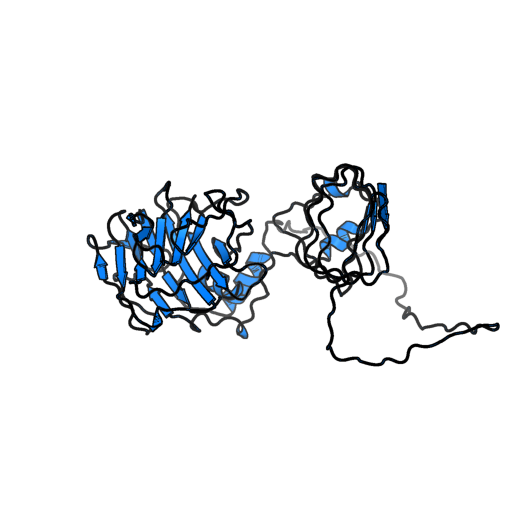A 1 183 ? 2.016 15.205 18.826 1.00 90.31 183 PRO A N 1
ATOM 1389 C CA . PRO A 1 183 ? 3.193 15.554 18.031 1.00 90.31 183 PRO A CA 1
ATOM 1390 C C . PRO A 1 183 ? 3.938 14.357 17.425 1.00 90.31 183 PRO A C 1
ATOM 1392 O O . PRO A 1 183 ? 4.552 14.505 16.379 1.00 90.31 183 PRO A O 1
ATOM 1395 N N . SER A 1 184 ? 3.894 13.179 18.046 1.00 90.06 184 SER A N 1
ATOM 1396 C CA . SER A 1 184 ? 4.509 11.956 17.502 1.00 90.06 184 SER A CA 1
ATOM 1397 C C . SER A 1 184 ? 3.726 11.338 16.334 1.00 90.06 184 SER A C 1
ATOM 1399 O O . SER A 1 184 ? 4.283 10.555 15.570 1.00 90.06 184 SER A O 1
ATOM 1401 N N . LEU A 1 185 ? 2.472 11.758 16.129 1.00 91.00 185 LEU A N 1
ATOM 1402 C CA . LEU A 1 185 ? 1.666 11.441 14.944 1.00 91.00 185 LEU A CA 1
ATOM 1403 C C . LEU A 1 185 ? 1.882 12.447 13.797 1.00 91.00 185 LEU A C 1
ATOM 1405 O O . LEU A 1 185 ? 1.225 12.366 12.757 1.00 91.00 185 LEU A O 1
ATOM 1409 N N . VAL A 1 186 ? 2.764 13.428 13.986 1.00 88.00 186 VAL A N 1
ATOM 1410 C CA . VAL A 1 186 ? 3.177 14.386 12.959 1.00 88.00 186 VAL A CA 1
ATOM 1411 C C . VAL A 1 186 ? 4.425 13.817 12.275 1.00 88.00 186 VAL A C 1
ATOM 1413 O O . VAL A 1 186 ? 5.547 14.035 12.717 1.00 88.00 186 VAL A O 1
ATOM 1416 N N . ILE A 1 187 ? 4.193 12.995 11.251 1.00 87.94 187 ILE A N 1
ATOM 1417 C CA . ILE A 1 187 ? 5.214 12.252 10.494 1.00 87.94 187 ILE A CA 1
ATOM 1418 C C . ILE A 1 187 ? 5.666 13.083 9.285 1.00 87.94 187 ILE A C 1
ATOM 1420 O O . ILE A 1 187 ? 4.833 13.734 8.657 1.00 87.94 187 ILE A O 1
ATOM 1424 N N . ASP A 1 188 ? 6.955 13.045 8.941 1.00 84.81 188 ASP A N 1
ATOM 1425 C CA . ASP A 1 188 ? 7.549 13.688 7.763 1.00 84.81 188 ASP A CA 1
ATOM 1426 C C . ASP A 1 188 ? 8.459 12.725 6.975 1.00 84.81 188 ASP A C 1
ATOM 1428 O O . ASP A 1 188 ? 8.886 11.683 7.477 1.00 84.81 188 ASP A O 1
ATOM 1432 N N . GLY A 1 189 ? 8.734 13.044 5.705 1.00 85.06 189 GLY A N 1
ATOM 1433 C CA . GLY A 1 189 ? 9.679 12.322 4.853 1.00 85.06 189 GLY A CA 1
ATOM 1434 C C . GLY A 1 189 ? 9.173 10.980 4.319 1.00 85.06 189 GLY A C 1
ATOM 1435 O O . GLY A 1 189 ? 9.135 10.775 3.103 1.00 85.06 189 GLY A O 1
ATOM 1436 N N . GLN A 1 190 ? 8.819 10.041 5.201 1.00 90.94 190 GLN A N 1
ATOM 1437 C CA . GLN A 1 190 ? 8.346 8.708 4.825 1.00 90.94 190 GLN A CA 1
ATOM 1438 C C . GLN A 1 190 ? 7.259 8.175 5.764 1.00 90.94 190 GLN A C 1
ATOM 1440 O O . GLN A 1 190 ? 7.325 8.336 6.979 1.00 90.94 190 GLN A O 1
ATOM 1445 N N . ILE A 1 191 ? 6.283 7.465 5.201 1.00 93.00 191 ILE A N 1
ATOM 1446 C CA . ILE A 1 191 ? 5.194 6.832 5.955 1.00 93.00 191 ILE A CA 1
ATOM 1447 C C . ILE A 1 191 ? 4.808 5.502 5.311 1.00 93.00 191 ILE A C 1
ATOM 1449 O O . ILE A 1 191 ? 4.778 5.378 4.086 1.00 93.00 191 ILE A O 1
ATOM 1453 N N . THR A 1 192 ? 4.462 4.519 6.140 1.00 96.06 192 THR A N 1
ATOM 1454 C CA . THR A 1 192 ? 3.759 3.313 5.688 1.00 96.06 192 THR A CA 1
ATOM 1455 C C . THR A 1 192 ? 2.488 3.127 6.495 1.00 96.06 192 THR A C 1
ATOM 1457 O O . THR A 1 192 ? 2.509 3.223 7.720 1.00 96.06 192 THR A O 1
ATOM 1460 N N . ILE A 1 193 ? 1.380 2.840 5.817 1.00 97.00 193 ILE A N 1
ATOM 1461 C CA . ILE A 1 193 ? 0.114 2.467 6.453 1.00 97.00 193 ILE A CA 1
ATOM 1462 C C . ILE A 1 193 ? -0.309 1.122 5.881 1.00 97.00 193 ILE A C 1
ATOM 1464 O O . ILE A 1 193 ? -0.388 0.982 4.660 1.00 97.00 193 ILE A O 1
ATOM 1468 N N . SER A 1 194 ? -0.601 0.153 6.744 1.00 97.06 194 SER A N 1
ATOM 1469 C CA . SER A 1 194 ? -1.050 -1.185 6.344 1.00 97.06 194 SER A CA 1
ATOM 1470 C C . SER A 1 194 ? -2.217 -1.666 7.196 1.00 97.06 194 SER A C 1
ATOM 1472 O O . SER A 1 194 ? -2.212 -1.424 8.400 1.00 97.06 194 SER A O 1
ATOM 1474 N N . ALA A 1 195 ? -3.174 -2.382 6.615 1.00 98.00 195 ALA A N 1
ATOM 1475 C CA . ALA A 1 195 ? -4.271 -3.006 7.353 1.00 98.00 195 ALA A CA 1
ATOM 1476 C C . ALA A 1 195 ? -4.868 -4.190 6.585 1.00 98.00 195 ALA A C 1
ATOM 1478 O O . ALA A 1 195 ? -4.904 -4.190 5.353 1.00 98.00 195 ALA A O 1
ATOM 1479 N N . TRP A 1 196 ? -5.423 -5.161 7.307 1.00 97.94 196 TRP A N 1
ATOM 1480 C CA . TRP A 1 196 ? -6.377 -6.106 6.737 1.00 97.94 196 TRP A CA 1
ATOM 1481 C C . TRP A 1 196 ? -7.751 -5.446 6.665 1.00 97.94 196 TRP A C 1
ATOM 1483 O O . TRP A 1 196 ? -8.278 -4.955 7.659 1.00 97.94 196 TRP A O 1
ATOM 1493 N N . VAL A 1 197 ? -8.339 -5.417 5.472 1.00 97.88 197 VAL A N 1
ATOM 1494 C CA . VAL A 1 197 ? -9.602 -4.727 5.205 1.00 97.88 197 VAL A CA 1
ATOM 1495 C C . VAL A 1 197 ? -10.552 -5.669 4.485 1.00 97.88 197 VAL A C 1
ATOM 1497 O O . VAL A 1 197 ? -10.197 -6.285 3.481 1.00 97.88 197 VAL A O 1
ATOM 1500 N N . LYS A 1 198 ? -11.790 -5.743 4.967 1.00 97.50 198 LYS A N 1
ATOM 1501 C CA . LYS A 1 198 ? -12.889 -6.425 4.288 1.00 97.50 198 LYS A CA 1
ATOM 1502 C C . LYS A 1 198 ? -14.011 -5.443 4.015 1.00 97.50 198 LYS A C 1
ATOM 1504 O O . LYS A 1 198 ? -14.668 -4.952 4.926 1.00 97.50 198 LYS A O 1
ATOM 1509 N N . LEU A 1 199 ? -14.232 -5.160 2.738 1.00 95.62 199 LEU A N 1
ATOM 1510 C CA . LEU A 1 199 ? -15.248 -4.214 2.287 1.00 95.62 199 LEU A CA 1
ATOM 1511 C C . LEU A 1 199 ? -16.573 -4.945 2.056 1.00 95.62 199 LEU A C 1
ATOM 1513 O O . LEU A 1 199 ? -16.603 -5.945 1.339 1.00 95.62 199 LEU A O 1
ATOM 1517 N N . ASP A 1 200 ? -17.680 -4.440 2.604 1.00 95.12 200 ASP A N 1
ATOM 1518 C CA . ASP A 1 200 ? -19.001 -5.058 2.390 1.00 95.12 200 ASP A CA 1
ATOM 1519 C C . ASP A 1 200 ? -19.541 -4.831 0.968 1.00 95.12 200 ASP A C 1
ATOM 1521 O O . ASP A 1 200 ? -20.375 -5.595 0.477 1.00 95.12 200 ASP A O 1
ATOM 1525 N N . GLY A 1 201 ? -19.097 -3.766 0.299 1.00 89.81 201 GLY A N 1
ATOM 1526 C CA . GLY A 1 201 ? -19.595 -3.403 -1.020 1.00 89.81 201 GLY A CA 1
ATOM 1527 C C . GLY A 1 201 ? -18.928 -2.169 -1.612 1.00 89.81 201 GLY A C 1
ATOM 1528 O O . GLY A 1 201 ? -17.915 -1.677 -1.125 1.00 89.81 201 GLY A O 1
ATOM 1529 N N . TYR A 1 202 ? -19.509 -1.681 -2.705 1.00 86.62 202 TYR A N 1
ATOM 1530 C CA . TYR A 1 202 ? -19.001 -0.532 -3.446 1.00 86.62 202 TYR A CA 1
ATOM 1531 C C . TYR A 1 202 ? -19.332 0.800 -2.754 1.00 86.62 202 TYR A C 1
ATOM 1533 O O . TYR A 1 202 ? -20.492 1.059 -2.431 1.00 86.62 202 TYR A O 1
ATOM 1541 N N . SER A 1 203 ? -18.335 1.684 -2.649 1.00 83.38 203 SER A N 1
ATOM 1542 C CA . SER A 1 203 ? -18.519 3.108 -2.344 1.00 83.38 203 SER A CA 1
ATOM 1543 C C . SER A 1 203 ? -18.098 3.958 -3.535 1.00 83.38 203 SER A C 1
ATOM 1545 O O . SER A 1 203 ? -16.968 3.856 -4.012 1.00 83.38 203 SER A O 1
ATOM 1547 N N . LYS A 1 204 ? -18.996 4.849 -3.970 1.00 76.62 204 LYS A N 1
ATOM 1548 C CA . LYS A 1 204 ? -18.725 5.821 -5.038 1.00 76.62 204 LYS A CA 1
ATOM 1549 C C . LYS A 1 204 ? -17.556 6.746 -4.699 1.00 76.62 204 LYS A C 1
ATOM 1551 O O . LYS A 1 204 ? -16.814 7.128 -5.591 1.00 76.62 204 LYS A O 1
ATOM 1556 N N . TYR A 1 205 ? -17.440 7.118 -3.431 1.00 75.12 205 TYR A N 1
ATOM 1557 C CA . TYR A 1 205 ? -16.456 8.083 -2.947 1.00 75.12 205 TYR A CA 1
ATOM 1558 C C . TYR A 1 205 ? -15.250 7.397 -2.304 1.00 75.12 205 TYR A C 1
ATOM 1560 O O . TYR A 1 205 ? -14.397 8.068 -1.737 1.00 75.12 205 TYR A O 1
ATOM 1568 N N . GLY A 1 206 ? -15.171 6.064 -2.373 1.00 81.12 206 GLY A N 1
ATOM 1569 C CA . GLY A 1 206 ? -14.205 5.283 -1.609 1.00 81.12 206 GLY A CA 1
ATOM 1570 C C . GLY A 1 206 ? -14.551 5.184 -0.122 1.00 81.12 206 GLY A C 1
ATOM 1571 O O . GLY A 1 206 ? -15.528 5.772 0.327 1.00 81.12 206 GLY A O 1
ATOM 1572 N N . TYR A 1 207 ? -13.787 4.409 0.638 1.00 88.56 207 TYR A N 1
ATOM 1573 C CA . TYR A 1 207 ? -13.908 4.348 2.101 1.00 88.56 207 TYR A CA 1
ATOM 1574 C C . TYR A 1 207 ? -12.617 4.832 2.750 1.00 88.56 207 TYR A C 1
ATOM 1576 O O . TYR A 1 207 ? -11.542 4.442 2.297 1.00 88.56 207 TYR A O 1
ATOM 1584 N N . GLY A 1 208 ? -12.710 5.628 3.815 1.00 88.44 208 GLY A N 1
ATOM 1585 C CA . GLY A 1 208 ? -11.552 5.929 4.656 1.00 88.44 208 GLY A CA 1
ATOM 1586 C C . GLY A 1 208 ? -11.196 4.734 5.534 1.00 88.44 208 GLY A C 1
ATOM 1587 O O . GLY A 1 208 ? -12.071 4.183 6.201 1.00 88.44 208 GLY A O 1
ATOM 1588 N N . ILE A 1 209 ? -9.925 4.328 5.521 1.00 94.38 209 ILE A N 1
ATOM 1589 C CA . ILE A 1 209 ? -9.402 3.279 6.406 1.00 94.38 209 ILE A CA 1
ATOM 1590 C C . ILE A 1 209 ? -8.682 3.942 7.578 1.00 94.38 209 ILE A C 1
ATOM 1592 O O . ILE A 1 209 ? -9.090 3.759 8.720 1.00 94.38 209 ILE A O 1
ATOM 1596 N N . LEU A 1 210 ? -7.683 4.775 7.287 1.00 94.06 210 LEU A N 1
ATOM 1597 C CA . LEU A 1 210 ? -6.962 5.607 8.249 1.00 94.06 210 LEU A CA 1
ATOM 1598 C C . LEU A 1 210 ? -6.784 7.001 7.654 1.00 94.06 210 LEU A C 1
ATOM 1600 O O . LEU A 1 210 ? -6.357 7.108 6.508 1.00 94.06 210 LEU A O 1
ATOM 1604 N N . GLN A 1 211 ? -7.016 8.047 8.436 1.00 89.88 211 GLN A N 1
ATOM 1605 C CA . GLN A 1 211 ? -6.773 9.430 8.042 1.00 89.88 211 GLN A CA 1
ATOM 1606 C C . GLN A 1 211 ? -6.160 10.220 9.200 1.00 89.88 211 GLN A C 1
ATOM 1608 O O . GLN A 1 211 ? -6.632 10.130 10.328 1.00 89.88 211 GLN A O 1
ATOM 1613 N N . LYS A 1 212 ? -5.139 11.036 8.934 1.00 88.94 212 LYS A N 1
ATOM 1614 C CA . LYS A 1 212 ? -4.627 12.056 9.855 1.00 88.94 212 LYS A CA 1
ATOM 1615 C C . LYS A 1 212 ? -5.120 13.419 9.384 1.00 88.94 212 LYS A C 1
ATOM 1617 O O . LYS A 1 212 ? -4.814 13.820 8.271 1.00 88.94 212 LYS A O 1
ATOM 1622 N N . GLY A 1 213 ? -5.889 14.120 10.212 1.00 84.38 213 GLY A N 1
ATOM 1623 C CA . GLY A 1 213 ? -6.601 15.348 9.853 1.00 84.38 213 GLY A CA 1
ATOM 1624 C C . GLY A 1 213 ? -8.070 15.275 10.270 1.00 84.38 213 GLY A C 1
ATOM 1625 O O . GLY A 1 213 ? -8.459 14.414 11.050 1.00 84.38 213 GLY A O 1
ATOM 1626 N N . THR A 1 214 ? -8.907 16.176 9.759 1.00 71.25 214 THR A N 1
ATOM 1627 C CA . THR A 1 214 ? -10.369 16.042 9.895 1.00 71.25 214 THR A CA 1
ATOM 1628 C C . THR A 1 214 ? -10.999 15.897 8.519 1.00 71.25 214 THR A C 1
ATOM 1630 O O . THR A 1 214 ? -10.478 16.456 7.557 1.00 71.25 214 THR A O 1
ATOM 1633 N N . ALA A 1 215 ? -12.155 15.233 8.437 1.00 59.72 215 ALA A N 1
ATOM 1634 C CA . ALA A 1 215 ? -12.897 15.001 7.189 1.00 59.72 215 ALA A CA 1
ATOM 1635 C C . ALA A 1 215 ? -13.302 16.275 6.406 1.00 59.72 215 ALA A C 1
ATOM 1637 O O . ALA A 1 215 ? -13.835 16.169 5.305 1.00 59.72 215 ALA A O 1
ATOM 1638 N N . TRP A 1 216 ? -13.085 17.467 6.979 1.00 60.56 216 TRP A N 1
ATOM 1639 C CA . TRP A 1 216 ? -13.383 18.780 6.389 1.00 60.56 216 TRP A CA 1
ATOM 1640 C C . TRP A 1 216 ? -12.129 19.630 6.128 1.00 60.56 216 TRP A C 1
ATOM 1642 O O . TRP A 1 216 ? -12.243 20.780 5.696 1.00 60.56 216 TRP A O 1
ATOM 1652 N N . MET A 1 217 ? -10.941 19.124 6.468 1.00 55.62 217 MET A N 1
ATOM 1653 C CA . MET A 1 217 ? -9.686 19.850 6.310 1.00 55.62 217 MET A CA 1
ATOM 1654 C C . MET A 1 217 ? -9.055 19.557 4.955 1.00 55.62 217 MET A C 1
ATOM 1656 O O . MET A 1 217 ? -8.976 18.424 4.518 1.00 55.62 217 MET A O 1
ATOM 1660 N N . ILE A 1 218 ? -8.492 20.606 4.359 1.00 55.09 218 ILE A N 1
ATOM 1661 C CA . ILE A 1 218 ? -7.678 20.551 3.135 1.00 55.09 218 ILE A CA 1
ATOM 1662 C C . ILE A 1 218 ? -6.282 19.938 3.408 1.00 55.09 218 ILE A C 1
ATOM 1664 O O . ILE A 1 218 ? -5.469 19.810 2.503 1.00 55.09 218 ILE A O 1
ATOM 1668 N N . TRP A 1 219 ? -5.986 19.586 4.662 1.00 60.03 219 TRP A N 1
ATOM 1669 C CA . TRP A 1 219 ? -4.671 19.171 5.158 1.00 60.03 219 TRP A CA 1
ATOM 1670 C C . TRP A 1 219 ? -4.811 17.846 5.901 1.00 60.03 219 TRP A C 1
ATOM 1672 O O . TRP A 1 219 ? -4.772 17.800 7.136 1.00 60.03 219 TRP A O 1
ATOM 1682 N N . ASP A 1 220 ? -5.054 16.791 5.137 1.00 71.81 220 ASP A N 1
ATOM 1683 C CA . ASP A 1 220 ? -5.085 15.424 5.623 1.00 71.81 220 ASP A CA 1
ATOM 1684 C C . ASP A 1 220 ? -4.146 14.529 4.814 1.00 71.81 220 ASP A C 1
ATOM 1686 O O . ASP A 1 220 ? -3.652 14.915 3.756 1.00 71.81 220 ASP A O 1
ATOM 1690 N N . TYR A 1 221 ? -3.867 13.346 5.348 1.00 81.88 221 TYR A N 1
ATOM 1691 C CA . TYR A 1 221 ? -3.320 12.241 4.577 1.00 81.88 221 TYR A CA 1
ATOM 1692 C C . TYR A 1 221 ? -3.818 10.912 5.134 1.00 81.88 221 TYR A C 1
ATOM 1694 O O . TYR A 1 221 ? -4.226 10.835 6.296 1.00 81.88 221 TYR A O 1
ATOM 1702 N N . GLY A 1 222 ? -3.774 9.842 4.342 1.00 86.50 222 GLY A N 1
ATOM 1703 C CA . GLY A 1 222 ? -4.250 8.558 4.833 1.00 86.50 222 GLY A CA 1
ATOM 1704 C C . GLY A 1 222 ? -4.322 7.417 3.831 1.00 86.50 222 GLY A C 1
ATOM 1705 O O . GLY A 1 222 ? -4.103 7.581 2.631 1.00 86.50 222 GLY A O 1
ATOM 1706 N N . LEU A 1 223 ? -4.678 6.248 4.362 1.00 90.50 223 LEU A N 1
ATOM 1707 C CA . LEU A 1 223 ? -5.037 5.060 3.599 1.00 90.50 223 LEU A CA 1
ATOM 1708 C C . LEU A 1 223 ? -6.555 5.032 3.402 1.00 90.50 223 LEU A C 1
ATOM 1710 O O . LEU A 1 223 ? -7.334 5.111 4.354 1.00 90.50 223 LEU A O 1
ATOM 1714 N N . ALA A 1 224 ? -6.974 4.857 2.159 1.00 88.62 224 ALA A N 1
ATOM 1715 C CA . ALA A 1 224 ? -8.365 4.710 1.765 1.00 88.62 224 ALA A CA 1
ATOM 1716 C C . ALA A 1 224 ? -8.543 3.481 0.866 1.00 88.62 224 ALA A C 1
ATOM 1718 O O . ALA A 1 224 ? -7.579 2.840 0.447 1.00 88.62 224 ALA A O 1
ATOM 1719 N N . SER A 1 225 ? -9.794 3.176 0.532 1.00 87.25 225 SER A N 1
ATOM 1720 C CA . SER A 1 225 ? -10.124 2.343 -0.620 1.00 87.25 225 SER A CA 1
ATOM 1721 C C . SER A 1 225 ? -10.800 3.169 -1.704 1.00 87.25 225 SER A C 1
ATOM 1723 O O . SER A 1 225 ? -11.614 4.040 -1.398 1.00 87.25 225 SER A O 1
ATOM 1725 N N . HIS A 1 226 ? -10.508 2.887 -2.970 1.00 80.50 226 HIS A N 1
ATOM 1726 C CA . HIS A 1 226 ? -11.225 3.457 -4.108 1.00 80.50 226 HIS A CA 1
ATOM 1727 C C . HIS A 1 226 ? -11.388 2.407 -5.207 1.00 80.50 226 HIS A C 1
ATOM 1729 O O . HIS A 1 226 ? -10.417 1.762 -5.589 1.00 80.50 226 HIS A O 1
ATOM 1735 N N . ASN A 1 227 ? -12.614 2.191 -5.701 1.00 76.94 227 ASN A N 1
ATOM 1736 C CA . ASN A 1 227 ? -12.929 1.107 -6.649 1.00 76.94 227 ASN A CA 1
ATOM 1737 C C . ASN A 1 227 ? -12.388 -0.276 -6.211 1.00 76.94 227 ASN A C 1
ATOM 1739 O O . ASN A 1 227 ? -11.964 -1.072 -7.045 1.00 76.94 227 ASN A O 1
ATOM 1743 N N . SER A 1 228 ? -12.393 -0.543 -4.900 1.00 79.12 228 SER A N 1
ATOM 1744 C CA . SER A 1 228 ? -11.805 -1.735 -4.264 1.00 79.12 228 SER A CA 1
ATOM 1745 C C . SER A 1 228 ? -10.277 -1.858 -4.306 1.00 79.12 228 SER A C 1
ATOM 1747 O O . SER A 1 228 ? -9.750 -2.924 -4.009 1.00 79.12 228 SER A O 1
ATOM 1749 N N . TYR A 1 229 ? -9.541 -0.802 -4.631 1.00 81.38 229 TYR A N 1
ATOM 1750 C CA . TYR A 1 229 ? -8.083 -0.771 -4.496 1.00 81.38 229 TYR A CA 1
ATOM 1751 C C . TYR A 1 229 ? -7.670 -0.002 -3.246 1.00 81.38 229 TYR A C 1
ATOM 1753 O O . TYR A 1 229 ? -8.393 0.924 -2.867 1.00 81.38 229 TYR A O 1
ATOM 1761 N N . PRO A 1 230 ? -6.515 -0.318 -2.636 1.00 85.25 230 PRO A N 1
ATOM 1762 C CA . PRO A 1 230 ? -5.866 0.600 -1.711 1.00 85.25 230 PRO A CA 1
ATOM 1763 C C . PRO A 1 230 ? -5.557 1.911 -2.438 1.00 85.25 230 PRO A C 1
ATOM 1765 O O . PRO A 1 230 ? -5.086 1.917 -3.574 1.00 85.25 230 PRO A O 1
ATOM 1768 N N . ALA A 1 231 ? -5.835 3.025 -1.778 1.00 80.88 231 ALA A N 1
ATOM 1769 C CA . ALA A 1 231 ? -5.579 4.363 -2.280 1.00 80.88 231 ALA A CA 1
ATOM 1770 C C . ALA A 1 231 ? -4.858 5.175 -1.204 1.00 80.88 231 ALA A C 1
ATOM 1772 O O . ALA A 1 231 ? -5.129 5.016 -0.013 1.00 80.88 231 ALA A O 1
ATOM 1773 N N . TYR A 1 232 ? -3.958 6.055 -1.634 1.00 82.88 232 TYR A N 1
ATOM 1774 C CA . TYR A 1 232 ? -3.377 7.067 -0.761 1.00 82.88 232 TYR A CA 1
ATOM 1775 C C . TYR A 1 232 ? -4.117 8.367 -0.993 1.00 82.88 232 TYR A C 1
ATOM 1777 O O . TYR A 1 232 ? -4.314 8.741 -2.147 1.00 82.88 232 TYR A O 1
ATOM 1785 N N . ARG A 1 233 ? -4.497 9.056 0.076 1.00 75.31 233 ARG A N 1
ATOM 1786 C CA . ARG A 1 233 ? -5.025 10.416 -0.024 1.00 75.31 233 ARG A CA 1
ATOM 1787 C C . ARG A 1 233 ? -4.101 11.378 0.689 1.00 75.31 233 ARG A C 1
ATOM 1789 O O . ARG A 1 233 ? -3.555 11.021 1.729 1.00 75.31 233 ARG A O 1
ATOM 1796 N N . SER A 1 234 ? -3.963 12.571 0.124 1.00 73.31 234 SER A N 1
ATOM 1797 C CA . SER A 1 234 ? -3.304 13.715 0.743 1.00 73.31 234 SER A CA 1
ATOM 1798 C C . SER A 1 234 ? -3.980 14.998 0.247 1.00 73.31 234 SER A C 1
ATOM 1800 O O . SER A 1 234 ? -4.026 15.233 -0.961 1.00 73.31 234 SER A O 1
ATOM 1802 N N . SER A 1 235 ? -4.482 15.834 1.161 1.00 63.50 235 SER A N 1
ATOM 1803 C CA . SER A 1 235 ? -5.170 17.124 0.938 1.00 63.50 235 SER A CA 1
ATOM 1804 C C . SER A 1 235 ? -6.592 17.087 0.329 1.00 63.50 235 SER A C 1
ATOM 1806 O O . SER A 1 235 ? -7.151 16.028 0.076 1.00 63.50 235 SER A O 1
ATOM 1808 N N . ALA A 1 236 ? -7.178 18.270 0.042 1.00 46.47 236 ALA A N 1
ATOM 1809 C CA . ALA A 1 236 ? -8.500 18.446 -0.608 1.00 46.47 236 ALA A CA 1
ATOM 1810 C C . ALA A 1 236 ? -8.586 17.988 -2.079 1.00 46.47 236 ALA A C 1
ATOM 1812 O O . ALA A 1 236 ? -9.536 18.338 -2.780 1.00 46.47 236 ALA A O 1
ATOM 1813 N N . ASN A 1 237 ? -7.586 17.256 -2.557 1.00 47.16 237 ASN A N 1
ATOM 1814 C CA . ASN A 1 237 ? -7.568 16.666 -3.881 1.00 47.16 237 ASN A CA 1
ATOM 1815 C C . ASN A 1 237 ? -7.613 15.142 -3.705 1.00 47.16 237 ASN A C 1
ATOM 1817 O O . ASN A 1 237 ? -6.719 14.557 -3.100 1.00 47.16 237 ASN A O 1
ATOM 1821 N N . ASP A 1 238 ? -8.642 14.490 -4.250 1.00 44.31 238 ASP A N 1
ATOM 1822 C CA . ASP A 1 238 ? -8.739 13.030 -4.251 1.00 44.31 238 ASP A CA 1
ATOM 1823 C C . ASP A 1 238 ? -7.687 12.444 -5.205 1.00 44.31 238 ASP A C 1
ATOM 1825 O O . ASP A 1 238 ? -7.811 12.515 -6.431 1.00 44.31 238 ASP A O 1
ATOM 1829 N N . TRP A 1 239 ? -6.623 11.872 -4.644 1.00 49.34 239 TRP A N 1
ATOM 1830 C CA . TRP A 1 239 ? -5.589 11.190 -5.421 1.00 49.34 239 TRP A CA 1
ATOM 1831 C C . TRP A 1 239 ? -6.006 9.738 -5.619 1.00 49.34 239 TRP A C 1
ATOM 1833 O O . TRP A 1 239 ? -6.173 8.983 -4.660 1.00 49.34 239 TRP A O 1
ATOM 1843 N N . ILE A 1 240 ? -6.220 9.340 -6.871 1.00 46.84 240 ILE A N 1
ATOM 1844 C CA . ILE A 1 240 ? -6.700 8.001 -7.210 1.00 46.84 240 ILE A CA 1
ATOM 1845 C C . ILE A 1 240 ? -5.761 7.353 -8.214 1.00 46.84 240 ILE A C 1
ATOM 1847 O O . ILE A 1 240 ? -5.274 7.966 -9.159 1.00 46.84 240 ILE A O 1
ATOM 1851 N N . ILE A 1 241 ? -5.519 6.063 -8.007 1.00 44.16 241 ILE A N 1
ATOM 1852 C CA . ILE A 1 241 ? -4.923 5.211 -9.026 1.00 44.16 241 ILE A CA 1
ATOM 1853 C C . ILE A 1 241 ? -6.046 4.865 -9.999 1.00 44.16 241 ILE A C 1
ATOM 1855 O O . ILE A 1 241 ? -6.962 4.109 -9.667 1.00 44.16 241 ILE A O 1
ATOM 1859 N N . GLU A 1 242 ? -5.994 5.426 -11.199 1.00 42.06 242 GLU A N 1
ATOM 1860 C CA . GLU A 1 242 ? -6.954 5.137 -12.258 1.00 42.06 242 GLU A CA 1
ATOM 1861 C C . GLU A 1 242 ? -6.229 4.475 -13.441 1.00 42.06 242 GLU A C 1
ATOM 1863 O O . GLU A 1 242 ? -6.049 5.085 -14.486 1.00 42.06 242 GLU A O 1
ATOM 1868 N N . GLU A 1 243 ? -5.771 3.221 -13.296 1.00 42.38 243 GLU A N 1
ATOM 1869 C CA . GLU A 1 243 ? -5.565 2.360 -14.479 1.00 42.38 243 GLU A CA 1
ATOM 1870 C C . GLU A 1 243 ? -5.700 0.844 -14.195 1.00 42.38 243 GLU A C 1
ATOM 1872 O O . GLU A 1 243 ? -4.751 0.098 -13.975 1.00 42.38 243 GLU A O 1
ATOM 1877 N N . THR A 1 244 ? -6.959 0.400 -14.181 1.00 40.66 244 THR A N 1
ATOM 1878 C CA . THR A 1 244 ? -7.581 -0.737 -14.904 1.00 40.66 244 THR A CA 1
ATOM 1879 C C . THR A 1 244 ? -6.739 -1.893 -15.498 1.00 40.66 244 THR A C 1
ATOM 1881 O O . THR A 1 244 ? -7.026 -2.324 -16.620 1.00 40.66 244 THR A O 1
ATOM 1884 N N . ARG A 1 245 ? -5.753 -2.468 -14.795 1.00 37.50 245 ARG A N 1
ATOM 1885 C CA . ARG A 1 245 ? -5.166 -3.773 -15.205 1.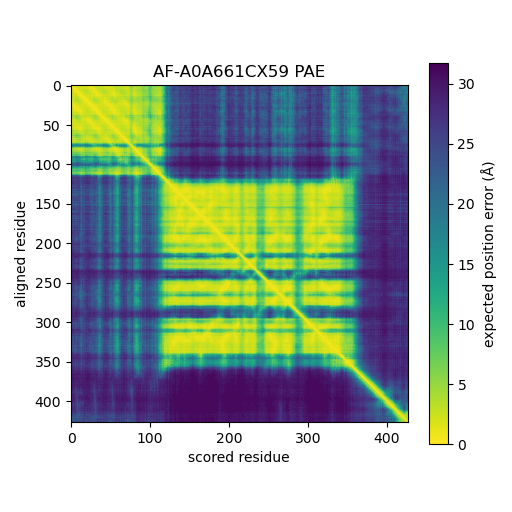00 37.50 245 ARG A CA 1
ATOM 1886 C C . ARG A 1 245 ? -5.136 -4.878 -14.156 1.00 37.50 245 ARG A C 1
ATOM 1888 O O . ARG A 1 245 ? -4.977 -6.036 -14.536 1.00 37.50 245 ARG A O 1
ATOM 1895 N N . HIS A 1 246 ? -5.343 -4.564 -12.884 1.00 46.91 246 HIS A N 1
ATOM 1896 C CA . HIS A 1 246 ? -5.456 -5.578 -11.836 1.00 46.91 246 HIS A CA 1
ATOM 1897 C C . HIS A 1 246 ? -6.931 -5.879 -11.534 1.00 46.91 246 HIS A C 1
ATOM 1899 O O . HIS A 1 246 ? -7.822 -5.183 -12.017 1.00 46.91 246 HIS A O 1
ATOM 1905 N N . GLN A 1 247 ? -7.215 -6.969 -10.821 1.00 60.09 247 GLN A N 1
ATOM 1906 C CA . GLN A 1 247 ? -8.512 -7.129 -10.164 1.00 60.09 247 GLN A CA 1
ATOM 1907 C C . GLN A 1 247 ? -8.374 -6.509 -8.775 1.00 60.09 247 GLN A C 1
ATOM 1909 O O . GLN A 1 247 ? -7.430 -6.834 -8.059 1.00 60.09 247 GLN A O 1
ATOM 1914 N N . GLY A 1 248 ? -9.263 -5.577 -8.428 1.00 69.44 248 GLY A N 1
ATOM 1915 C CA . GLY A 1 248 ? -9.303 -4.991 -7.089 1.00 69.44 248 GLY A CA 1
ATOM 1916 C C . GLY A 1 248 ? -9.745 -6.016 -6.048 1.00 69.44 248 GLY A C 1
ATOM 1917 O O . GLY A 1 248 ? -10.137 -7.135 -6.385 1.00 69.44 248 GLY A O 1
ATOM 1918 N N . ALA A 1 249 ? -9.726 -5.611 -4.783 1.00 82.56 249 ALA A N 1
ATOM 1919 C CA . ALA A 1 249 ? -10.201 -6.425 -3.677 1.00 82.56 249 ALA A CA 1
ATOM 1920 C C . ALA A 1 249 ? -11.644 -6.894 -3.910 1.00 82.56 249 ALA A C 1
ATOM 1922 O O . ALA A 1 249 ? -12.533 -6.128 -4.304 1.00 82.56 249 ALA A O 1
ATOM 1923 N N . SER A 1 250 ? -11.881 -8.172 -3.654 1.00 86.81 250 SER A N 1
ATOM 1924 C CA . SER A 1 250 ? -13.226 -8.725 -3.662 1.00 86.81 250 SER A CA 1
ATOM 1925 C C . SER A 1 250 ? -13.999 -8.267 -2.422 1.00 86.81 250 SER A C 1
ATOM 1927 O O . SER A 1 250 ? -13.438 -8.097 -1.341 1.00 86.81 250 SER A O 1
ATOM 1929 N N . TYR A 1 251 ? -15.302 -8.031 -2.578 1.00 91.31 251 TYR A N 1
ATOM 1930 C CA . TYR A 1 251 ? -16.163 -7.671 -1.451 1.00 91.31 251 TYR A CA 1
ATOM 1931 C C . TYR A 1 251 ? -16.493 -8.901 -0.605 1.00 91.31 251 TYR A C 1
ATOM 1933 O O . TYR A 1 251 ? -16.729 -9.983 -1.142 1.00 91.31 251 TYR A O 1
ATOM 1941 N N . GLY A 1 252 ? -16.583 -8.716 0.710 1.00 92.62 252 GLY A N 1
ATOM 1942 C CA . GLY A 1 252 ? -16.920 -9.774 1.663 1.00 92.62 252 GLY A CA 1
ATOM 1943 C C . GLY A 1 252 ? -15.745 -10.655 2.103 1.00 92.62 252 GLY A C 1
ATOM 1944 O O . GLY A 1 252 ? -15.932 -11.469 3.009 1.00 92.62 252 GLY A O 1
ATOM 1945 N N . GLU A 1 253 ? -14.550 -10.446 1.551 1.00 93.25 253 GLU A N 1
ATOM 1946 C CA . GLU A 1 253 ? -13.311 -11.139 1.918 1.00 93.25 253 GLU A CA 1
ATOM 1947 C C . GLU A 1 253 ? -12.270 -10.147 2.455 1.00 93.25 253 GLU A C 1
ATOM 1949 O O . GLU A 1 253 ? -12.305 -8.958 2.131 1.00 93.25 253 GLU A O 1
ATOM 1954 N N . PHE A 1 254 ? -11.356 -10.635 3.296 1.00 95.38 254 PHE A N 1
ATOM 1955 C CA . PHE A 1 254 ? -10.232 -9.841 3.794 1.00 95.38 254 PHE A CA 1
ATOM 1956 C C . PHE A 1 254 ? -9.122 -9.755 2.754 1.00 95.38 254 PHE A C 1
ATOM 1958 O O . PHE A 1 254 ? -8.649 -10.780 2.263 1.00 95.38 254 PHE A O 1
ATOM 1965 N N . HIS A 1 255 ? -8.662 -8.533 2.518 1.00 94.75 255 HIS A N 1
ATOM 1966 C CA . HIS A 1 255 ? -7.517 -8.208 1.682 1.00 94.75 255 HIS A CA 1
ATOM 1967 C C . HIS A 1 255 ? -6.542 -7.313 2.449 1.00 94.75 255 HIS A C 1
ATOM 1969 O O . HIS A 1 255 ? -6.962 -6.495 3.268 1.00 94.75 255 HIS A O 1
ATOM 1975 N N . PHE A 1 256 ? -5.243 -7.454 2.202 1.00 94.75 256 PHE A N 1
ATOM 1976 C CA . PHE A 1 256 ? -4.215 -6.680 2.898 1.00 94.75 256 PHE A CA 1
ATOM 1977 C C . PHE A 1 256 ? -3.845 -5.440 2.093 1.00 94.75 256 PHE A C 1
ATOM 1979 O O . PHE A 1 256 ? -3.282 -5.535 1.001 1.00 94.75 256 PHE A O 1
ATOM 1986 N N . PHE A 1 257 ? -4.212 -4.277 2.615 1.00 95.38 257 PHE A N 1
ATOM 1987 C CA . PHE A 1 257 ? -4.038 -2.985 1.968 1.00 95.38 257 PHE A CA 1
ATOM 1988 C C . PHE A 1 257 ? -2.820 -2.301 2.561 1.00 95.38 257 PHE A C 1
ATOM 1990 O O . PHE A 1 257 ? -2.795 -2.069 3.768 1.00 95.38 257 PHE A O 1
ATOM 1997 N N . THR A 1 258 ? -1.865 -1.909 1.717 1.00 94.94 258 THR A N 1
ATOM 1998 C CA . THR A 1 258 ? -0.695 -1.145 2.160 1.00 94.94 258 THR A CA 1
ATOM 1999 C C . THR A 1 258 ? -0.390 0.004 1.212 1.00 94.94 258 THR A C 1
ATOM 2001 O O . THR A 1 258 ? -0.472 -0.135 -0.009 1.00 94.94 258 THR A O 1
ATOM 2004 N N . VAL A 1 259 ? 0.007 1.137 1.781 1.00 92.62 259 VAL A N 1
ATOM 2005 C CA . VAL A 1 259 ? 0.606 2.264 1.066 1.00 92.62 259 VAL A CA 1
ATOM 2006 C C . VAL A 1 259 ? 1.939 2.621 1.711 1.00 92.62 259 VAL A C 1
ATOM 2008 O O . VAL A 1 259 ? 2.033 2.700 2.934 1.00 92.62 259 VAL A O 1
ATOM 2011 N N . VAL A 1 260 ? 2.948 2.858 0.879 1.00 91.94 260 VAL A N 1
ATOM 2012 C CA . VAL A 1 260 ? 4.247 3.419 1.248 1.00 91.94 260 VAL A CA 1
ATOM 2013 C C . VAL A 1 260 ? 4.403 4.758 0.542 1.00 91.94 260 VAL A C 1
ATOM 2015 O O . VAL A 1 260 ? 4.209 4.837 -0.669 1.00 91.94 260 VAL A O 1
ATOM 2018 N N . VAL A 1 261 ? 4.774 5.799 1.275 1.00 88.69 261 VAL A N 1
ATOM 2019 C CA . VAL A 1 261 ? 5.068 7.122 0.718 1.00 88.69 261 VAL A CA 1
ATOM 2020 C C . VAL A 1 261 ? 6.488 7.505 1.086 1.00 88.69 261 VAL A C 1
ATOM 2022 O O . VAL A 1 261 ? 6.902 7.342 2.235 1.00 88.69 261 VAL A O 1
ATOM 2025 N N . ASN A 1 262 ? 7.230 8.005 0.104 1.00 85.75 262 ASN A N 1
ATOM 2026 C CA . ASN A 1 262 ? 8.584 8.502 0.267 1.00 85.75 262 ASN A CA 1
ATOM 2027 C C . ASN A 1 262 ? 8.757 9.804 -0.520 1.00 85.75 262 ASN A C 1
ATOM 2029 O O . ASN A 1 262 ? 8.940 9.782 -1.735 1.00 85.75 262 ASN A O 1
ATOM 2033 N N . GLU A 1 263 ? 8.755 10.931 0.193 1.00 77.12 263 GLU A N 1
ATOM 2034 C CA . GLU A 1 263 ? 8.822 12.281 -0.386 1.00 77.12 263 GLU A CA 1
ATOM 2035 C C . GLU A 1 263 ? 10.130 12.551 -1.132 1.00 77.12 263 GLU A C 1
ATOM 2037 O O . GLU A 1 263 ? 10.178 13.397 -2.019 1.00 77.12 263 GLU A O 1
ATOM 2042 N N . SER A 1 264 ? 11.193 11.818 -0.792 1.00 73.69 264 SER A N 1
ATOM 2043 C CA . SER A 1 264 ? 12.499 11.953 -1.444 1.00 73.69 264 SER A CA 1
ATOM 2044 C C . SER A 1 264 ? 12.616 11.178 -2.762 1.00 73.69 264 SER A C 1
ATOM 2046 O O . SER A 1 264 ? 13.619 11.308 -3.462 1.00 73.69 264 SER A O 1
ATOM 2048 N N . SER A 1 265 ? 11.623 10.351 -3.103 1.00 68.81 265 SER A N 1
ATOM 2049 C CA . SER A 1 265 ? 11.632 9.547 -4.325 1.00 68.81 265 SER A CA 1
ATOM 2050 C C . SER A 1 265 ? 11.205 10.383 -5.531 1.00 68.81 265 SER A C 1
ATOM 2052 O O . SER A 1 265 ? 10.046 10.765 -5.660 1.00 68.81 265 SER A O 1
ATOM 2054 N N . GLU A 1 266 ? 12.130 10.610 -6.464 1.00 61.38 266 GLU A N 1
ATOM 2055 C CA . GLU A 1 266 ? 11.856 11.337 -7.716 1.00 61.38 266 GLU A CA 1
ATOM 2056 C C . GLU A 1 266 ? 11.038 10.521 -8.733 1.00 61.38 266 GLU A C 1
ATOM 2058 O O . GLU A 1 266 ? 10.570 11.060 -9.734 1.00 61.38 266 GLU A O 1
ATOM 2063 N N . THR A 1 267 ? 10.897 9.209 -8.514 1.00 57.44 267 THR A N 1
ATOM 2064 C CA . THR A 1 267 ? 10.325 8.276 -9.501 1.00 57.44 267 THR A CA 1
ATOM 2065 C C . THR A 1 267 ? 8.986 7.705 -9.063 1.00 57.44 267 THR A C 1
ATOM 2067 O O . THR A 1 267 ? 8.041 7.724 -9.844 1.00 57.44 267 THR A O 1
ATOM 2070 N N . ASP A 1 268 ? 8.896 7.258 -7.812 1.00 68.81 268 ASP A N 1
ATOM 2071 C CA . ASP A 1 268 ? 7.700 6.659 -7.224 1.00 68.81 268 ASP A CA 1
ATOM 2072 C C . ASP A 1 268 ? 7.530 7.196 -5.787 1.00 68.81 268 ASP A C 1
ATOM 2074 O O . ASP A 1 268 ? 7.989 6.552 -4.837 1.00 68.81 268 ASP A O 1
ATOM 2078 N N . PRO A 1 269 ? 6.943 8.393 -5.597 1.00 76.12 269 PRO A N 1
ATOM 2079 C CA . PRO A 1 269 ? 6.749 8.982 -4.269 1.00 76.12 269 PRO A CA 1
ATOM 2080 C C . PRO A 1 269 ? 5.654 8.281 -3.462 1.00 76.12 269 PRO A C 1
ATOM 2082 O O . PRO A 1 269 ? 5.651 8.361 -2.238 1.00 76.12 269 PRO A O 1
ATOM 2085 N N . VAL A 1 270 ? 4.748 7.558 -4.127 1.00 81.88 270 VAL A N 1
ATOM 2086 C CA . VAL A 1 270 ? 3.704 6.738 -3.504 1.00 81.88 270 VAL A CA 1
ATOM 2087 C C . VAL A 1 270 ? 3.688 5.367 -4.171 1.00 81.88 270 VAL A C 1
ATOM 2089 O O . VAL A 1 270 ? 3.656 5.262 -5.396 1.00 81.88 270 VAL A O 1
ATOM 2092 N N . VAL A 1 271 ? 3.689 4.311 -3.361 1.00 82.44 271 VAL A N 1
ATOM 2093 C CA . VAL A 1 271 ? 3.649 2.915 -3.799 1.00 82.44 271 VAL A CA 1
ATOM 2094 C C . VAL A 1 271 ? 2.539 2.184 -3.055 1.00 82.44 271 VAL A C 1
ATOM 2096 O O . VAL A 1 271 ? 2.439 2.267 -1.833 1.00 82.44 271 VAL A O 1
ATOM 2099 N N . TRP A 1 272 ? 1.720 1.430 -3.782 1.00 85.25 272 TRP A N 1
ATOM 2100 C CA . TRP A 1 272 ? 0.592 0.688 -3.218 1.00 85.25 272 TRP A CA 1
ATOM 2101 C C . TRP A 1 272 ? 0.817 -0.811 -3.305 1.00 85.25 272 TRP A C 1
ATOM 2103 O O . TRP A 1 272 ? 1.443 -1.296 -4.247 1.00 85.25 272 TRP A O 1
ATOM 2113 N N . TYR A 1 273 ? 0.255 -1.544 -2.350 1.00 86.75 273 TYR A N 1
ATOM 2114 C CA . TYR A 1 273 ? 0.275 -2.997 -2.330 1.00 86.75 273 TYR A CA 1
ATOM 2115 C C . TYR A 1 273 ? -1.103 -3.545 -1.972 1.00 86.75 273 TYR A C 1
ATOM 2117 O O . TYR A 1 273 ? -1.769 -3.031 -1.071 1.00 86.75 273 TYR A O 1
ATOM 2125 N N . LEU A 1 274 ? -1.496 -4.611 -2.664 1.00 87.06 274 LEU A N 1
ATOM 2126 C CA . LEU A 1 274 ? -2.680 -5.409 -2.371 1.00 87.06 274 LEU A CA 1
ATOM 2127 C C . LEU A 1 274 ? -2.246 -6.860 -2.169 1.00 87.06 274 LEU A C 1
ATOM 2129 O O . LEU A 1 274 ? -1.564 -7.428 -3.023 1.00 87.06 274 LEU A O 1
ATOM 2133 N N . ASP A 1 275 ? -2.614 -7.437 -1.028 1.00 86.25 275 ASP A N 1
ATOM 2134 C CA . ASP A 1 275 ? -2.274 -8.813 -0.641 1.00 86.25 275 ASP A CA 1
ATOM 2135 C C . ASP A 1 275 ? -0.762 -9.086 -0.716 1.00 86.25 275 ASP A C 1
ATOM 2137 O O . ASP A 1 275 ? -0.299 -10.089 -1.255 1.00 86.25 275 ASP A O 1
ATOM 2141 N N . GLY A 1 276 ? 0.030 -8.118 -0.237 1.00 82.88 276 GLY A N 1
ATOM 2142 C CA . GLY A 1 276 ? 1.495 -8.184 -0.227 1.00 82.88 276 GLY A CA 1
ATOM 2143 C C . GLY A 1 276 ? 2.170 -7.933 -1.582 1.00 82.88 276 GLY A C 1
ATOM 2144 O O . GLY A 1 276 ? 3.399 -7.930 -1.660 1.00 82.88 276 GLY A O 1
ATOM 2145 N N . ASN A 1 277 ? 1.405 -7.694 -2.651 1.00 78.56 277 ASN A N 1
ATOM 2146 C CA . ASN A 1 277 ? 1.934 -7.500 -4.000 1.00 78.56 277 ASN A CA 1
ATOM 2147 C C . ASN A 1 277 ? 1.865 -6.035 -4.421 1.00 78.56 277 ASN A C 1
ATOM 2149 O O . ASN A 1 277 ? 0.818 -5.400 -4.293 1.00 78.56 277 ASN A O 1
ATOM 2153 N N . ARG A 1 278 ? 2.973 -5.509 -4.956 1.00 77.38 278 ARG A N 1
ATOM 2154 C CA . ARG A 1 278 ? 3.055 -4.135 -5.459 1.00 77.38 278 ARG A CA 1
ATOM 2155 C C . ARG A 1 278 ? 2.077 -3.933 -6.617 1.00 77.38 278 ARG A C 1
ATOM 2157 O O . ARG A 1 278 ? 2.081 -4.697 -7.580 1.00 77.38 278 ARG A O 1
ATOM 2164 N N . ILE A 1 279 ? 1.278 -2.876 -6.544 1.00 73.94 279 ILE A N 1
ATOM 2165 C CA . ILE A 1 279 ? 0.422 -2.415 -7.634 1.00 73.94 279 ILE A CA 1
ATOM 2166 C C . ILE A 1 279 ? 1.232 -1.437 -8.483 1.00 73.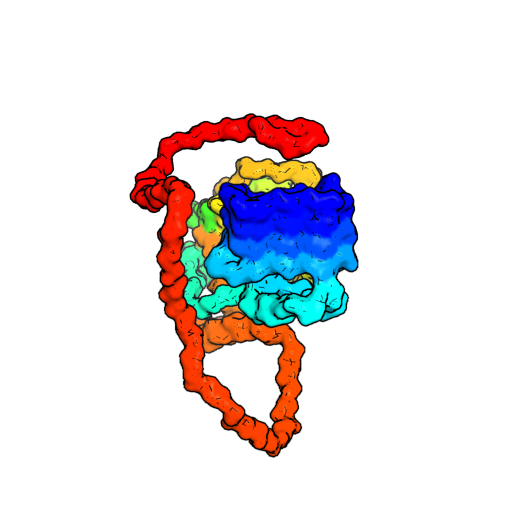94 279 ILE A C 1
ATOM 2168 O O . ILE A 1 279 ? 1.737 -0.434 -7.980 1.00 73.94 279 ILE A O 1
ATOM 2172 N N . VAL A 1 280 ? 1.334 -1.717 -9.781 1.00 62.28 280 VAL A N 1
ATOM 2173 C CA . VAL A 1 280 ? 1.974 -0.825 -10.755 1.00 62.28 280 VAL A CA 1
ATOM 2174 C C . VAL A 1 280 ? 0.887 -0.071 -11.517 1.00 62.28 280 VAL A C 1
ATOM 2176 O O . VAL A 1 280 ? -0.021 -0.685 -12.076 1.00 62.28 280 VAL A O 1
ATOM 2179 N N . GLY A 1 281 ? 0.970 1.258 -11.556 1.00 54.03 281 GLY A N 1
ATOM 2180 C CA . GLY A 1 281 ? -0.006 2.107 -12.239 1.00 54.03 281 GLY A CA 1
ATOM 2181 C C . GLY A 1 281 ? 0.505 3.531 -12.437 1.00 54.03 281 GLY A C 1
ATOM 2182 O O . GLY A 1 281 ? 1.565 3.892 -11.931 1.00 54.03 281 GLY A O 1
ATOM 2183 N N . LYS A 1 282 ? -0.243 4.341 -13.189 1.00 49.88 282 LYS A N 1
ATOM 2184 C CA . LYS A 1 282 ? 0.010 5.783 -13.303 1.00 49.88 282 LYS A CA 1
ATOM 2185 C C . LYS A 1 282 ? -0.801 6.537 -12.252 1.00 49.88 282 LYS A C 1
ATOM 2187 O O . LYS A 1 282 ? -1.996 6.285 -12.102 1.00 49.88 282 LYS A O 1
ATOM 2192 N N . LEU A 1 283 ? -0.157 7.477 -11.564 1.00 51.59 283 LEU A N 1
ATOM 2193 C CA . LEU A 1 283 ? -0.838 8.461 -10.728 1.00 51.59 283 LEU A CA 1
ATOM 2194 C C . LEU A 1 283 ? -1.628 9.405 -11.650 1.00 51.59 283 LEU A C 1
ATOM 2196 O O . LEU A 1 283 ? -1.024 10.104 -12.460 1.00 51.59 283 LEU A O 1
ATOM 2200 N N . ASN A 1 284 ? -2.959 9.416 -11.547 1.00 45.47 284 ASN A N 1
ATOM 2201 C CA . ASN A 1 284 ? -3.814 10.344 -12.285 1.00 45.47 284 ASN A CA 1
ATOM 2202 C C . ASN A 1 284 ? -4.660 11.161 -11.300 1.00 45.47 284 ASN A C 1
ATOM 2204 O O . ASN A 1 284 ? -5.239 10.637 -10.353 1.00 45.47 284 ASN A O 1
ATOM 2208 N N . SER A 1 285 ? -4.738 12.465 -11.542 1.00 45.19 285 SER A N 1
ATOM 2209 C CA . SER A 1 285 ? -5.663 13.374 -10.862 1.00 45.19 285 SER A CA 1
ATOM 2210 C C . SER A 1 285 ? -7.074 13.150 -11.415 1.00 45.19 285 SER A C 1
ATOM 2212 O O . SER A 1 285 ? -7.266 13.222 -12.631 1.00 45.19 285 SER A O 1
ATOM 2214 N N . LEU A 1 286 ? -8.061 12.889 -10.546 1.00 43.47 286 LEU A N 1
ATOM 2215 C CA . LEU A 1 286 ? -9.465 12.697 -10.952 1.00 43.47 286 LEU A CA 1
ATOM 2216 C C . LEU A 1 286 ? -10.059 13.898 -11.709 1.00 43.47 286 LEU A C 1
ATOM 2218 O O . LEU A 1 286 ? -11.035 13.742 -12.442 1.00 43.47 286 LEU A O 1
ATOM 2222 N N . ASP A 1 287 ? -9.487 15.089 -11.533 1.00 39.41 287 ASP A N 1
ATOM 2223 C CA . ASP A 1 287 ? -10.097 16.350 -11.956 1.00 39.41 287 ASP A CA 1
ATOM 2224 C C . ASP A 1 287 ? -9.366 17.047 -13.116 1.00 39.41 287 ASP A C 1
ATOM 2226 O O . ASP A 1 287 ? -9.614 18.225 -13.379 1.00 39.41 287 ASP A O 1
ATOM 2230 N N . ASN A 1 288 ? -8.466 16.365 -13.844 1.00 36.50 288 ASN A N 1
ATOM 2231 C CA . ASN A 1 288 ? -7.586 17.009 -14.843 1.00 36.50 288 ASN A CA 1
ATOM 2232 C C . ASN A 1 288 ? -6.790 18.207 -14.274 1.00 36.50 288 ASN A C 1
ATOM 2234 O O . ASN A 1 288 ? -6.311 19.058 -15.026 1.00 36.50 288 ASN A O 1
ATOM 2238 N N . LEU A 1 289 ? -6.652 18.295 -12.951 1.00 39.56 289 LEU A N 1
ATOM 2239 C CA . LEU A 1 289 ? -5.744 19.231 -12.306 1.00 39.56 289 LEU A CA 1
ATOM 2240 C C . LEU A 1 289 ? -4.328 18.710 -12.541 1.00 39.56 289 LEU A C 1
ATOM 2242 O O . LEU A 1 289 ? -4.019 17.587 -12.139 1.00 39.56 289 LEU A O 1
ATOM 2246 N N . GLU A 1 290 ? -3.514 19.504 -13.244 1.00 38.47 290 GLU A N 1
ATOM 2247 C CA . GLU A 1 290 ? -2.069 19.297 -13.370 1.00 38.47 290 GLU A CA 1
ATOM 2248 C C . GLU A 1 290 ? -1.502 18.905 -12.004 1.00 38.47 290 GLU A C 1
ATOM 2250 O O . GLU A 1 290 ? -1.783 19.563 -11.001 1.00 38.47 290 GLU A O 1
ATOM 2255 N N . ILE A 1 291 ? -0.727 17.818 -11.979 1.00 44.94 291 ILE A N 1
ATOM 2256 C CA . ILE A 1 291 ? 0.051 17.409 -10.813 1.00 44.94 291 ILE A CA 1
ATOM 2257 C C . ILE A 1 291 ? 0.993 18.569 -10.509 1.00 44.94 291 ILE A C 1
ATOM 2259 O O . ILE A 1 291 ? 2.010 18.759 -11.176 1.00 44.94 291 ILE A O 1
ATOM 2263 N N . SER A 1 292 ? 0.623 19.380 -9.526 1.00 43.12 292 SER A N 1
ATOM 2264 C CA . SER A 1 292 ? 1.530 20.328 -8.914 1.00 43.12 292 SER A CA 1
ATOM 2265 C C . SER A 1 292 ? 2.539 19.498 -8.130 1.00 43.12 292 SER A C 1
ATOM 2267 O O . SER A 1 292 ? 2.300 19.137 -6.985 1.00 43.12 292 SER A O 1
ATOM 2269 N N . VAL A 1 293 ? 3.668 19.178 -8.761 1.00 46.69 293 VAL A N 1
ATOM 2270 C CA . VAL A 1 293 ? 4.862 18.550 -8.156 1.00 46.69 293 VAL A CA 1
ATOM 2271 C C . VAL A 1 293 ? 5.455 19.347 -6.974 1.00 46.69 293 VAL A C 1
ATOM 2273 O O . VAL A 1 293 ? 6.461 18.933 -6.411 1.00 46.69 293 VAL A O 1
ATOM 2276 N N . ASP A 1 294 ? 4.817 20.454 -6.581 1.00 46.34 294 ASP A N 1
ATOM 2277 C CA . ASP A 1 294 ? 5.142 21.291 -5.423 1.00 46.34 294 ASP A CA 1
ATOM 2278 C C . ASP A 1 294 ? 4.336 20.937 -4.146 1.00 46.34 294 ASP A C 1
ATOM 2280 O O . ASP A 1 294 ? 4.434 21.657 -3.151 1.00 46.34 294 ASP A O 1
ATOM 2284 N N . ASP A 1 295 ? 3.514 19.879 -4.143 1.00 55.84 295 ASP A N 1
ATOM 2285 C CA . ASP A 1 295 ? 2.751 19.467 -2.954 1.00 55.84 295 ASP A CA 1
ATOM 2286 C C . ASP A 1 295 ? 3.530 18.470 -2.074 1.00 55.84 295 ASP A C 1
ATOM 2288 O O . ASP A 1 295 ? 3.947 17.410 -2.538 1.00 55.84 295 ASP A O 1
ATOM 2292 N N . ASP A 1 296 ? 3.678 18.796 -0.783 1.00 67.94 296 ASP A N 1
ATOM 2293 C CA . ASP A 1 296 ? 4.152 17.867 0.254 1.00 67.94 296 ASP A CA 1
ATOM 2294 C C . ASP A 1 296 ? 3.270 16.604 0.241 1.00 67.94 296 ASP A C 1
ATOM 2296 O O . ASP A 1 296 ? 2.061 16.688 0.499 1.00 67.94 296 ASP A O 1
ATOM 2300 N N . TRP A 1 297 ? 3.846 15.433 -0.057 1.00 74.00 297 TRP A N 1
ATOM 2301 C CA . TRP A 1 297 ? 3.081 14.181 -0.109 1.00 74.00 297 TRP A CA 1
ATOM 2302 C C . TRP A 1 297 ? 2.516 13.844 1.271 1.00 74.00 297 TRP A C 1
ATOM 2304 O O . TRP A 1 297 ? 1.377 13.389 1.369 1.00 74.00 297 TRP A O 1
ATOM 2314 N N . ILE A 1 298 ? 3.275 14.142 2.328 1.00 79.38 298 ILE A N 1
ATOM 2315 C CA . ILE A 1 298 ? 2.911 13.968 3.730 1.00 79.38 298 ILE A CA 1
ATOM 2316 C C . ILE A 1 298 ? 2.685 15.349 4.352 1.00 79.38 298 ILE A C 1
ATOM 2318 O O . ILE A 1 298 ? 3.577 15.991 4.915 1.00 79.38 298 ILE A O 1
ATOM 2322 N N . ARG A 1 299 ? 1.439 15.822 4.287 1.00 77.50 299 ARG A N 1
ATOM 2323 C CA . ARG A 1 299 ? 1.083 17.124 4.855 1.00 77.50 299 ARG A CA 1
ATOM 2324 C C . ARG A 1 299 ? 1.181 17.125 6.378 1.00 77.50 299 ARG A C 1
ATOM 2326 O O . ARG A 1 299 ? 0.540 16.338 7.075 1.00 77.50 299 ARG A O 1
ATOM 2333 N N . GLN A 1 300 ? 1.904 18.107 6.901 1.00 78.94 300 GLN A N 1
ATOM 2334 C CA . GLN A 1 300 ? 1.973 18.363 8.335 1.00 78.94 300 GLN A CA 1
ATOM 2335 C C . GLN A 1 300 ? 0.620 18.897 8.831 1.00 78.94 300 GLN A C 1
ATOM 2337 O O . GLN A 1 300 ? 0.146 19.939 8.376 1.00 78.94 300 GLN A O 1
ATOM 2342 N N . THR A 1 301 ? -0.015 18.185 9.763 1.00 80.38 301 THR A N 1
ATOM 2343 C CA . THR A 1 301 ? -1.335 18.547 10.302 1.00 80.38 301 THR A CA 1
ATOM 2344 C C . THR A 1 301 ? -1.425 18.239 11.792 1.00 80.38 301 THR A C 1
ATOM 2346 O O . THR A 1 301 ? -0.998 17.178 12.253 1.00 80.38 301 THR A O 1
ATOM 2349 N N . ASP A 1 302 ? -2.019 19.159 12.550 1.00 83.56 302 ASP A N 1
ATOM 2350 C CA . ASP A 1 302 ? -2.302 19.026 13.981 1.00 83.56 302 ASP A CA 1
ATOM 2351 C C . ASP A 1 302 ? -3.698 18.438 14.254 1.00 83.56 302 ASP A C 1
ATOM 2353 O O . ASP A 1 302 ? -4.112 18.355 15.410 1.00 83.56 302 ASP A O 1
ATOM 2357 N N . GLY A 1 303 ? -4.416 17.988 13.218 1.00 88.25 303 GLY A N 1
ATOM 2358 C CA . GLY A 1 303 ? -5.695 17.286 13.358 1.00 88.25 303 GLY A CA 1
ATOM 2359 C C . GLY A 1 303 ? -5.568 15.905 14.027 1.00 88.25 303 GLY A C 1
ATOM 2360 O O . GLY A 1 303 ? -4.460 15.387 14.163 1.00 88.25 303 GLY A O 1
ATOM 2361 N N . PRO A 1 304 ? -6.676 15.282 14.458 1.00 92.25 304 PRO A N 1
ATOM 2362 C CA . PRO A 1 304 ? -6.659 13.941 15.045 1.00 92.25 304 PRO A CA 1
ATOM 2363 C C . PRO A 1 304 ? -6.262 12.866 14.022 1.00 92.25 304 PRO A C 1
ATOM 2365 O O . PRO A 1 304 ? -6.260 13.112 12.817 1.00 92.25 304 PRO A O 1
ATOM 2368 N N . LEU A 1 305 ? -5.937 11.666 14.499 1.00 93.81 305 LEU A N 1
ATOM 2369 C CA . LEU A 1 305 ? -5.896 10.464 13.663 1.00 93.81 305 LEU A CA 1
ATOM 2370 C C . LEU A 1 305 ? -7.260 9.765 13.773 1.00 93.81 305 LEU A C 1
ATOM 2372 O O . LEU A 1 305 ? -7.826 9.676 14.857 1.00 93.81 305 LEU A O 1
ATOM 2376 N N . GLN A 1 306 ? -7.822 9.316 12.659 1.00 94.50 306 GLN A N 1
ATOM 2377 C CA . GLN A 1 306 ? -9.165 8.751 12.578 1.00 94.50 306 GLN A CA 1
ATOM 2378 C C . GLN A 1 306 ? -9.129 7.432 11.798 1.00 94.50 306 GLN A C 1
ATOM 2380 O O . GLN A 1 306 ? -8.494 7.346 10.749 1.00 94.50 306 GLN A O 1
ATOM 2385 N N . ILE A 1 307 ? -9.804 6.400 12.309 1.00 97.12 307 ILE A N 1
ATOM 2386 C CA . ILE A 1 307 ? -9.915 5.076 11.677 1.00 97.12 307 ILE A CA 1
ATOM 2387 C C . ILE A 1 307 ? -11.373 4.834 11.291 1.00 97.12 307 ILE A C 1
ATOM 2389 O O . ILE A 1 307 ? -12.271 5.019 12.113 1.00 97.12 307 ILE A O 1
ATOM 2393 N N . GLY A 1 308 ? -11.610 4.402 10.052 1.00 95.12 308 GLY A N 1
ATOM 2394 C CA . GLY A 1 308 ? -12.952 4.143 9.521 1.00 95.12 308 GLY A CA 1
ATOM 2395 C C . GLY A 1 308 ? -13.734 5.397 9.109 1.00 95.12 308 GLY A C 1
ATOM 2396 O O . GLY A 1 308 ? -14.931 5.306 8.839 1.00 95.12 308 GLY A O 1
ATOM 2397 N N . LEU A 1 309 ? -13.074 6.558 9.044 1.00 89.56 309 LEU A N 1
ATOM 2398 C CA . LEU A 1 309 ? -13.616 7.821 8.541 1.00 89.56 309 LEU A CA 1
ATOM 2399 C C . LEU A 1 309 ? -12.679 8.379 7.465 1.00 89.56 309 LEU A C 1
ATOM 2401 O O . LEU A 1 309 ? -11.473 8.458 7.683 1.00 89.56 309 LEU A O 1
ATOM 2405 N N . GLY A 1 310 ? -13.237 8.737 6.309 1.00 76.56 310 GLY A N 1
ATOM 2406 C CA . GLY A 1 310 ? -12.520 9.406 5.223 1.00 76.56 310 GLY A CA 1
ATOM 2407 C C . GLY A 1 310 ? -13.076 10.792 4.893 1.00 76.56 310 GLY A C 1
ATOM 2408 O O . GLY A 1 310 ? -14.066 11.242 5.482 1.00 76.56 310 GLY A O 1
ATOM 2409 N N . HIS A 1 311 ? -12.460 11.434 3.897 1.00 70.38 311 HIS A N 1
ATOM 2410 C CA . HIS A 1 311 ? -12.884 12.711 3.313 1.00 70.38 311 HIS A CA 1
ATOM 2411 C C . HIS A 1 311 ? -14.389 12.739 2.974 1.00 70.38 311 HIS A C 1
ATOM 2413 O O . HIS A 1 311 ? -14.997 11.705 2.687 1.00 70.38 311 HIS A O 1
ATOM 2419 N N . ASP A 1 312 ? -15.008 13.922 3.044 1.00 70.88 312 ASP A N 1
ATOM 2420 C CA . ASP A 1 312 ? -16.456 14.144 2.863 1.00 70.88 312 ASP A CA 1
ATOM 2421 C C . ASP A 1 312 ? -17.359 13.354 3.828 1.00 70.88 312 ASP A C 1
ATOM 2423 O O . ASP A 1 312 ? -18.552 13.164 3.582 1.00 70.88 312 ASP A O 1
ATOM 2427 N N . SER A 1 313 ? -16.809 12.926 4.968 1.00 78.19 313 SER A N 1
ATOM 2428 C CA . SER A 1 313 ? -17.508 12.112 5.970 1.00 78.19 313 SER A CA 1
ATOM 2429 C C . SER A 1 313 ? -17.973 10.756 5.432 1.00 78.19 313 SER A C 1
ATOM 2431 O O . SER A 1 313 ? -19.068 10.286 5.754 1.00 78.19 313 SER A O 1
ATOM 2433 N N . VAL A 1 314 ? -17.152 10.117 4.594 1.00 83.44 314 VAL A N 1
ATOM 2434 C CA . VAL A 1 314 ? -17.439 8.767 4.101 1.00 83.44 314 VAL A CA 1
ATOM 2435 C C . VAL A 1 314 ? -16.902 7.735 5.089 1.00 83.44 314 VAL A C 1
ATOM 2437 O O . VAL A 1 314 ? -15.702 7.463 5.155 1.00 83.44 314 VAL A O 1
ATOM 2440 N N . PHE A 1 315 ? -17.817 7.167 5.868 1.00 91.06 315 PHE A N 1
ATOM 2441 C CA . PHE A 1 315 ? -17.531 6.143 6.869 1.00 91.06 315 PHE A CA 1
ATOM 2442 C C . PHE A 1 315 ? -17.358 4.769 6.230 1.00 91.06 315 PHE A C 1
ATOM 2444 O O . PHE A 1 315 ? -18.074 4.410 5.290 1.00 91.06 315 PHE A O 1
ATOM 2451 N N . LEU A 1 316 ? -16.440 3.978 6.778 1.00 95.00 316 LEU A N 1
ATOM 2452 C CA . LEU A 1 316 ? -16.245 2.598 6.364 1.00 95.00 316 LEU A CA 1
ATOM 2453 C C . LEU A 1 316 ? -17.489 1.753 6.665 1.00 95.00 316 LEU A C 1
ATOM 2455 O O . LEU A 1 316 ? -18.027 1.769 7.771 1.00 95.00 316 LEU A O 1
ATOM 2459 N N . LEU A 1 317 ? -17.891 0.955 5.679 1.00 95.56 317 LEU A N 1
ATOM 2460 C CA . LEU A 1 317 ? -18.815 -0.159 5.854 1.00 95.56 317 LEU A CA 1
ATOM 2461 C C . LEU A 1 317 ? -18.064 -1.462 5.551 1.00 95.56 317 LEU A C 1
ATOM 2463 O O . LEU A 1 317 ? -17.795 -1.782 4.389 1.00 95.56 317 LEU A O 1
ATOM 2467 N N . GLY A 1 318 ? -17.671 -2.177 6.602 1.00 97.31 318 GLY A N 1
ATOM 2468 C CA . GLY A 1 318 ? -16.767 -3.315 6.482 1.00 97.31 318 GLY A CA 1
ATOM 2469 C C . GLY A 1 318 ? -16.054 -3.655 7.785 1.00 97.31 318 GLY A C 1
ATOM 2470 O O . GLY A 1 318 ? -16.498 -3.279 8.867 1.00 97.31 318 GLY A O 1
ATOM 2471 N N . GLU A 1 319 ? -14.947 -4.379 7.684 1.00 98.50 319 GLU A N 1
ATOM 2472 C CA . GLU A 1 319 ? -14.122 -4.803 8.817 1.00 98.50 319 GLU A CA 1
ATOM 2473 C C . GLU A 1 319 ? -12.677 -4.328 8.610 1.00 98.50 319 GLU A C 1
ATOM 2475 O O . GLU A 1 319 ? -12.167 -4.391 7.487 1.00 98.50 319 GLU A O 1
ATOM 2480 N N . ILE A 1 320 ? -12.036 -3.853 9.682 1.00 98.56 320 ILE A N 1
ATOM 2481 C CA . ILE A 1 320 ? -10.590 -3.593 9.732 1.00 98.56 320 ILE A CA 1
ATOM 2482 C C . ILE A 1 320 ? -9.983 -4.498 10.794 1.00 98.56 320 ILE A C 1
ATOM 2484 O O . ILE A 1 320 ? -10.531 -4.648 11.887 1.00 98.56 320 ILE A O 1
ATOM 2488 N N . ASP A 1 321 ? -8.833 -5.056 10.459 1.00 98.06 321 ASP A N 1
ATOM 2489 C CA . ASP A 1 321 ? -8.008 -5.869 11.328 1.00 98.06 321 ASP A CA 1
ATOM 2490 C C . ASP A 1 321 ? -6.533 -5.459 11.162 1.00 98.06 321 ASP A C 1
ATOM 2492 O O . ASP A 1 321 ? -6.118 -5.003 10.090 1.00 98.06 321 ASP A O 1
ATOM 2496 N N . ASP A 1 322 ? -5.752 -5.602 12.230 1.00 96.50 322 ASP A N 1
ATOM 2497 C CA . ASP A 1 322 ? -4.291 -5.524 12.198 1.00 96.50 322 ASP A CA 1
ATOM 2498 C C . ASP A 1 322 ? -3.703 -4.224 11.590 1.00 96.50 322 ASP A C 1
ATOM 2500 O O . ASP A 1 322 ? -2.737 -4.236 10.815 1.00 96.50 322 ASP A O 1
ATOM 2504 N N . LEU A 1 323 ? -4.306 -3.073 11.913 1.00 98.19 323 LEU A N 1
ATOM 2505 C CA . LEU A 1 323 ? -3.945 -1.775 11.336 1.00 98.19 323 LEU A CA 1
ATOM 2506 C C . LEU A 1 323 ? -2.640 -1.244 11.933 1.00 98.19 323 LEU A C 1
ATOM 2508 O O . LEU A 1 323 ? -2.517 -1.113 13.149 1.00 98.19 323 LEU A O 1
ATOM 2512 N N . ARG A 1 324 ? -1.686 -0.857 11.082 1.00 97.69 324 ARG A N 1
ATOM 2513 C CA . ARG A 1 324 ? -0.379 -0.313 11.478 1.00 97.69 324 ARG A CA 1
ATOM 2514 C C . ARG A 1 324 ? -0.039 0.976 10.745 1.00 97.69 324 ARG A C 1
ATOM 2516 O O . ARG A 1 324 ? -0.334 1.127 9.559 1.00 97.69 324 ARG A O 1
ATOM 2523 N N . LEU A 1 325 ? 0.629 1.870 11.466 1.00 97.31 325 LEU A N 1
ATOM 2524 C CA . LEU A 1 325 ? 1.179 3.134 10.987 1.00 97.31 325 LEU A CA 1
ATOM 2525 C C . LEU A 1 325 ? 2.672 3.192 11.322 1.00 97.31 325 LEU A C 1
ATOM 2527 O O . LEU A 1 325 ? 3.045 2.999 12.478 1.00 97.31 325 LEU A O 1
ATOM 2531 N N . TYR A 1 326 ? 3.501 3.510 10.332 1.00 96.88 326 TYR A N 1
ATOM 2532 C CA . TYR A 1 326 ? 4.952 3.630 10.450 1.00 96.88 326 TYR A CA 1
ATOM 2533 C C . TYR A 1 326 ? 5.437 5.007 9.999 1.00 96.88 326 TYR A C 1
ATOM 2535 O O . TYR A 1 326 ? 4.916 5.539 9.023 1.00 96.88 326 TYR A O 1
ATOM 2543 N N . ASN A 1 327 ? 6.493 5.533 10.620 1.00 94.25 327 ASN A N 1
ATOM 2544 C CA . ASN A 1 327 ? 7.180 6.769 10.207 1.00 94.25 327 ASN A CA 1
ATOM 2545 C C . ASN A 1 327 ? 8.369 6.518 9.259 1.00 94.25 327 ASN A C 1
ATOM 2547 O O . ASN A 1 327 ? 9.344 7.270 9.240 1.00 94.25 327 ASN A O 1
ATOM 2551 N N . ARG A 1 328 ? 8.313 5.419 8.502 1.00 93.38 328 ARG A N 1
ATOM 2552 C CA . ARG A 1 328 ? 9.296 5.059 7.479 1.00 93.38 328 ARG A CA 1
ATOM 2553 C C . ARG A 1 328 ? 8.639 4.285 6.345 1.00 93.38 328 ARG A C 1
ATOM 2555 O O . ARG A 1 328 ? 7.542 3.742 6.508 1.00 93.38 328 ARG A O 1
ATOM 2562 N N . GLY A 1 329 ? 9.329 4.190 5.213 1.00 91.00 329 GLY A N 1
ATOM 2563 C CA . GLY A 1 329 ? 8.955 3.284 4.139 1.00 91.00 329 GLY A CA 1
ATOM 2564 C C . GLY A 1 329 ? 9.340 1.849 4.486 1.00 91.00 329 GLY A C 1
ATOM 2565 O O . GLY A 1 329 ? 10.520 1.559 4.691 1.00 91.00 329 GLY A O 1
ATOM 2566 N N . LEU A 1 330 ? 8.357 0.952 4.562 1.00 91.81 330 LEU A N 1
ATOM 2567 C CA . LEU A 1 330 ? 8.625 -0.479 4.657 1.00 91.81 330 LEU A CA 1
ATOM 2568 C C . LEU A 1 330 ? 9.128 -1.010 3.313 1.00 91.81 330 LEU A C 1
ATOM 2570 O O . LEU A 1 330 ? 8.670 -0.597 2.245 1.00 91.81 330 LEU A O 1
ATOM 2574 N N . SER A 1 331 ? 10.045 -1.968 3.377 1.00 85.19 331 SER A N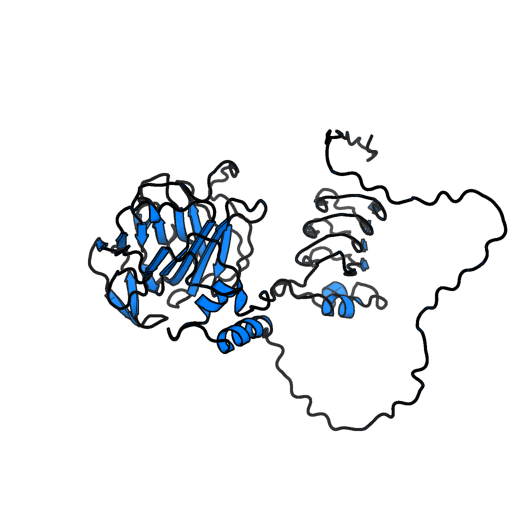 1
ATOM 2575 C CA . SER A 1 331 ? 10.471 -2.729 2.205 1.00 85.19 331 SER A CA 1
ATOM 257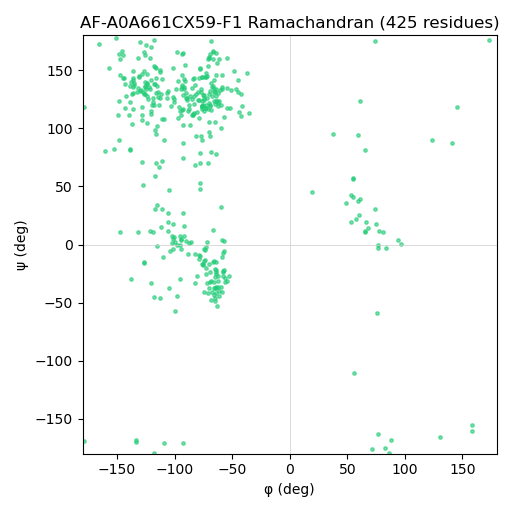6 C C . SER A 1 331 ? 9.370 -3.683 1.726 1.00 85.19 331 SER A C 1
ATOM 2578 O O . SER A 1 331 ? 8.498 -4.095 2.494 1.00 85.19 331 SER A O 1
ATOM 2580 N N . GLU A 1 332 ? 9.437 -4.122 0.464 1.00 80.06 332 GLU A N 1
ATOM 2581 C CA . GLU A 1 332 ? 8.509 -5.143 -0.052 1.00 80.06 332 GLU A CA 1
ATOM 2582 C C . GLU A 1 332 ? 8.534 -6.435 0.778 1.00 80.06 332 GLU A C 1
ATOM 2584 O O . GLU A 1 332 ? 7.513 -7.104 0.929 1.00 80.06 332 GLU A O 1
ATOM 2589 N N . CYS A 1 333 ? 9.698 -6.775 1.336 1.00 78.81 333 CYS A N 1
ATOM 2590 C CA . CYS A 1 333 ? 9.870 -7.931 2.204 1.00 78.81 333 CYS A CA 1
ATOM 2591 C C . CYS A 1 333 ? 9.077 -7.803 3.496 1.00 78.81 333 CYS A C 1
ATOM 2593 O O . CYS A 1 333 ? 8.333 -8.713 3.851 1.00 78.81 333 CYS A O 1
ATOM 2595 N N . GLU A 1 334 ? 9.182 -6.664 4.173 1.00 87.56 334 GLU A N 1
ATOM 2596 C CA . GLU A 1 334 ? 8.422 -6.399 5.395 1.00 87.56 334 GLU A CA 1
ATOM 2597 C C . GLU A 1 334 ? 6.915 -6.427 5.127 1.00 87.56 334 GLU A C 1
ATOM 2599 O O . GLU A 1 334 ? 6.161 -7.017 5.895 1.00 87.56 334 GLU A O 1
ATOM 2604 N N . ILE A 1 335 ? 6.477 -5.882 3.991 1.00 88.19 335 ILE A N 1
ATOM 2605 C CA . ILE A 1 335 ? 5.064 -5.881 3.594 1.00 88.19 335 ILE A CA 1
ATOM 2606 C C . ILE A 1 335 ? 4.559 -7.306 3.329 1.00 88.19 335 ILE A C 1
ATOM 2608 O O . ILE A 1 335 ? 3.478 -7.671 3.794 1.00 88.19 335 ILE A O 1
ATOM 2612 N N . LYS A 1 336 ? 5.337 -8.138 2.627 1.00 82.50 336 LYS A N 1
ATOM 2613 C CA . LYS A 1 336 ? 4.998 -9.554 2.398 1.00 82.50 336 LYS A CA 1
ATOM 2614 C C . LYS A 1 336 ? 4.975 -10.359 3.692 1.00 82.50 336 LYS A C 1
ATOM 2616 O O . LYS A 1 336 ? 4.112 -11.216 3.857 1.00 82.50 336 LYS A O 1
ATOM 2621 N N . GLN A 1 337 ? 5.883 -10.070 4.619 1.00 80.38 337 GLN A N 1
ATOM 2622 C CA . GLN A 1 337 ? 5.888 -10.702 5.937 1.00 80.38 337 GLN A CA 1
ATOM 2623 C C . GLN A 1 337 ? 4.642 -10.340 6.746 1.00 80.38 337 GLN A C 1
ATOM 2625 O O . GLN A 1 337 ? 3.995 -11.236 7.283 1.00 80.38 337 GLN A O 1
ATOM 2630 N N . LEU A 1 338 ? 4.263 -9.058 6.788 1.00 87.56 338 LEU A N 1
ATOM 2631 C CA . LEU A 1 338 ? 3.029 -8.620 7.447 1.00 87.56 338 LEU A CA 1
ATOM 2632 C C . LEU A 1 338 ? 1.788 -9.287 6.838 1.00 87.56 338 LEU A C 1
ATOM 2634 O O . LEU A 1 338 ? 0.911 -9.735 7.569 1.00 87.56 338 LEU A O 1
ATOM 2638 N N . HIS A 1 339 ? 1.741 -9.423 5.511 1.00 89.56 339 HIS A N 1
ATOM 2639 C CA . HIS A 1 339 ? 0.666 -10.144 4.831 1.00 89.56 339 HIS A CA 1
ATOM 2640 C C . HIS A 1 339 ? 0.633 -11.642 5.179 1.00 89.56 339 HIS A C 1
ATOM 2642 O O . HIS A 1 339 ? -0.434 -12.217 5.356 1.00 89.56 339 HIS A O 1
ATOM 2648 N N . ASN A 1 340 ? 1.778 -12.316 5.261 1.00 83.44 340 ASN A N 1
ATOM 2649 C CA . ASN A 1 340 ? 1.795 -13.769 5.447 1.00 83.44 340 ASN A CA 1
ATOM 2650 C C . ASN A 1 340 ? 1.577 -14.192 6.910 1.00 83.44 340 ASN A C 1
ATOM 2652 O O . ASN A 1 340 ? 1.040 -15.275 7.160 1.00 83.44 340 ASN A O 1
ATOM 2656 N N . ASN A 1 341 ? 1.934 -13.336 7.870 1.00 79.88 341 ASN A N 1
ATOM 2657 C CA . ASN A 1 341 ? 1.820 -13.594 9.305 1.00 79.88 341 ASN A CA 1
ATOM 2658 C C . ASN A 1 341 ? 0.371 -13.434 9.813 1.00 79.88 341 ASN A C 1
ATOM 2660 O O . ASN A 1 341 ? 0.029 -12.495 10.525 1.00 79.88 341 ASN A O 1
ATOM 2664 N N . THR A 1 342 ? -0.498 -14.364 9.414 1.00 77.31 342 THR A N 1
ATOM 2665 C CA . THR A 1 342 ? -1.950 -14.322 9.690 1.00 77.31 342 THR A CA 1
ATOM 2666 C C . THR A 1 342 ? -2.385 -15.107 10.928 1.00 77.31 342 THR A C 1
ATOM 2668 O O . THR A 1 342 ? -3.568 -15.134 11.254 1.00 77.31 342 THR A O 1
ATOM 2671 N N . ASP A 1 343 ? -1.460 -15.753 11.637 1.00 69.81 343 ASP A N 1
ATOM 2672 C CA . ASP A 1 343 ? -1.760 -16.517 12.853 1.00 69.81 343 ASP A CA 1
ATOM 2673 C C . ASP A 1 343 ? -1.381 -15.777 14.149 1.00 69.81 343 ASP A C 1
ATOM 2675 O O . ASP A 1 343 ? -1.576 -16.310 15.245 1.00 69.81 343 ASP A O 1
ATOM 2679 N N . GLY A 1 344 ? -0.856 -14.551 14.033 1.00 63.88 344 GLY A N 1
ATOM 2680 C CA . GLY A 1 344 ? -0.432 -13.722 15.162 1.00 63.88 344 GLY A CA 1
ATOM 2681 C C . GLY A 1 344 ? 0.759 -14.294 15.938 1.00 63.88 344 GLY A C 1
ATOM 2682 O O . GLY A 1 344 ? 1.061 -13.814 17.032 1.00 63.88 344 GLY A O 1
ATOM 2683 N N . SER A 1 345 ? 1.434 -15.323 15.412 1.00 65.00 345 SER A N 1
ATOM 2684 C CA . SER A 1 345 ? 2.527 -16.012 16.105 1.00 65.00 345 SER A CA 1
ATOM 2685 C C . SER A 1 345 ? 3.862 -15.255 16.055 1.00 65.00 345 SER A C 1
ATOM 2687 O O . SER A 1 345 ? 4.789 -15.590 16.798 1.00 65.00 345 SER A O 1
ATOM 2689 N N . GLY A 1 346 ? 3.936 -14.187 15.253 1.00 60.03 346 GLY A N 1
ATOM 2690 C CA . GLY A 1 346 ? 5.173 -13.448 15.001 1.00 60.03 346 GLY A CA 1
ATOM 2691 C C . GLY A 1 346 ? 5.977 -14.072 13.857 1.00 60.03 346 GLY A C 1
ATOM 2692 O O . GLY A 1 346 ? 5.553 -15.040 13.244 1.00 60.03 346 GLY A O 1
ATOM 2693 N N . PHE A 1 347 ? 7.135 -13.497 13.535 1.00 62.94 347 PHE A N 1
ATOM 2694 C CA . PHE A 1 347 ? 7.892 -13.873 12.335 1.00 62.94 347 PHE A CA 1
ATOM 2695 C C . PHE A 1 347 ? 8.919 -14.972 12.618 1.00 62.94 347 PHE A C 1
ATOM 2697 O O . PHE A 1 347 ? 9.688 -14.888 13.581 1.00 62.94 347 PHE A O 1
ATOM 2704 N N . THR A 1 348 ? 8.992 -15.971 11.739 1.00 64.00 348 THR A N 1
ATOM 2705 C CA . THR A 1 348 ? 10.032 -17.003 11.742 1.00 64.00 348 THR A CA 1
ATOM 2706 C C . THR A 1 348 ? 10.803 -17.030 10.421 1.00 64.00 348 THR A C 1
ATOM 2708 O O . THR A 1 348 ? 10.316 -16.604 9.378 1.00 64.00 348 THR A O 1
ATOM 2711 N N . GLN A 1 349 ? 12.005 -17.617 10.427 1.00 63.97 349 GLN A N 1
ATOM 2712 C CA . GLN A 1 349 ? 12.769 -17.854 9.194 1.00 63.97 349 GLN A CA 1
ATOM 2713 C C . GLN A 1 349 ? 11.990 -18.710 8.175 1.00 63.97 349 GLN A C 1
ATOM 2715 O O . GLN A 1 349 ? 12.199 -18.572 6.977 1.00 63.97 349 GLN A O 1
ATOM 2720 N N . ALA A 1 350 ? 11.070 -19.570 8.627 1.00 64.75 350 ALA A N 1
ATOM 2721 C CA . ALA A 1 350 ? 10.231 -20.352 7.723 1.00 64.75 350 ALA A CA 1
ATOM 2722 C C . ALA A 1 350 ? 9.220 -19.473 6.964 1.00 64.75 350 ALA A C 1
ATOM 2724 O O . ALA A 1 350 ? 8.928 -19.758 5.804 1.00 64.75 350 ALA A O 1
ATOM 2725 N N . ASP A 1 351 ? 8.736 -18.391 7.580 1.00 62.12 351 ASP A N 1
ATOM 2726 C CA . ASP A 1 351 ? 7.830 -17.423 6.945 1.00 62.12 351 ASP A CA 1
ATOM 2727 C C . ASP A 1 351 ? 8.568 -16.568 5.909 1.00 62.12 351 ASP A C 1
ATOM 2729 O O . ASP A 1 351 ? 8.017 -16.215 4.864 1.00 62.12 351 ASP A O 1
ATOM 2733 N N . ILE A 1 352 ? 9.851 -16.291 6.160 1.00 61.19 352 ILE A N 1
ATOM 2734 C CA . ILE A 1 352 ? 10.778 -15.679 5.197 1.00 61.19 352 ILE A CA 1
ATOM 2735 C C . ILE A 1 352 ? 10.980 -16.599 3.995 1.00 61.19 352 ILE A C 1
ATOM 2737 O O . ILE A 1 352 ? 10.734 -16.195 2.859 1.00 61.19 352 ILE A O 1
ATOM 2741 N N . ASP A 1 353 ? 11.337 -17.858 4.246 1.00 64.12 353 ASP A N 1
ATOM 2742 C CA . ASP A 1 353 ? 11.572 -18.845 3.193 1.00 64.12 353 ASP A CA 1
ATOM 2743 C C . ASP A 1 353 ? 10.297 -19.109 2.358 1.00 64.12 353 ASP A C 1
ATOM 2745 O O . ASP A 1 353 ? 10.383 -19.386 1.160 1.00 64.12 353 ASP A O 1
ATOM 2749 N N . ALA A 1 354 ? 9.107 -19.009 2.965 1.00 63.19 354 ALA A N 1
ATOM 2750 C CA . ALA A 1 354 ? 7.821 -19.138 2.281 1.00 63.19 354 ALA A CA 1
ATOM 2751 C C . ALA A 1 354 ? 7.469 -17.907 1.425 1.00 63.19 354 ALA A C 1
ATOM 2753 O O . ALA A 1 354 ? 6.984 -18.070 0.302 1.00 63.19 354 ALA A O 1
ATOM 2754 N N . ALA A 1 355 ? 7.736 -16.690 1.913 1.00 57.94 355 ALA A N 1
ATOM 2755 C CA . ALA A 1 355 ? 7.548 -15.456 1.142 1.00 57.94 355 ALA A CA 1
ATOM 2756 C C . ALA A 1 355 ? 8.452 -15.415 -0.104 1.00 57.94 355 ALA A C 1
ATOM 2758 O O . ALA A 1 355 ? 8.011 -15.001 -1.179 1.00 57.94 355 ALA A O 1
ATOM 2759 N N . ASP A 1 356 ? 9.676 -15.932 0.017 1.00 56.22 356 ASP A N 1
ATOM 2760 C CA . ASP A 1 356 ? 10.612 -16.098 -1.098 1.00 56.22 356 ASP A CA 1
ATOM 2761 C C . ASP A 1 356 ? 10.118 -17.129 -2.135 1.00 56.22 356 ASP A C 1
ATOM 2763 O O . ASP A 1 356 ? 10.373 -16.987 -3.333 1.00 56.22 356 ASP A O 1
ATOM 2767 N N . GLN A 1 357 ? 9.394 -18.168 -1.701 1.00 51.75 357 GLN A N 1
ATOM 2768 C CA . GLN A 1 357 ? 8.876 -19.228 -2.578 1.00 51.75 357 GLN A CA 1
ATOM 2769 C C . GLN A 1 357 ? 7.567 -18.861 -3.286 1.00 51.75 357 GLN A C 1
ATOM 2771 O O . GLN A 1 357 ? 7.373 -19.267 -4.430 1.00 51.75 357 GLN A O 1
ATOM 2776 N N . GLN A 1 358 ? 6.683 -18.073 -2.666 1.00 48.22 358 GLN A N 1
ATOM 2777 C CA . GLN A 1 358 ? 5.422 -17.651 -3.295 1.00 48.22 358 GLN A CA 1
ATOM 2778 C C . GLN A 1 358 ? 5.636 -16.772 -4.539 1.00 48.22 358 GLN A C 1
ATOM 2780 O O . GLN A 1 358 ? 4.790 -16.757 -5.426 1.00 48.22 358 GLN A O 1
ATOM 2785 N N . GLY A 1 359 ? 6.795 -16.116 -4.670 1.00 43.41 359 GLY A N 1
ATOM 2786 C CA . GLY A 1 359 ? 7.193 -15.424 -5.901 1.00 43.41 359 GLY A CA 1
ATOM 2787 C C . GLY A 1 359 ? 7.611 -16.345 -7.059 1.00 43.41 359 GLY A C 1
ATOM 2788 O O . GLY A 1 359 ? 7.917 -15.851 -8.144 1.00 43.41 359 GLY A O 1
ATOM 2789 N N . LEU A 1 360 ? 7.684 -17.664 -6.848 1.00 38.03 360 LEU A N 1
ATOM 2790 C CA . LEU A 1 360 ? 8.108 -18.655 -7.847 1.00 38.03 360 LEU A CA 1
ATOM 2791 C C . LEU A 1 360 ? 6.968 -19.556 -8.343 1.00 38.03 360 LEU A C 1
ATOM 2793 O O . LEU A 1 360 ? 7.165 -20.266 -9.330 1.00 38.03 360 LEU A O 1
ATOM 2797 N N . ASP A 1 361 ? 5.799 -19.528 -7.701 1.00 33.75 361 ASP A N 1
ATOM 2798 C CA . ASP A 1 361 ? 4.750 -20.538 -7.880 1.00 33.75 361 ASP A CA 1
ATOM 2799 C C . ASP A 1 361 ? 3.560 -20.049 -8.729 1.00 33.75 361 ASP A C 1
ATOM 2801 O O . ASP A 1 361 ? 2.397 -20.313 -8.433 1.00 33.75 361 ASP A O 1
ATOM 2805 N N . ASP A 1 362 ? 3.844 -19.416 -9.869 1.00 31.55 362 ASP A N 1
ATOM 2806 C CA . ASP A 1 362 ? 2.856 -19.248 -10.943 1.00 31.55 362 ASP A CA 1
ATOM 2807 C C . ASP A 1 362 ? 2.786 -20.525 -11.807 1.00 31.55 362 ASP A C 1
ATOM 2809 O O . ASP A 1 362 ? 3.182 -20.575 -12.972 1.00 31.55 362 ASP A O 1
ATOM 2813 N N . GLY A 1 363 ? 2.272 -21.607 -11.217 1.00 32.69 363 GLY A N 1
ATOM 2814 C CA . GLY A 1 363 ? 1.444 -22.577 -11.941 1.00 32.69 363 GLY A CA 1
ATOM 2815 C C . GLY A 1 363 ? 2.067 -23.431 -13.057 1.00 32.69 363 GLY A C 1
ATOM 2816 O O . GLY A 1 363 ? 1.305 -24.018 -13.833 1.00 32.69 363 GLY A O 1
ATOM 2817 N N . ILE A 1 364 ? 3.390 -23.615 -13.144 1.00 30.16 364 ILE A N 1
ATOM 2818 C CA . ILE A 1 364 ? 3.924 -24.752 -13.916 1.00 30.16 364 ILE A CA 1
ATOM 2819 C C . ILE A 1 364 ? 3.738 -26.004 -13.065 1.00 30.16 364 ILE A C 1
ATOM 2821 O O . ILE A 1 364 ? 4.598 -26.385 -12.274 1.00 30.16 364 ILE A O 1
ATOM 2825 N N . ALA A 1 365 ? 2.582 -26.646 -13.240 1.00 26.80 365 ALA A N 1
ATOM 2826 C CA . ALA A 1 365 ? 2.323 -27.982 -12.735 1.00 26.80 365 ALA A CA 1
ATOM 2827 C C . ALA A 1 365 ? 3.566 -28.851 -12.965 1.00 26.80 365 ALA A C 1
ATOM 2829 O O . ALA A 1 365 ? 3.997 -29.058 -14.102 1.00 26.80 365 ALA A O 1
ATOM 2830 N N . THR A 1 366 ? 4.136 -29.358 -11.874 1.00 29.39 366 THR A N 1
ATOM 2831 C CA . THR A 1 366 ? 5.180 -30.376 -11.884 1.00 29.39 366 THR A CA 1
ATOM 2832 C C . THR A 1 366 ? 4.590 -31.657 -12.472 1.00 29.39 366 THR A C 1
ATOM 2834 O O . THR A 1 366 ? 4.219 -32.600 -11.774 1.00 29.39 366 THR A O 1
ATOM 2837 N N . SER A 1 367 ? 4.467 -31.704 -13.800 1.00 29.30 367 SER A N 1
ATOM 2838 C CA . SER A 1 367 ? 4.190 -32.941 -14.506 1.00 29.30 367 SER A CA 1
ATOM 2839 C C . SER A 1 367 ? 5.395 -33.840 -14.283 1.00 29.30 367 SER A C 1
ATOM 2841 O O . SER A 1 367 ? 6.482 -33.611 -14.814 1.00 29.30 367 SER A O 1
ATOM 2843 N N . GLN A 1 368 ? 5.187 -34.832 -13.428 1.00 27.23 368 GLN A N 1
ATOM 2844 C CA . GLN A 1 368 ? 6.109 -35.903 -13.117 1.00 27.23 368 GLN A CA 1
ATOM 2845 C C . GLN A 1 368 ? 6.778 -36.434 -14.392 1.00 27.23 368 GLN A C 1
ATOM 2847 O O . GLN A 1 368 ? 6.149 -37.121 -15.198 1.00 27.23 368 GLN A O 1
ATOM 2852 N N . CYS A 1 369 ? 8.079 -36.186 -14.543 1.00 23.41 369 CYS A N 1
ATOM 2853 C CA . CYS A 1 369 ? 8.920 -36.935 -15.469 1.00 23.41 369 CYS A CA 1
ATOM 2854 C C . CYS A 1 369 ? 9.064 -38.375 -14.949 1.00 23.41 369 CYS A C 1
ATOM 2856 O O . CYS A 1 369 ? 10.064 -38.744 -14.341 1.00 23.41 369 CYS A O 1
ATOM 2858 N N . THR A 1 370 ? 8.048 -39.207 -15.181 1.00 29.97 370 THR A N 1
ATOM 2859 C CA . THR A 1 370 ? 8.143 -40.669 -15.087 1.00 29.97 370 THR A CA 1
ATOM 2860 C C . THR A 1 370 ? 8.478 -41.217 -16.472 1.00 29.97 370 THR A C 1
ATOM 2862 O O . THR A 1 370 ? 7.642 -41.747 -17.194 1.00 29.97 370 THR A O 1
ATOM 2865 N N . GLY A 1 371 ? 9.735 -41.037 -16.874 1.00 26.72 371 GLY A N 1
ATOM 2866 C CA . GLY A 1 371 ? 10.273 -41.532 -18.139 1.00 26.72 371 GLY A CA 1
ATOM 2867 C C . GLY A 1 371 ? 11.554 -42.311 -17.889 1.00 26.72 371 GLY A C 1
ATOM 2868 O O . GLY A 1 371 ? 12.583 -41.743 -17.547 1.00 26.72 371 GLY A O 1
ATOM 2869 N N . THR A 1 372 ? 11.465 -43.629 -18.016 1.00 24.73 372 THR A N 1
ATOM 2870 C CA . THR A 1 372 ? 12.521 -44.615 -17.773 1.00 24.73 372 THR A CA 1
ATOM 2871 C C . THR A 1 372 ? 13.839 -44.317 -18.493 1.00 24.73 372 THR A C 1
ATOM 2873 O O . THR A 1 372 ? 13.879 -44.108 -19.702 1.00 24.73 372 THR A O 1
ATOM 2876 N N . SER A 1 373 ? 14.923 -44.416 -17.728 1.00 26.92 373 SER A N 1
ATOM 2877 C CA . SER A 1 373 ? 16.326 -44.431 -18.140 1.00 26.92 373 SER A CA 1
ATOM 2878 C C . SER A 1 373 ? 16.647 -45.327 -19.347 1.00 26.92 373 SER A C 1
ATOM 2880 O O . SER A 1 373 ? 16.407 -46.536 -19.302 1.00 26.92 373 SER A O 1
ATOM 2882 N N . GLN A 1 374 ? 17.374 -44.774 -20.321 1.00 26.66 374 GLN A N 1
ATOM 2883 C CA . GLN A 1 374 ? 18.492 -45.463 -20.973 1.00 26.66 374 GLN A CA 1
ATOM 2884 C C . GLN A 1 374 ? 19.690 -44.506 -21.102 1.00 26.66 374 GLN A C 1
ATOM 2886 O O . GLN A 1 374 ? 19.499 -43.338 -21.437 1.00 26.66 374 GLN A O 1
ATOM 2891 N N . PRO A 1 375 ? 20.920 -44.971 -20.817 1.00 24.98 375 PRO A N 1
ATOM 2892 C CA . PRO A 1 375 ? 22.102 -44.124 -20.800 1.00 24.98 375 PRO A CA 1
ATOM 2893 C C . PRO A 1 375 ? 22.646 -43.953 -22.222 1.00 24.98 375 PR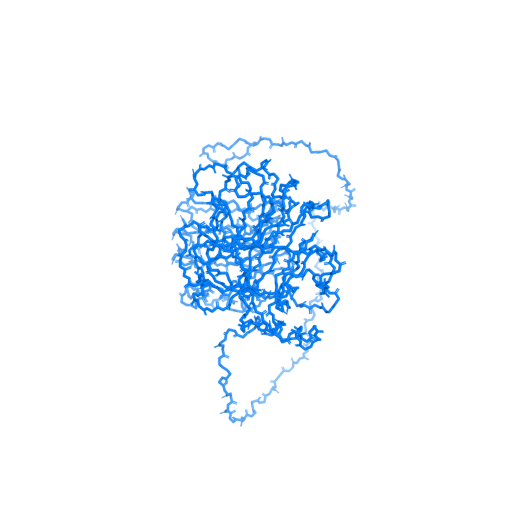O A C 1
ATOM 2895 O O . PRO A 1 375 ? 23.153 -44.904 -22.816 1.00 24.98 375 PRO A O 1
ATOM 2898 N N . ALA A 1 376 ? 22.586 -42.738 -22.763 1.00 24.06 376 ALA A N 1
ATOM 2899 C CA . ALA A 1 376 ? 23.415 -42.374 -23.904 1.00 24.06 376 ALA A CA 1
ATOM 2900 C C . ALA A 1 376 ? 24.793 -41.945 -23.380 1.00 24.06 376 ALA A C 1
ATOM 2902 O O . ALA A 1 376 ? 24.949 -40.958 -22.665 1.00 24.06 376 ALA A O 1
ATOM 2903 N N . THR A 1 377 ? 25.786 -42.762 -23.703 1.00 24.17 377 THR A N 1
ATOM 2904 C CA . THR A 1 377 ? 27.211 -42.604 -23.418 1.00 24.17 377 THR A CA 1
ATOM 2905 C C . THR A 1 377 ? 27.757 -41.244 -23.865 1.00 24.17 377 THR A C 1
ATOM 2907 O O . THR A 1 377 ? 27.806 -40.954 -25.059 1.00 24.17 377 THR A O 1
ATOM 2910 N N . LEU A 1 378 ? 28.242 -40.453 -22.906 1.00 25.05 378 LEU A N 1
ATOM 2911 C CA . LEU A 1 378 ? 29.129 -39.310 -23.131 1.00 25.05 378 LEU A CA 1
ATOM 2912 C C . LEU A 1 378 ? 30.519 -39.816 -23.537 1.00 25.05 378 LEU A C 1
ATOM 2914 O O . LEU A 1 378 ? 31.203 -40.486 -22.766 1.00 25.05 378 LEU A O 1
ATOM 2918 N N . SER A 1 379 ? 30.934 -39.478 -24.753 1.00 24.70 379 SER A N 1
ATOM 2919 C CA . SER A 1 379 ? 32.282 -39.708 -25.266 1.00 24.70 379 SER A CA 1
ATOM 2920 C C . SER A 1 379 ? 32.623 -38.592 -26.253 1.00 24.70 379 SER A C 1
ATOM 2922 O O . SER A 1 379 ? 32.336 -38.731 -27.439 1.00 24.70 379 SER A O 1
ATOM 2924 N N . HIS A 1 380 ? 33.204 -37.492 -25.764 1.00 26.64 380 HIS A N 1
ATOM 2925 C CA . HIS A 1 380 ? 34.447 -36.918 -26.302 1.00 26.64 380 HIS A CA 1
ATOM 2926 C C . HIS A 1 380 ? 34.891 -35.672 -25.507 1.00 26.64 380 HIS A C 1
ATOM 2928 O O . HIS A 1 380 ? 34.186 -34.673 -25.437 1.00 26.64 380 HIS A O 1
ATOM 2934 N N . ASP A 1 381 ? 36.083 -35.790 -24.916 1.00 26.48 381 ASP A N 1
ATOM 2935 C CA . ASP A 1 381 ? 37.094 -34.765 -24.613 1.00 26.48 381 ASP A CA 1
ATOM 2936 C C . ASP A 1 381 ? 36.674 -33.355 -24.147 1.00 26.48 381 ASP A C 1
ATOM 2938 O O . ASP A 1 381 ? 36.605 -32.401 -24.920 1.00 26.48 381 ASP A O 1
ATOM 2942 N N . LEU A 1 382 ? 36.645 -33.173 -22.821 1.00 30.09 382 LEU A N 1
ATOM 2943 C CA . LEU A 1 382 ? 36.972 -31.891 -22.191 1.00 30.09 382 LEU A CA 1
ATOM 2944 C C . LEU A 1 382 ? 38.502 -31.707 -22.186 1.00 30.09 382 LEU A C 1
ATOM 2946 O O . LEU A 1 382 ? 39.196 -32.134 -21.261 1.00 30.09 382 LEU A O 1
ATOM 2950 N N . LYS A 1 383 ? 39.052 -31.040 -23.205 1.00 26.27 383 LYS A N 1
ATOM 2951 C CA . LYS A 1 383 ? 40.387 -30.428 -23.122 1.00 26.27 383 LYS A CA 1
ATOM 2952 C C . LYS A 1 383 ? 40.410 -29.069 -23.808 1.00 26.27 383 LYS A C 1
ATOM 2954 O O . LYS A 1 383 ? 40.438 -29.006 -25.027 1.00 26.27 383 LYS A O 1
ATOM 2959 N N . ARG A 1 384 ? 40.559 -28.040 -22.958 1.00 27.91 384 ARG A N 1
ATOM 2960 C CA . ARG A 1 384 ? 41.007 -26.660 -23.228 1.00 27.91 384 ARG A CA 1
ATOM 2961 C C . ARG A 1 384 ? 40.135 -25.876 -24.203 1.00 27.91 384 ARG A C 1
ATOM 2963 O O . ARG A 1 384 ? 40.053 -26.276 -25.341 1.00 27.91 384 ARG A O 1
ATOM 2970 N N . HIS A 1 385 ? 39.623 -24.720 -23.781 1.00 26.83 385 HIS A N 1
ATOM 2971 C CA . HIS A 1 385 ? 39.739 -23.434 -24.489 1.00 26.83 385 HIS A CA 1
ATOM 2972 C C . HIS A 1 385 ? 39.471 -22.318 -23.463 1.00 26.83 385 HIS A C 1
ATOM 2974 O O . HIS A 1 385 ? 38.375 -21.788 -23.342 1.00 26.83 385 HIS A O 1
ATOM 2980 N N . ILE A 1 386 ? 40.507 -22.003 -22.683 1.00 29.05 386 ILE A N 1
ATOM 2981 C CA . ILE A 1 386 ? 40.721 -20.639 -22.191 1.00 29.05 386 ILE A CA 1
ATOM 2982 C C . ILE A 1 386 ? 41.175 -19.859 -23.432 1.00 29.05 386 ILE A C 1
ATOM 2984 O O . ILE A 1 386 ? 42.143 -20.310 -24.059 1.00 29.05 386 ILE A O 1
ATOM 2988 N N . PRO A 1 387 ? 40.552 -18.739 -23.828 1.00 26.42 387 PRO A N 1
ATOM 2989 C CA . PRO A 1 387 ? 41.167 -17.871 -24.812 1.00 26.42 387 PRO A CA 1
ATOM 2990 C C . PRO A 1 387 ? 42.377 -17.189 -24.161 1.00 26.42 387 PRO A C 1
ATOM 2992 O O . PRO A 1 387 ? 42.270 -16.203 -23.439 1.00 26.42 387 PRO A O 1
ATOM 2995 N N . LEU A 1 388 ? 43.551 -17.773 -24.401 1.00 24.23 388 LEU A N 1
ATOM 2996 C CA . LEU A 1 388 ? 44.835 -17.089 -24.328 1.00 24.23 388 LEU A CA 1
ATOM 2997 C C . LEU A 1 388 ? 44.831 -15.977 -25.382 1.00 24.23 388 LEU A C 1
ATOM 2999 O O . LEU A 1 388 ? 44.730 -16.266 -26.577 1.00 24.23 388 LEU A O 1
ATOM 3003 N N . LEU A 1 389 ? 44.981 -14.731 -24.928 1.00 25.09 389 LEU A N 1
ATOM 3004 C CA . LEU A 1 389 ? 45.395 -13.593 -25.747 1.00 25.09 389 LEU A CA 1
ATOM 3005 C C . LEU A 1 389 ? 46.566 -14.015 -26.653 1.00 25.09 389 LEU A C 1
ATOM 3007 O O . LEU A 1 389 ? 47.660 -14.304 -26.166 1.00 25.09 389 LEU A O 1
ATOM 3011 N N . HIS A 1 390 ? 46.351 -14.036 -27.968 1.00 24.59 390 HIS A N 1
ATOM 3012 C CA . HIS A 1 390 ? 47.439 -14.018 -28.940 1.00 24.59 390 HIS A CA 1
ATOM 3013 C C . HIS A 1 390 ? 47.634 -12.576 -29.403 1.00 24.59 390 HIS A C 1
ATOM 3015 O O . HIS A 1 390 ? 46.818 -12.033 -30.142 1.00 24.59 390 HIS A O 1
ATOM 3021 N N . PHE A 1 391 ? 48.738 -11.968 -28.970 1.00 25.69 391 PHE A N 1
ATOM 3022 C CA . PHE A 1 391 ? 49.276 -10.767 -29.595 1.00 25.69 391 PHE A CA 1
ATOM 3023 C C . PHE A 1 391 ? 49.837 -11.141 -30.972 1.00 25.69 391 PHE A C 1
ATOM 3025 O O . PHE A 1 391 ? 50.737 -11.976 -31.071 1.00 25.69 391 PHE A O 1
ATOM 3032 N N . MET A 1 392 ? 49.328 -10.517 -32.033 1.00 24.89 392 MET A N 1
ATOM 3033 C CA . MET A 1 392 ? 50.034 -10.456 -33.314 1.00 24.89 392 MET A CA 1
ATOM 3034 C C . MET A 1 392 ? 51.021 -9.277 -33.280 1.00 24.89 392 MET A C 1
ATOM 3036 O O . MET A 1 392 ? 50.631 -8.188 -32.853 1.00 24.89 392 MET A O 1
ATOM 3040 N N . PRO A 1 393 ? 52.278 -9.435 -33.731 1.00 25.16 393 PRO A N 1
ATOM 3041 C CA . PRO A 1 393 ? 53.165 -8.300 -33.929 1.00 25.16 393 PRO A CA 1
ATOM 3042 C C . PRO A 1 393 ? 52.760 -7.568 -35.214 1.00 25.16 393 PRO A C 1
ATOM 3044 O O . PRO A 1 393 ? 52.830 -8.131 -36.306 1.00 25.16 393 PRO A O 1
ATOM 3047 N N . VAL A 1 394 ? 52.356 -6.303 -35.089 1.00 28.73 394 VAL A N 1
ATOM 3048 C CA . VAL A 1 394 ? 52.208 -5.395 -36.232 1.00 28.73 394 VAL A CA 1
ATOM 3049 C C . VAL A 1 394 ? 53.576 -4.773 -36.512 1.00 28.73 394 VAL A C 1
ATOM 3051 O O . VAL A 1 394 ? 54.091 -3.993 -35.714 1.00 28.73 394 VAL A O 1
ATOM 3054 N N . GLN A 1 395 ? 54.179 -5.125 -37.646 1.00 29.02 395 GLN A N 1
ATOM 3055 C CA . GLN A 1 395 ? 55.168 -4.270 -38.299 1.00 29.02 395 GLN A CA 1
ATOM 3056 C C . GLN A 1 395 ? 54.415 -3.317 -39.231 1.00 29.02 395 GLN A C 1
ATOM 3058 O O . GLN A 1 395 ? 53.764 -3.780 -40.165 1.00 29.02 395 GLN A O 1
ATOM 3063 N N . GLY A 1 396 ? 54.556 -2.010 -39.001 1.00 30.05 396 GLY A N 1
ATOM 3064 C CA . GLY A 1 396 ? 54.323 -0.986 -40.024 1.00 30.05 396 GLY A CA 1
ATOM 3065 C C . GLY A 1 396 ? 53.288 0.083 -39.679 1.00 30.05 396 GLY A C 1
ATOM 3066 O O . GLY A 1 396 ? 52.123 -0.058 -40.020 1.00 30.05 396 GLY A O 1
ATOM 3067 N N . ASP A 1 397 ? 53.793 1.157 -39.069 1.00 30.69 397 ASP A N 1
ATOM 3068 C CA . ASP A 1 397 ? 53.481 2.575 -39.303 1.00 30.69 397 ASP A CA 1
ATOM 3069 C C . ASP A 1 397 ? 52.046 3.109 -39.124 1.00 30.69 397 ASP A C 1
ATOM 3071 O O . ASP A 1 397 ? 51.263 3.196 -40.063 1.00 30.69 397 ASP A O 1
ATOM 3075 N N . ALA A 1 398 ? 51.781 3.631 -37.916 1.00 33.47 398 ALA A N 1
ATOM 3076 C CA . ALA A 1 398 ? 51.660 5.074 -37.615 1.00 33.47 398 ALA A CA 1
ATOM 3077 C C . ALA A 1 398 ? 50.601 5.369 -36.524 1.00 33.47 398 ALA A C 1
ATOM 3079 O O . ALA A 1 398 ? 49.410 5.158 -36.716 1.00 33.47 398 ALA A O 1
ATOM 3080 N N . ALA A 1 399 ? 51.082 5.942 -35.409 1.00 30.58 399 ALA A N 1
ATOM 3081 C CA . ALA A 1 399 ? 50.362 6.670 -34.350 1.00 30.58 399 ALA A CA 1
ATOM 3082 C C . ALA A 1 399 ? 49.345 5.907 -33.464 1.00 30.58 399 ALA A C 1
ATOM 3084 O O . ALA A 1 399 ? 48.135 6.066 -33.584 1.00 30.58 399 ALA A O 1
ATOM 3085 N N . THR A 1 400 ? 49.854 5.200 -32.447 1.00 28.08 400 THR A N 1
ATOM 3086 C CA . THR A 1 400 ? 49.103 4.889 -31.216 1.00 28.08 400 THR A CA 1
ATOM 3087 C C . THR A 1 400 ? 49.383 5.976 -30.171 1.00 28.08 400 THR A C 1
ATOM 3089 O O . THR A 1 400 ? 50.518 6.113 -29.716 1.00 28.08 400 THR A O 1
ATOM 3092 N N . VAL A 1 401 ? 48.363 6.736 -29.767 1.00 28.67 401 VAL A N 1
ATOM 3093 C CA . VAL A 1 401 ? 48.335 7.433 -28.471 1.00 28.67 401 VAL A CA 1
ATOM 3094 C C . VAL A 1 401 ? 47.554 6.527 -27.521 1.00 28.67 401 VAL A C 1
ATOM 3096 O O . VAL A 1 401 ? 46.400 6.210 -27.787 1.00 28.67 401 VAL A O 1
ATOM 3099 N N . MET A 1 402 ? 48.193 6.065 -26.446 1.00 23.58 402 MET A N 1
ATOM 3100 C CA . MET A 1 402 ? 47.513 5.393 -25.333 1.00 23.58 402 MET A CA 1
ATOM 3101 C C . MET A 1 402 ? 46.920 6.464 -24.404 1.00 23.58 402 MET A C 1
ATOM 3103 O O . MET A 1 402 ? 47.683 7.340 -23.988 1.00 23.58 402 MET A O 1
ATOM 3107 N N . PRO A 1 403 ? 45.632 6.415 -24.019 1.00 26.47 403 PRO A N 1
ATOM 3108 C CA . PRO A 1 403 ? 45.153 7.207 -22.901 1.00 26.47 403 PRO A CA 1
ATOM 3109 C C . PRO A 1 403 ? 45.614 6.558 -21.593 1.00 26.47 403 PRO A C 1
ATOM 3111 O O . PRO A 1 403 ? 45.266 5.425 -21.259 1.00 26.47 403 PRO A O 1
ATOM 3114 N N . LEU A 1 404 ? 46.445 7.308 -20.882 1.00 22.52 404 LEU A N 1
ATOM 3115 C CA . LEU A 1 404 ? 46.669 7.206 -19.449 1.00 22.52 404 LEU A CA 1
ATOM 3116 C C . LEU A 1 404 ? 45.390 7.700 -18.752 1.00 22.52 404 LEU A C 1
ATOM 3118 O O . LEU A 1 404 ? 44.878 8.757 -19.117 1.00 22.52 404 LEU A O 1
ATOM 3122 N N . TRP A 1 405 ? 44.876 6.952 -17.777 1.00 23.06 405 TRP A N 1
ATOM 3123 C CA . TRP A 1 405 ? 43.738 7.380 -16.961 1.00 23.06 405 TRP A CA 1
ATOM 3124 C C . TRP A 1 405 ? 44.123 8.619 -16.143 1.00 23.06 405 TRP A C 1
ATOM 3126 O O . TRP A 1 405 ? 45.145 8.611 -15.455 1.00 23.06 405 TRP A O 1
ATOM 3136 N N . VAL A 1 406 ? 43.313 9.672 -16.234 1.00 23.33 406 VAL A N 1
ATOM 3137 C CA . VAL A 1 406 ? 43.348 10.823 -15.327 1.00 23.33 406 VAL A CA 1
ATOM 3138 C C . VAL A 1 406 ? 41.923 11.015 -14.826 1.00 23.33 406 VAL A C 1
ATOM 3140 O O . VAL A 1 406 ? 41.042 11.358 -15.612 1.00 23.33 406 VAL A O 1
ATOM 3143 N N . ASP A 1 407 ? 41.710 10.750 -13.540 1.00 24.64 407 ASP A N 1
ATOM 3144 C CA . ASP A 1 407 ? 40.464 11.064 -12.845 1.00 24.64 407 ASP A CA 1
ATOM 3145 C C . ASP A 1 407 ? 40.287 12.587 -12.781 1.00 24.64 407 ASP A C 1
ATOM 3147 O O . ASP A 1 407 ? 41.207 13.307 -12.383 1.00 24.64 407 ASP A O 1
ATOM 3151 N N . PHE A 1 408 ? 39.101 13.075 -13.143 1.00 26.83 408 PHE A N 1
ATOM 3152 C CA . PHE A 1 408 ? 38.655 14.421 -12.795 1.00 26.83 408 PHE A CA 1
ATOM 3153 C C . PHE A 1 408 ? 37.404 14.314 -11.919 1.00 26.83 408 PHE A C 1
ATOM 3155 O O . PHE A 1 408 ? 36.396 13.739 -12.323 1.00 26.83 408 PHE A O 1
ATOM 3162 N N . GLU A 1 409 ? 37.510 14.849 -10.702 1.00 29.81 409 GLU A N 1
ATOM 3163 C CA . GLU A 1 409 ? 36.393 15.086 -9.781 1.00 29.81 409 GLU A CA 1
ATOM 3164 C C . GLU A 1 409 ? 35.429 16.171 -10.315 1.00 29.81 409 GLU A C 1
ATOM 3166 O O . GLU A 1 409 ? 35.814 16.974 -11.173 1.00 29.81 409 GLU A O 1
ATOM 3171 N N . PRO A 1 410 ? 34.171 16.210 -9.828 1.00 39.94 410 PRO A N 1
ATOM 3172 C CA . PRO A 1 410 ? 33.075 16.898 -10.491 1.00 39.94 410 PRO A CA 1
ATOM 3173 C C . PRO A 1 410 ? 32.916 18.333 -9.987 1.00 39.94 410 PRO A C 1
ATOM 3175 O O . PRO A 1 410 ? 32.312 18.561 -8.944 1.00 39.94 410 PRO A O 1
ATOM 3178 N N . THR A 1 411 ? 33.365 19.315 -10.761 1.00 37.31 411 THR A N 1
ATOM 3179 C CA . THR A 1 411 ? 32.852 20.689 -10.657 1.00 37.31 411 THR A CA 1
ATOM 3180 C C . THR A 1 411 ? 32.922 21.375 -12.016 1.00 37.31 411 THR A C 1
ATOM 3182 O O . THR A 1 411 ? 34.022 21.608 -12.510 1.00 37.31 411 THR A O 1
ATOM 3185 N N . ASP A 1 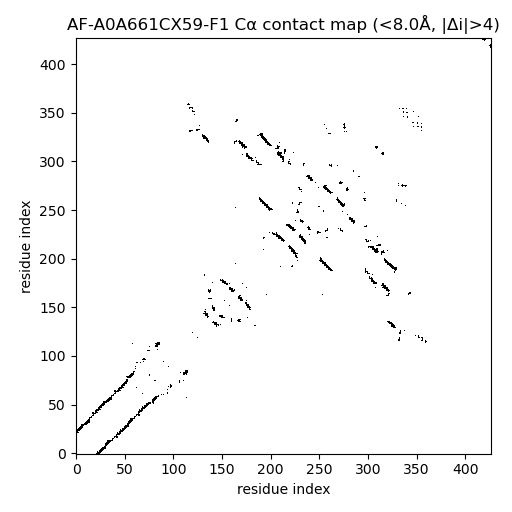412 ? 31.743 21.635 -12.592 1.00 29.47 412 ASP A N 1
ATOM 3186 C CA . ASP A 1 412 ? 31.370 22.732 -13.509 1.00 29.47 412 ASP A CA 1
ATOM 3187 C C . ASP A 1 412 ? 30.430 22.219 -14.615 1.00 29.47 412 ASP A C 1
ATOM 3189 O O . ASP A 1 412 ? 30.840 21.808 -15.699 1.00 29.47 412 ASP A O 1
ATOM 3193 N N . LEU A 1 413 ? 29.128 22.228 -14.306 1.00 36.78 413 LEU A N 1
ATOM 3194 C CA . LEU A 1 413 ? 28.049 22.075 -15.280 1.00 36.78 413 LEU A CA 1
ATOM 3195 C C . LEU A 1 413 ? 27.773 23.440 -15.926 1.00 36.78 413 LEU A C 1
ATOM 3197 O O . LEU A 1 413 ? 27.350 24.365 -15.235 1.00 36.78 413 LEU A O 1
ATOM 3201 N N . GLU A 1 414 ? 27.902 23.538 -17.248 1.00 31.27 414 GLU A N 1
ATOM 3202 C CA . GLU A 1 414 ? 27.069 24.453 -18.037 1.00 31.27 414 GLU A CA 1
ATOM 3203 C C . GLU A 1 414 ? 26.173 23.636 -18.987 1.00 31.27 414 GLU A C 1
ATOM 3205 O O . GLU A 1 414 ? 26.656 22.685 -19.609 1.00 31.27 414 GLU A O 1
ATOM 3210 N N . PRO A 1 415 ? 24.873 23.966 -19.121 1.00 32.44 415 PRO A N 1
ATOM 3211 C CA . PRO A 1 415 ? 23.985 23.267 -20.040 1.00 32.44 415 PRO A CA 1
ATOM 3212 C C . PRO A 1 415 ? 24.244 23.711 -21.488 1.00 32.44 415 PRO A C 1
ATOM 3214 O O . PRO A 1 415 ? 24.052 24.874 -21.845 1.00 32.44 415 PRO A O 1
ATOM 3217 N N . LEU A 1 416 ? 24.630 22.765 -22.346 1.00 32.06 416 LEU A N 1
ATOM 3218 C CA . LEU A 1 416 ? 24.644 22.953 -23.798 1.00 32.06 416 LEU A CA 1
ATOM 3219 C C . LEU A 1 416 ? 23.204 22.921 -24.330 1.00 32.06 416 LEU A C 1
ATOM 3221 O O . LEU A 1 416 ? 22.509 21.909 -24.236 1.00 32.06 416 LEU A O 1
ATOM 3225 N N . LEU A 1 417 ? 22.747 24.051 -24.872 1.00 29.38 417 LEU A N 1
ATOM 3226 C CA . LEU A 1 417 ? 21.446 24.179 -25.524 1.00 29.38 417 LEU A CA 1
ATOM 3227 C C . LEU A 1 417 ? 21.567 23.721 -26.981 1.00 29.38 417 LEU A C 1
ATOM 3229 O O . LEU A 1 417 ? 22.183 24.407 -27.792 1.00 29.38 417 LEU A O 1
ATOM 3233 N N . PHE A 1 418 ? 20.938 22.600 -27.319 1.00 32.88 418 PHE A N 1
ATOM 3234 C CA . PHE A 1 418 ? 20.897 22.097 -28.689 1.00 32.88 418 PHE A CA 1
ATOM 3235 C C . PHE A 1 418 ? 19.648 22.577 -29.425 1.00 32.88 418 PHE A C 1
ATOM 3237 O O . PHE A 1 418 ? 18.537 22.549 -28.887 1.00 32.88 418 PHE A O 1
ATOM 3244 N N . LYS A 1 419 ? 19.814 22.983 -30.688 1.00 29.19 419 LYS A N 1
ATOM 3245 C CA . LYS A 1 419 ? 18.699 23.356 -31.566 1.00 29.19 419 LYS A CA 1
ATOM 3246 C C . LYS A 1 419 ? 18.543 22.321 -32.675 1.00 29.19 419 LYS A C 1
ATOM 3248 O O . LYS A 1 419 ? 19.333 22.275 -33.610 1.00 29.19 419 LYS A O 1
ATOM 3253 N N . VAL A 1 420 ? 17.487 21.516 -32.597 1.00 32.50 420 VAL A N 1
ATOM 3254 C CA . VAL A 1 420 ? 17.166 20.528 -33.636 1.00 32.50 420 VAL A CA 1
ATOM 3255 C C . VAL A 1 420 ? 16.568 21.248 -34.844 1.00 32.50 420 VAL A C 1
ATOM 3257 O O . VAL A 1 420 ? 15.546 21.928 -34.735 1.00 32.50 420 VAL A O 1
ATOM 3260 N N . THR A 1 421 ? 17.211 21.119 -36.004 1.00 37.06 421 THR A N 1
ATOM 3261 C CA . THR A 1 421 ? 16.648 21.580 -37.282 1.00 37.06 421 THR A CA 1
ATOM 3262 C C . THR A 1 421 ? 15.887 20.454 -37.983 1.00 37.06 421 THR A C 1
ATOM 3264 O O . THR A 1 421 ? 16.045 19.281 -37.650 1.00 37.06 421 THR A O 1
ATOM 3267 N N . GLU A 1 422 ? 15.066 20.809 -38.976 1.00 27.83 422 GLU A N 1
ATOM 3268 C CA . GLU A 1 422 ? 14.114 19.939 -39.699 1.00 27.83 422 GLU A CA 1
ATOM 3269 C C . GLU A 1 422 ? 14.743 18.693 -40.376 1.00 27.83 422 GLU A C 1
ATOM 3271 O O . GLU A 1 422 ? 14.025 17.832 -40.875 1.00 27.83 422 GLU A O 1
ATOM 3276 N N . TYR A 1 423 ? 16.077 18.570 -40.359 1.00 32.69 423 TYR A N 1
ATOM 3277 C CA . TYR A 1 423 ? 16.846 17.453 -40.921 1.00 32.69 423 TYR A CA 1
ATOM 3278 C C . TYR A 1 423 ? 17.680 16.672 -39.887 1.00 32.69 423 TYR A C 1
ATOM 3280 O O . TYR A 1 423 ? 18.500 15.844 -40.274 1.00 32.69 423 TYR A O 1
ATOM 3288 N N . GLY A 1 424 ? 17.480 16.905 -38.585 1.00 34.28 424 GLY A N 1
ATOM 3289 C CA . GLY A 1 424 ? 18.046 16.059 -37.525 1.00 34.28 424 GLY A CA 1
ATOM 3290 C C . GLY A 1 424 ? 19.547 16.223 -37.266 1.00 34.28 424 GLY A C 1
ATOM 3291 O O . GLY A 1 424 ? 20.149 15.356 -36.642 1.00 34.28 424 GLY A O 1
ATOM 3292 N N . ILE A 1 425 ? 20.161 17.320 -37.716 1.00 32.53 425 ILE A N 1
ATOM 3293 C CA . ILE A 1 425 ? 21.524 17.683 -37.304 1.00 32.53 425 ILE A CA 1
ATOM 3294 C C . ILE A 1 425 ? 21.425 18.486 -36.003 1.00 32.53 425 ILE A C 1
ATOM 3296 O O . ILE A 1 425 ? 20.659 19.452 -35.932 1.00 32.53 425 ILE A O 1
ATOM 3300 N N . ILE A 1 426 ? 22.181 18.056 -34.995 1.00 33.00 426 ILE A N 1
ATOM 3301 C CA . ILE A 1 426 ? 22.346 18.731 -33.708 1.00 33.00 426 ILE A CA 1
ATOM 3302 C C . ILE A 1 426 ? 23.625 19.581 -33.803 1.00 33.00 426 ILE A C 1
ATOM 3304 O O . ILE A 1 426 ? 24.704 19.016 -33.978 1.00 33.00 426 ILE A O 1
ATOM 3308 N N . GLU A 1 427 ? 23.496 20.912 -33.743 1.00 38.19 427 GLU A N 1
ATOM 3309 C CA . GLU A 1 427 ? 24.614 21.850 -33.502 1.00 38.19 427 GLU A CA 1
ATOM 3310 C C . GLU A 1 427 ? 24.625 22.308 -32.047 1.00 38.19 427 GLU A C 1
ATOM 3312 O O . GLU A 1 427 ? 23.526 22.653 -31.538 1.00 38.19 427 GLU A O 1
#

Foldseek 3Di:
DEAAQEQDADEEADDDPLVPQQYAEYANAQYAYEEADDDCLSNQNHAYYAHYNYQYAEEDDDCQSNQNHAYYHPQDDVRYQYAHAPLDDPDCVSHVSHDPPDPVVVRRVPGHHRQQADLDDPVQADLLPQFLFKAQPQVAQFTPNPNGQGWDKDQDDWDWDQDLARIWTAWAFRIKIWGAFDPSVQFAQKKKKKWWWAAQDDDQLWWFAKKFADLPFQAMWGWTADPQAIDIDGGPFGWDFPDDDDDHDDHPDIKMWMKIAGLPDPPPRIWIDILLGTDDGDTDGPPPPPPPNPDRSRGGDRGIMMGQAHHPRGGGRTIIGTITMGSHGRGSQNSNLSSQPSHVPDDDVVSSVVSSCVSVPPDPPPPDPPDDDDDDDDDDDDDDDPPDDDDDDDDDDDDDDDDDDDDDDDDDDDDDDWDQDPVGDTD

Nearest PDB structures (foldseek):
  4u06-assembly1_A  TM=6.812E-01  e=2.509E-03  Leptospira interrogans serovar Copenhageni str. Fiocruz L1-130
  6lx0-assembly1_A  TM=7.820E-01  e=1.499E-02  Leptospira santarosai serovar Shermani str. LT 821
  7xzh-assembly1_A  TM=7.266E-01  e=7.503E-03  Homo sapiens
  7sd1-assembly2_B  TM=7.517E-01  e=7.948E-03  Homo sapiens
  8b42-assembly1_B  TM=4.418E-01  e=3.347E-03  Mus musculus

Sequence (427 aa):
MDIHLEGNQLTGPIPDFSALPNLVNLSVEANQLTGTIPNFSALPNLSGFSLYDNQLTGPIPDFGATPNLQRLWLYNSQINQLCKDTNITYSTGQFAKLSPTSIWEEQLNGLPNCNQPPKCTQAEIDTADGLVAYYPFEGDTQDASGNEHHGVEQGGSLNYVAGKIGQAARFDGNTYVEISSDPSLVIDGQITISAWVKLDGYSKYGYGILQKGTAWMIWDYGLASHNSYPAYRSSANDWIIEETRHQGASYGEFHFFTVVVNESSETDPVVWYLDGNRIVGKLNSLDNLEISVDDDWIRQTDGPLQIGLGHDSVFLLGEIDDLRLYNRGLSECEIKQLHNNTDGSGFTQADIDAADQQGLDDGIATSQCTGTSQPATLSHDLKRHIPLLHFMPVQGDAATVMPLWVDFEPTDLEPLLFKVTEYGIIE